Protein AF-A0A496VA22-F1 (afdb_monomer_lite)

Radius of gyration: 23.83 Å; chains: 1; bounding box: 56×40×68 Å

Secondary structure (DSSP, 8-state):
--SPP-EEEEE--TTSSHHHHHHHHGGGTTTEEEEEHHHHHHHHSTTHHHHHTTS-HHHHHHHHHHHHHHHHHHHHHH-SEEEEE--SEEEETTEEEE---HHHHHH-SEEEEEE--HHHHHHHHHH-SSS-----HHHHHHHHHHHHHHHHHHHHHHT--EEEEETTS-HHHHHHHHHHHHHHHHHHHHHHHHHHH-SEEEEE--TTTTBSS-HHHHHHTTTS-HHHHHHHHHHSSTT-HHHHHHHHHH----HHHHHHHHHHHHTT--B-HHHHHHHHHHHHHH-PEEEEEESS-HHHHHHH--S--SEEEEE-EEHHHHSEE--HHHHHHHHHHHHHTT-EEEEEE-SGGGHHHHHHSSEEEEEESSS--HHHHHHHHHTT--EEEEE--

pLDDT: mean 89.52, std 8.14, range [46.47, 98.31]

Sequence (393 aa):
MLIQPLRIGIYGVSGAGKSRLSKQLSHYAEVINSIDGSKAIAQVTPGGLTAFKKFDESQQKYYRQLSLDSLQEQFEREGKHLLVTGHYCFLKNASLEVVWTQNDAQFYDLIFLLQPTVEQLCIQVEKDKFRRRDTAPYILRQWMEVEEEGLSFACEKAGIPLVRLSGNQAVDKIERQVIEKIYFHAIAIYAKRIGEKHKNIVLCDCDGTLNRDDAFNLIANKTINNDAVTKIFKSYPEYCFNAFYEVSCLIQTNREELDSIINEGLKRLNMNTRMTAKLSELKERLNVYIVFISSGIPCAWKQAIQGVSEYSIIGGASFGRYGMIITNDVKEHLVKELVSYGCHVVAIGNGSNDLGMLIHSSNAIVVFAQKPKEQMLEKLKNAGKSFELLQLA

Structure (mmCIF, N/CA/C/O backbone):
data_AF-A0A496VA22-F1
#
_entry.id   AF-A0A496VA22-F1
#
loop_
_atom_site.group_PDB
_atom_site.id
_atom_site.type_symbol
_atom_site.label_atom_id
_atom_site.label_alt_id
_atom_site.label_comp_id
_atom_site.label_asym_id
_atom_site.label_entity_id
_atom_site.label_seq_id
_atom_site.pdbx_PDB_ins_code
_atom_site.Cartn_x
_atom_site.Cartn_y
_atom_site.Cartn_z
_atom_site.occupancy
_atom_site.B_iso_or_equiv
_atom_site.auth_seq_id
_atom_site.auth_comp_id
_atom_site.auth_asym_id
_atom_site.auth_atom_id
_atom_site.pdbx_PDB_model_num
ATOM 1 N N . MET A 1 1 ? -0.090 -11.705 7.112 1.00 46.47 1 MET A N 1
ATOM 2 C CA . MET A 1 1 ? -0.784 -10.400 7.184 1.00 46.47 1 MET A CA 1
ATOM 3 C C . MET A 1 1 ? -2.052 -10.495 6.362 1.00 46.47 1 MET A C 1
ATOM 5 O O . MET A 1 1 ? -2.092 -11.310 5.453 1.00 46.47 1 MET A O 1
ATOM 9 N N . LEU A 1 2 ? -3.089 -9.728 6.695 1.00 61.25 2 LEU A N 1
ATOM 10 C CA . LEU A 1 2 ? -4.342 -9.728 5.929 1.00 61.25 2 LEU A CA 1
ATOM 11 C C . LEU A 1 2 ? -4.271 -8.904 4.645 1.00 61.25 2 LEU A C 1
ATOM 13 O O . LEU A 1 2 ? -5.069 -9.132 3.732 1.00 61.25 2 LEU A O 1
ATOM 17 N N . ILE A 1 3 ? -3.327 -7.969 4.581 1.00 78.31 3 ILE A N 1
ATOM 18 C CA . ILE A 1 3 ? -3.091 -7.146 3.404 1.00 78.31 3 ILE A CA 1
ATOM 19 C C . ILE A 1 3 ? -2.214 -7.932 2.442 1.00 78.31 3 ILE A C 1
ATOM 21 O O . ILE A 1 3 ? -1.195 -8.505 2.834 1.00 78.31 3 ILE A O 1
ATOM 25 N N . GLN A 1 4 ? -2.709 -8.050 1.214 1.00 85.19 4 GLN A N 1
ATOM 26 C CA . GLN A 1 4 ? -2.067 -8.832 0.176 1.00 85.19 4 GLN A CA 1
ATOM 27 C C . GLN A 1 4 ? -0.871 -8.057 -0.379 1.00 85.19 4 GLN A C 1
ATOM 29 O O . GLN A 1 4 ? -0.971 -6.842 -0.576 1.00 85.19 4 GLN A O 1
ATOM 34 N N . PRO A 1 5 ? 0.248 -8.748 -0.636 1.00 92.31 5 PRO A N 1
ATOM 35 C CA . PRO A 1 5 ? 1.325 -8.193 -1.433 1.00 92.31 5 PRO A CA 1
ATOM 36 C C . PRO A 1 5 ? 0.827 -7.727 -2.804 1.00 92.31 5 PRO A C 1
ATOM 38 O O . PRO A 1 5 ? -0.205 -8.186 -3.285 1.00 92.31 5 PRO A O 1
ATOM 41 N N . LEU A 1 6 ? 1.578 -6.824 -3.428 1.00 95.69 6 LEU A N 1
ATOM 42 C CA . LEU A 1 6 ? 1.231 -6.212 -4.713 1.00 95.69 6 LEU A CA 1
ATOM 43 C C . LEU A 1 6 ? 2.322 -6.478 -5.743 1.00 95.69 6 LEU A C 1
ATOM 45 O O . LEU A 1 6 ? 3.505 -6.496 -5.391 1.00 95.69 6 LEU A O 1
ATOM 49 N N . ARG A 1 7 ? 1.921 -6.596 -7.005 1.00 97.12 7 ARG A N 1
ATOM 50 C CA . ARG A 1 7 ? 2.786 -6.617 -8.186 1.00 97.12 7 ARG A CA 1
ATOM 51 C C . ARG A 1 7 ? 2.879 -5.195 -8.730 1.00 97.12 7 ARG A C 1
ATOM 53 O O . ARG A 1 7 ? 1.911 -4.634 -9.235 1.00 97.12 7 ARG A O 1
ATOM 60 N N . ILE A 1 8 ? 4.045 -4.586 -8.573 1.00 97.62 8 ILE A N 1
ATOM 61 C CA . ILE A 1 8 ? 4.278 -3.156 -8.757 1.00 97.62 8 ILE A CA 1
ATOM 62 C C . ILE A 1 8 ? 5.234 -2.937 -9.929 1.00 97.62 8 ILE A C 1
ATOM 64 O O . ILE A 1 8 ? 6.350 -3.459 -9.941 1.00 97.62 8 ILE A O 1
ATOM 68 N N . GLY A 1 9 ? 4.825 -2.117 -10.892 1.00 97.25 9 GLY A N 1
ATOM 69 C CA . GLY A 1 9 ? 5.683 -1.670 -11.987 1.00 97.25 9 GLY A CA 1
ATOM 70 C C . GLY A 1 9 ? 6.354 -0.334 -11.670 1.00 97.25 9 GLY A C 1
ATOM 71 O O . GLY A 1 9 ? 5.683 0.603 -11.246 1.00 97.25 9 GLY A O 1
ATOM 72 N N . ILE A 1 10 ? 7.659 -0.205 -11.923 1.00 96.69 10 ILE A N 1
ATOM 73 C CA . ILE A 1 10 ? 8.335 1.100 -12.013 1.00 96.69 10 ILE A CA 1
ATOM 74 C C . ILE A 1 10 ? 8.755 1.335 -13.458 1.00 96.69 10 ILE A C 1
ATOM 76 O O . ILE A 1 10 ? 9.668 0.679 -13.964 1.00 96.69 10 ILE A O 1
ATOM 80 N N . TYR A 1 11 ? 8.118 2.310 -14.089 1.00 96.31 11 TYR A N 1
ATOM 81 C CA . TYR A 1 11 ? 8.264 2.664 -15.493 1.00 96.31 11 TYR A CA 1
ATOM 82 C C . TYR A 1 11 ? 8.903 4.040 -15.669 1.00 96.31 11 TYR A C 1
ATOM 84 O O . TYR A 1 11 ? 9.049 4.819 -14.723 1.00 96.31 11 TYR A O 1
ATOM 92 N N . GLY A 1 12 ? 9.339 4.314 -16.894 1.00 93.81 12 GLY A N 1
ATOM 93 C CA . GLY A 1 12 ? 10.004 5.546 -17.283 1.00 93.81 12 GLY A CA 1
ATOM 94 C C . GLY A 1 12 ? 11.146 5.270 -18.251 1.00 93.81 12 GLY A C 1
ATOM 95 O O . GLY A 1 12 ? 11.734 4.183 -18.271 1.00 93.81 12 GLY A O 1
ATOM 96 N N . VAL A 1 13 ? 11.525 6.291 -19.008 1.00 91.31 13 VAL A N 1
ATOM 97 C CA . VAL A 1 13 ? 12.564 6.195 -20.040 1.00 91.31 13 VAL A CA 1
ATOM 98 C C . VAL A 1 13 ? 13.931 5.780 -19.474 1.00 91.31 13 VAL A C 1
ATOM 100 O O . VAL A 1 13 ? 14.210 5.826 -18.266 1.00 91.31 13 VAL A O 1
ATOM 103 N N . SER A 1 14 ? 14.839 5.324 -20.340 1.00 87.75 14 SER A N 1
ATOM 104 C CA . SER A 1 14 ? 16.175 4.910 -19.888 1.00 87.75 14 SER A CA 1
ATOM 105 C C . SER A 1 14 ? 17.007 6.117 -19.469 1.00 87.75 14 SER A C 1
ATOM 107 O O . SER A 1 14 ? 17.381 6.938 -20.305 1.00 87.75 14 SER A O 1
ATOM 109 N N . GLY A 1 15 ? 17.358 6.166 -18.188 1.00 85.06 15 GLY A N 1
ATOM 110 C CA . GLY A 1 15 ? 18.001 7.310 -17.544 1.00 85.06 15 GLY A CA 1
ATOM 111 C C . GLY A 1 15 ? 17.198 7.798 -16.342 1.00 85.06 15 GLY A C 1
ATOM 112 O O . GLY A 1 15 ? 17.809 8.127 -15.340 1.00 85.06 15 GLY A O 1
ATOM 113 N N . ALA A 1 16 ? 15.865 7.647 -16.356 1.00 88.19 16 ALA A N 1
ATOM 114 C CA . ALA A 1 16 ? 14.910 8.220 -15.394 1.00 88.19 16 ALA A CA 1
ATOM 115 C C . ALA A 1 16 ? 15.107 7.891 -13.896 1.00 88.19 16 ALA A C 1
ATOM 117 O O . ALA A 1 16 ? 14.349 8.359 -13.056 1.00 88.19 16 ALA A O 1
ATOM 118 N N . GLY A 1 17 ? 16.103 7.083 -13.528 1.00 88.25 17 GLY A N 1
ATOM 119 C CA . GLY A 1 17 ? 16.435 6.805 -12.132 1.00 88.25 17 GLY A CA 1
ATOM 120 C C . GLY A 1 17 ? 15.777 5.554 -11.553 1.00 88.25 17 GLY A C 1
ATOM 121 O O . GLY A 1 17 ? 15.960 5.292 -10.367 1.00 88.25 17 GLY A O 1
ATOM 122 N N . LYS A 1 18 ? 15.101 4.729 -12.369 1.00 91.06 18 LYS A N 1
ATOM 123 C CA . LYS A 1 18 ? 14.469 3.463 -11.937 1.00 91.06 18 LYS A CA 1
ATOM 124 C C . LYS A 1 18 ? 15.396 2.589 -11.087 1.00 91.06 18 LYS A C 1
ATOM 126 O O . LYS A 1 18 ? 15.038 2.191 -9.986 1.00 91.06 18 LYS A O 1
ATOM 131 N N . SER A 1 19 ? 16.619 2.338 -11.562 1.00 87.94 19 SER A N 1
ATOM 132 C CA . SER A 1 19 ? 17.604 1.518 -10.840 1.00 87.94 19 SER A CA 1
ATOM 133 C C . SER A 1 19 ? 18.074 2.166 -9.533 1.00 87.94 19 SER A C 1
ATOM 135 O O . SER A 1 19 ? 18.390 1.458 -8.583 1.00 87.94 19 SER A O 1
ATOM 137 N N . ARG A 1 20 ? 18.107 3.506 -9.461 1.00 89.38 20 ARG A N 1
ATOM 138 C CA . ARG A 1 20 ? 18.450 4.233 -8.231 1.00 89.38 20 ARG A CA 1
ATOM 139 C C . ARG A 1 20 ? 17.344 4.080 -7.188 1.00 89.38 20 ARG A C 1
ATOM 141 O O . ARG A 1 20 ? 17.652 3.748 -6.050 1.00 89.38 20 ARG A O 1
ATOM 148 N N . LEU A 1 21 ? 16.085 4.264 -7.590 1.00 91.69 21 LEU A N 1
ATOM 149 C CA . LEU A 1 21 ? 14.925 4.072 -6.717 1.00 91.69 21 LEU A CA 1
ATOM 150 C C . LEU A 1 21 ? 14.803 2.613 -6.249 1.00 91.69 21 LEU A C 1
ATOM 152 O O . LEU A 1 21 ? 14.660 2.365 -5.059 1.00 91.69 21 LEU A O 1
ATOM 156 N N . SER A 1 22 ? 14.954 1.650 -7.162 1.00 91.50 22 SER A N 1
ATOM 157 C CA . SER A 1 22 ? 14.984 0.215 -6.841 1.00 91.50 22 SER A CA 1
ATOM 158 C C . SER A 1 22 ? 16.079 -0.121 -5.820 1.00 91.50 22 SER A C 1
ATOM 160 O O . SER A 1 22 ? 15.814 -0.809 -4.837 1.00 91.50 22 SER A O 1
ATOM 162 N N . LYS A 1 23 ? 17.293 0.428 -5.983 1.00 90.62 23 LYS A N 1
ATOM 163 C CA . LYS A 1 23 ? 18.377 0.246 -5.006 1.00 90.62 23 LYS A CA 1
ATOM 164 C C . LYS A 1 23 ? 18.008 0.804 -3.633 1.00 90.62 23 LYS A C 1
ATOM 166 O O . LYS A 1 23 ? 18.309 0.172 -2.631 1.00 90.62 23 LYS A O 1
ATOM 171 N N . GLN A 1 24 ? 17.368 1.962 -3.577 1.00 90.06 24 GLN A N 1
ATOM 172 C CA . GLN A 1 24 ? 16.959 2.565 -2.313 1.00 90.06 24 GLN A CA 1
ATOM 173 C C . GLN A 1 24 ? 15.866 1.742 -1.610 1.00 90.06 24 GLN A C 1
ATOM 175 O O . GLN A 1 24 ? 15.982 1.445 -0.426 1.00 90.06 24 GLN A O 1
ATOM 180 N N . LEU A 1 25 ? 14.882 1.247 -2.365 1.00 91.25 25 LEU A N 1
ATOM 181 C CA . LEU A 1 25 ? 13.828 0.371 -1.846 1.00 91.25 25 LEU A CA 1
ATOM 182 C C . LEU A 1 25 ? 14.333 -1.025 -1.448 1.00 91.25 25 LEU A C 1
ATOM 184 O O . LEU A 1 25 ? 13.672 -1.709 -0.671 1.00 91.25 25 LEU A O 1
ATOM 188 N N . SER A 1 26 ? 15.517 -1.443 -1.914 1.00 88.44 26 SER A N 1
ATOM 189 C CA . SER A 1 26 ? 16.119 -2.723 -1.508 1.00 88.44 26 SER A CA 1
ATOM 190 C C . SER A 1 26 ? 16.454 -2.802 -0.013 1.00 88.44 26 SER A C 1
ATOM 192 O O . SER A 1 26 ? 16.615 -3.901 0.512 1.00 88.44 26 SER A O 1
ATOM 194 N N . HIS A 1 27 ? 16.486 -1.668 0.701 1.00 87.75 27 HIS A N 1
ATOM 195 C CA . HIS A 1 27 ? 16.574 -1.648 2.164 1.00 87.75 27 HIS A CA 1
ATOM 196 C C . HIS A 1 27 ? 15.377 -2.323 2.852 1.00 87.75 27 HIS A C 1
ATOM 198 O O . HIS A 1 27 ? 15.513 -2.793 3.977 1.00 87.75 27 HIS A O 1
ATOM 204 N N . TYR A 1 28 ? 14.242 -2.457 2.163 1.00 90.19 28 TYR A N 1
ATOM 205 C CA . TYR A 1 28 ? 13.037 -3.120 2.665 1.00 90.19 28 TYR A CA 1
ATOM 206 C C . TYR A 1 28 ? 12.899 -4.560 2.161 1.00 90.19 28 TYR A C 1
ATOM 208 O O . TYR A 1 28 ? 11.793 -5.021 1.892 1.00 90.19 28 TYR A O 1
ATOM 216 N N . ALA A 1 29 ? 14.012 -5.288 2.029 1.00 90.94 29 ALA A N 1
ATOM 217 C CA . ALA A 1 29 ? 14.051 -6.641 1.463 1.00 90.94 29 ALA A CA 1
ATOM 218 C C . ALA A 1 29 ? 13.171 -7.678 2.194 1.00 90.94 29 ALA A C 1
ATOM 220 O O . ALA A 1 29 ? 12.850 -8.731 1.635 1.00 90.94 29 ALA A O 1
ATOM 221 N N . GLU A 1 30 ? 12.774 -7.422 3.444 1.00 88.44 30 GLU A N 1
ATOM 222 C CA . GLU A 1 30 ? 11.822 -8.277 4.165 1.00 88.44 30 GLU A CA 1
ATOM 223 C C . GLU A 1 30 ? 10.402 -8.199 3.585 1.00 88.44 30 GLU A C 1
ATOM 225 O O . GLU A 1 30 ? 9.664 -9.177 3.679 1.00 88.44 30 GLU A O 1
ATOM 230 N N . VAL A 1 31 ? 10.038 -7.084 2.944 1.00 90.56 31 VAL A N 1
ATOM 231 C CA . VAL A 1 31 ? 8.667 -6.802 2.481 1.00 90.56 31 VAL A CA 1
ATOM 232 C C . VAL A 1 31 ? 8.572 -6.485 0.990 1.00 90.56 31 VAL A C 1
ATOM 234 O O . VAL A 1 31 ? 7.511 -6.677 0.403 1.00 90.56 31 VAL A O 1
ATOM 237 N N . ILE A 1 32 ? 9.665 -6.044 0.364 1.00 93.31 32 ILE A N 1
ATOM 238 C CA . ILE A 1 32 ? 9.788 -5.810 -1.076 1.00 93.31 32 ILE A CA 1
ATOM 239 C C . ILE A 1 32 ? 10.823 -6.774 -1.650 1.00 93.31 32 ILE A C 1
ATOM 241 O O . ILE A 1 32 ? 11.958 -6.845 -1.182 1.00 93.31 32 ILE A O 1
ATOM 245 N N . ASN A 1 33 ? 10.463 -7.434 -2.741 1.00 94.50 33 ASN A N 1
ATOM 246 C CA . ASN A 1 33 ? 11.399 -8.052 -3.660 1.00 94.50 33 ASN A CA 1
ATOM 247 C C . ASN A 1 33 ? 11.524 -7.174 -4.912 1.00 94.50 33 ASN A C 1
ATOM 249 O O . ASN A 1 33 ? 10.545 -6.937 -5.615 1.00 94.50 33 ASN A O 1
ATOM 253 N N . SER A 1 34 ? 12.725 -6.654 -5.168 1.00 94.62 34 SER A N 1
ATOM 254 C CA . SER A 1 34 ? 12.981 -5.733 -6.272 1.00 94.62 34 SER A CA 1
ATOM 255 C C . SER A 1 34 ? 13.748 -6.427 -7.392 1.00 94.62 34 SER A C 1
ATOM 257 O O . SER A 1 34 ? 14.889 -6.847 -7.206 1.00 94.62 34 SER A O 1
ATOM 259 N N . ILE A 1 35 ? 13.164 -6.446 -8.589 1.00 93.88 35 ILE A N 1
ATOM 260 C CA . ILE A 1 35 ? 13.706 -7.137 -9.758 1.00 93.88 35 ILE A CA 1
ATOM 261 C C . ILE A 1 35 ? 13.846 -6.170 -10.938 1.00 93.88 35 ILE A C 1
ATOM 263 O O . ILE A 1 35 ? 12.978 -5.350 -11.230 1.00 93.88 35 ILE A O 1
ATOM 267 N N . ASP A 1 36 ? 14.981 -6.262 -11.628 1.00 93.12 36 ASP A N 1
ATOM 268 C CA . ASP A 1 36 ? 15.173 -5.594 -12.913 1.00 93.12 36 ASP A CA 1
ATOM 269 C C . ASP A 1 36 ? 14.508 -6.435 -14.007 1.00 93.12 36 ASP A C 1
ATOM 271 O O . ASP A 1 36 ? 14.897 -7.591 -14.200 1.00 93.12 36 ASP A O 1
ATOM 275 N N . GLY A 1 37 ? 13.534 -5.878 -14.733 1.00 90.50 37 GLY A N 1
ATOM 276 C CA . GLY A 1 37 ? 12.792 -6.623 -15.754 1.00 90.50 37 GLY A CA 1
ATOM 277 C C . GLY A 1 37 ? 13.695 -7.214 -16.841 1.00 90.50 37 GLY A C 1
ATOM 278 O O . GLY A 1 37 ? 13.471 -8.328 -17.309 1.00 90.50 37 GLY A O 1
ATOM 279 N N . SER A 1 38 ? 14.800 -6.540 -17.178 1.00 90.00 38 SER A N 1
ATOM 280 C CA . SER A 1 38 ? 15.773 -7.080 -18.134 1.00 90.00 38 SER A CA 1
ATOM 281 C C . SER A 1 38 ? 16.543 -8.284 -17.582 1.00 90.00 38 SER A C 1
ATOM 283 O O . SER A 1 38 ? 16.900 -9.182 -18.347 1.00 90.00 38 SER A O 1
ATOM 285 N N . LYS A 1 39 ? 16.766 -8.344 -16.260 1.00 92.62 39 LYS A N 1
ATOM 286 C CA . LYS A 1 39 ? 17.359 -9.515 -15.597 1.00 92.62 39 LYS A CA 1
ATOM 287 C C . LYS A 1 39 ? 16.371 -10.675 -15.518 1.00 92.62 39 LYS A C 1
ATOM 289 O O . LYS A 1 39 ? 16.795 -11.801 -15.751 1.00 92.62 39 LYS A O 1
ATOM 294 N N . ALA A 1 40 ? 15.092 -10.406 -15.250 1.00 93.50 40 ALA A N 1
ATOM 295 C CA . ALA A 1 40 ? 14.049 -11.435 -15.248 1.00 93.50 40 ALA A CA 1
ATOM 296 C C . ALA A 1 40 ? 13.954 -12.128 -16.619 1.00 93.50 40 ALA A C 1
ATOM 298 O O . ALA A 1 40 ? 14.039 -13.350 -16.711 1.00 93.50 40 ALA A O 1
ATOM 299 N N . ILE A 1 41 ? 13.920 -11.347 -17.706 1.00 94.25 41 ILE A N 1
ATOM 300 C CA . ILE A 1 41 ? 13.949 -11.883 -19.077 1.00 94.25 41 ILE A CA 1
ATOM 301 C C . ILE A 1 41 ? 15.229 -12.688 -19.331 1.00 94.25 41 ILE A C 1
ATOM 303 O O . ILE A 1 41 ? 15.182 -13.772 -19.912 1.00 94.25 41 ILE A O 1
ATOM 307 N N . ALA A 1 42 ? 16.386 -12.182 -18.895 1.00 94.81 42 ALA A N 1
ATOM 308 C CA . ALA A 1 42 ? 17.662 -12.864 -19.094 1.00 94.81 42 ALA A CA 1
ATOM 309 C C . ALA A 1 42 ? 17.716 -14.244 -18.423 1.00 94.81 42 ALA A C 1
ATOM 311 O O . ALA A 1 42 ? 18.350 -15.141 -18.967 1.00 94.81 42 ALA A O 1
ATOM 312 N N . GLN A 1 43 ? 17.075 -14.409 -17.263 1.00 95.06 43 GLN A N 1
ATOM 313 C CA . GLN A 1 43 ? 17.070 -15.668 -16.513 1.00 95.06 43 GLN A CA 1
ATOM 314 C C . GLN A 1 43 ? 16.282 -16.772 -17.220 1.00 95.06 43 GLN A C 1
ATOM 316 O O . GLN A 1 43 ? 16.699 -17.926 -17.188 1.00 95.06 43 GLN A O 1
ATOM 321 N N . VAL A 1 44 ? 15.180 -16.420 -17.885 1.00 95.50 44 VAL A N 1
ATOM 322 C CA . VAL A 1 44 ? 14.326 -17.384 -18.601 1.00 95.50 44 VAL A CA 1
ATOM 323 C C . VAL A 1 44 ? 14.721 -17.576 -20.067 1.00 95.50 44 VAL A C 1
ATOM 325 O O . VAL A 1 44 ? 14.191 -18.454 -20.742 1.00 95.50 44 VAL A O 1
ATOM 328 N N . THR A 1 45 ? 15.642 -16.756 -20.581 1.00 96.00 45 THR A N 1
ATOM 329 C CA . THR A 1 45 ? 16.075 -16.813 -21.980 1.00 96.00 45 THR A CA 1
ATOM 330 C C . THR A 1 45 ? 17.365 -17.626 -22.130 1.00 96.00 45 THR A C 1
ATOM 332 O O . THR A 1 45 ? 18.401 -17.223 -21.591 1.00 96.00 45 THR A O 1
ATOM 335 N N . PRO A 1 46 ? 17.383 -18.708 -22.931 1.00 93.69 46 PRO A N 1
ATOM 336 C CA . PRO A 1 46 ? 18.617 -19.393 -23.304 1.00 93.69 46 PRO A CA 1
ATOM 337 C C . PRO A 1 46 ? 19.615 -18.428 -23.960 1.00 93.69 46 PRO A C 1
ATOM 339 O O . PRO A 1 46 ? 19.289 -17.734 -24.921 1.00 93.69 46 PRO A O 1
ATOM 342 N N . GLY A 1 47 ? 20.840 -18.359 -23.431 1.00 92.62 47 GLY A N 1
ATOM 343 C CA . GLY A 1 47 ? 21.854 -17.394 -23.883 1.00 92.62 47 GLY A CA 1
ATOM 344 C C . GLY A 1 47 ? 21.671 -15.965 -23.341 1.00 92.62 47 GLY A C 1
ATOM 345 O O . GLY A 1 47 ? 22.404 -15.053 -23.737 1.00 92.62 47 GLY A O 1
ATOM 346 N N . GLY A 1 48 ? 20.726 -15.762 -22.418 1.00 94.56 48 GLY A N 1
ATOM 347 C CA . GLY A 1 48 ? 20.517 -14.524 -21.677 1.00 94.56 48 GLY A CA 1
ATOM 348 C C . GLY A 1 48 ? 20.017 -13.348 -22.519 1.00 94.56 48 GLY A C 1
ATOM 349 O O . GLY A 1 48 ? 19.555 -13.490 -23.652 1.00 94.56 48 GLY A O 1
ATOM 350 N N . LEU A 1 49 ? 20.148 -12.137 -21.967 1.00 91.44 49 LEU A N 1
ATOM 351 C CA . LEU A 1 49 ? 19.640 -10.911 -22.598 1.00 91.44 49 LEU A CA 1
ATOM 352 C C . LEU A 1 49 ? 20.289 -10.613 -23.961 1.00 91.44 49 LEU A C 1
ATOM 354 O O . LEU A 1 49 ? 19.682 -9.978 -24.822 1.00 91.44 49 LEU A O 1
ATOM 358 N N . THR A 1 50 ? 21.533 -11.053 -24.167 1.00 92.19 50 THR A N 1
ATOM 359 C CA . THR A 1 50 ? 22.243 -10.876 -25.441 1.00 92.19 50 THR A CA 1
ATOM 360 C C . THR A 1 50 ? 21.606 -11.700 -26.556 1.00 92.19 50 THR A C 1
ATOM 362 O O . THR A 1 50 ? 21.502 -11.205 -27.677 1.00 92.19 50 THR A O 1
ATOM 365 N N . ALA A 1 51 ? 21.170 -12.927 -26.257 1.00 93.12 51 ALA A N 1
ATOM 366 C CA . ALA A 1 51 ? 20.425 -13.754 -27.201 1.00 93.12 51 ALA A CA 1
ATOM 367 C C . ALA A 1 51 ? 19.023 -13.181 -27.434 1.00 93.12 51 ALA A C 1
ATOM 369 O O . ALA A 1 51 ? 18.646 -12.965 -28.583 1.00 93.12 51 ALA A O 1
ATOM 370 N N . PHE A 1 52 ? 18.324 -12.806 -26.355 1.00 92.62 52 PHE A N 1
ATOM 371 C CA . PHE A 1 52 ? 16.993 -12.191 -26.415 1.00 92.62 52 PHE A CA 1
ATOM 372 C C . PHE A 1 52 ? 16.912 -11.027 -27.414 1.00 92.62 52 PHE A C 1
ATOM 374 O O . PHE A 1 52 ? 16.008 -10.964 -28.237 1.00 92.62 52 PHE A O 1
ATOM 381 N N . LYS A 1 53 ? 17.892 -10.116 -27.390 1.00 89.00 53 LYS A N 1
ATOM 382 C CA . LYS A 1 53 ? 17.929 -8.943 -28.282 1.00 89.00 53 LYS A CA 1
ATOM 383 C C . LYS A 1 53 ? 18.061 -9.276 -29.773 1.00 89.00 53 LYS A C 1
ATOM 385 O O . LYS A 1 53 ? 17.824 -8.397 -30.596 1.00 89.00 53 LYS A O 1
ATOM 390 N N . LYS A 1 54 ? 18.501 -10.490 -30.114 1.00 91.88 54 LYS A N 1
ATOM 391 C CA . LYS A 1 54 ? 18.677 -10.960 -31.498 1.00 91.88 54 LYS A CA 1
ATOM 392 C C . LYS A 1 54 ? 17.474 -11.746 -32.012 1.00 91.88 54 LYS A C 1
ATOM 394 O O . LYS A 1 54 ? 17.422 -12.033 -33.202 1.00 91.88 54 LYS A O 1
ATOM 399 N N . PHE A 1 55 ? 16.557 -12.116 -31.126 1.00 91.19 55 PHE A N 1
ATOM 400 C CA . PHE A 1 55 ? 15.341 -12.825 -31.485 1.00 91.19 55 PHE A CA 1
ATOM 401 C C . PHE A 1 55 ? 14.375 -11.932 -32.255 1.00 91.19 55 PHE A C 1
ATOM 403 O O . PHE A 1 55 ? 14.367 -10.709 -32.077 1.00 91.19 55 PHE A O 1
ATOM 410 N N . ASP A 1 56 ? 13.549 -12.567 -33.083 1.00 91.06 56 ASP A N 1
ATOM 411 C CA . ASP A 1 56 ? 12.423 -11.903 -33.729 1.00 91.06 56 ASP A CA 1
ATOM 412 C C . ASP A 1 56 ? 11.337 -11.509 -32.710 1.00 91.06 56 ASP A C 1
ATOM 414 O O . ASP A 1 56 ? 11.374 -11.885 -31.534 1.00 91.06 56 ASP A O 1
ATOM 418 N N . GLU A 1 57 ? 10.357 -10.724 -33.152 1.00 86.19 57 GLU A N 1
ATOM 419 C CA . GLU A 1 57 ? 9.290 -10.215 -32.283 1.00 86.19 57 GLU A CA 1
ATOM 420 C C . GLU A 1 57 ? 8.467 -11.330 -31.624 1.00 86.19 57 GLU A C 1
ATOM 422 O O . GLU A 1 57 ? 8.066 -11.198 -30.465 1.00 86.19 57 GLU A O 1
ATOM 427 N N . SER A 1 58 ? 8.237 -12.445 -32.326 1.00 89.00 58 SER A N 1
ATOM 428 C CA . SER A 1 58 ? 7.435 -13.559 -31.814 1.00 89.00 58 SER A CA 1
ATOM 429 C C . SER A 1 58 ? 8.143 -14.266 -30.658 1.00 89.00 58 SER A C 1
ATOM 431 O O . SER A 1 58 ? 7.553 -14.505 -29.601 1.00 89.00 58 SER A O 1
ATOM 433 N N . GLN A 1 59 ? 9.443 -14.501 -30.816 1.00 92.69 59 GLN A N 1
ATOM 434 C CA . GLN A 1 59 ? 10.309 -15.080 -29.801 1.00 92.69 59 GLN A CA 1
ATOM 435 C C . GLN A 1 59 ? 10.497 -14.125 -28.618 1.00 92.69 59 GLN A C 1
ATOM 437 O O . GLN A 1 59 ? 10.422 -14.547 -27.464 1.00 92.69 59 GLN A O 1
ATOM 442 N N . GLN A 1 60 ? 10.692 -12.826 -28.872 1.00 90.56 60 GLN A N 1
ATOM 443 C CA . GLN A 1 60 ? 10.778 -11.839 -27.796 1.00 90.56 60 GLN A CA 1
ATOM 444 C C . GLN A 1 60 ? 9.485 -11.778 -26.982 1.00 90.56 60 GLN A C 1
ATOM 446 O O . GLN A 1 60 ? 9.538 -11.737 -25.753 1.00 90.56 60 GLN A O 1
ATOM 451 N N . LYS A 1 61 ? 8.324 -11.819 -27.643 1.00 89.06 61 LYS A N 1
ATOM 452 C CA . LYS A 1 61 ? 7.022 -11.868 -26.971 1.00 89.06 61 LYS A CA 1
ATOM 453 C C . LYS A 1 61 ? 6.878 -13.128 -26.114 1.00 89.06 61 LYS A C 1
ATOM 455 O O . LYS A 1 61 ? 6.441 -13.023 -24.971 1.00 89.06 61 LYS A O 1
ATOM 460 N N . TYR A 1 62 ? 7.294 -14.285 -26.630 1.00 92.94 62 TYR A N 1
ATOM 461 C CA . TYR A 1 62 ? 7.289 -15.545 -25.883 1.00 92.94 62 TYR A CA 1
ATOM 462 C C . TYR A 1 62 ? 8.128 -15.462 -24.597 1.00 92.94 62 TYR A C 1
ATOM 464 O O . TYR A 1 62 ? 7.627 -15.757 -23.516 1.00 92.94 62 TYR A O 1
ATOM 472 N N . TYR A 1 63 ? 9.378 -14.993 -24.677 1.00 94.88 63 TYR A N 1
ATOM 473 C CA . TYR A 1 63 ? 10.243 -14.913 -23.493 1.00 94.88 63 TYR A CA 1
ATOM 474 C C . TYR A 1 63 ? 9.859 -13.792 -22.521 1.00 94.88 63 TYR A C 1
ATOM 476 O O . TYR A 1 63 ? 10.078 -13.938 -21.319 1.00 94.88 63 TYR A O 1
ATOM 484 N N . ARG A 1 64 ? 9.249 -12.696 -22.998 1.00 92.56 64 ARG A N 1
ATOM 485 C CA . ARG A 1 64 ? 8.618 -11.705 -22.109 1.00 92.56 64 ARG A CA 1
ATOM 486 C C . ARG A 1 64 ? 7.502 -12.356 -21.300 1.00 92.56 64 ARG A C 1
ATOM 488 O O . ARG A 1 64 ? 7.491 -12.200 -20.083 1.00 92.56 64 ARG A O 1
ATOM 495 N N . GLN A 1 65 ? 6.643 -13.147 -21.945 1.00 93.00 65 GLN A N 1
ATOM 496 C CA . GLN A 1 65 ? 5.590 -13.869 -21.236 1.00 93.00 65 GLN A CA 1
ATOM 497 C C . GLN A 1 65 ? 6.156 -14.846 -20.208 1.00 93.00 65 GLN A C 1
ATOM 499 O O . GLN A 1 65 ? 5.795 -14.773 -19.040 1.00 93.00 65 GLN A O 1
ATOM 504 N N . LEU A 1 66 ? 7.113 -15.681 -20.615 1.00 94.88 66 LEU A N 1
ATOM 505 C CA . LEU A 1 66 ? 7.745 -16.642 -19.713 1.00 94.88 66 LEU A CA 1
ATOM 506 C C . LEU A 1 66 ? 8.402 -15.956 -18.502 1.00 94.88 66 LEU A C 1
ATOM 508 O O . LEU A 1 66 ? 8.417 -16.503 -17.401 1.00 94.88 66 LEU A O 1
ATOM 512 N N . SER A 1 67 ? 8.929 -14.741 -18.688 1.00 95.81 67 SER A N 1
ATOM 513 C CA . SER A 1 67 ? 9.487 -13.959 -17.584 1.00 95.81 67 SER A CA 1
ATOM 514 C C . SER A 1 67 ? 8.413 -13.478 -16.607 1.00 95.81 67 SER A C 1
ATOM 516 O O . SER A 1 67 ? 8.646 -13.531 -15.404 1.00 95.81 67 SER A O 1
ATOM 518 N N . LEU A 1 68 ? 7.234 -13.070 -17.091 1.00 95.50 68 LEU A N 1
ATOM 519 C CA . LEU A 1 68 ? 6.107 -12.689 -16.234 1.00 95.50 68 LEU A CA 1
ATOM 520 C C . LEU A 1 68 ? 5.547 -13.896 -15.475 1.00 95.50 68 LEU A C 1
ATOM 522 O O . LEU A 1 68 ? 5.278 -13.777 -14.283 1.00 95.50 68 LEU A O 1
ATOM 526 N N . ASP A 1 69 ? 5.453 -15.059 -16.123 1.00 95.25 69 ASP A N 1
ATOM 527 C CA . ASP A 1 69 ? 5.021 -16.302 -15.473 1.00 95.25 69 ASP A CA 1
ATOM 528 C C . ASP A 1 69 ? 5.981 -16.688 -14.336 1.00 95.25 69 ASP A C 1
ATOM 530 O O . ASP A 1 69 ? 5.561 -16.928 -13.205 1.00 95.25 69 ASP A O 1
ATOM 534 N N . SER A 1 70 ? 7.293 -16.627 -14.589 1.00 96.25 70 SER A N 1
ATOM 535 C CA . SER A 1 70 ? 8.307 -16.877 -13.557 1.00 96.25 70 SER A CA 1
ATOM 536 C C . SER A 1 70 ? 8.247 -15.864 -12.404 1.00 96.25 70 SER A C 1
ATOM 538 O O . SER A 1 70 ? 8.429 -16.230 -11.239 1.00 96.25 70 SER A O 1
ATOM 540 N N . LEU A 1 71 ? 7.967 -14.593 -12.706 1.00 96.62 71 LEU A N 1
ATOM 541 C CA . LEU A 1 71 ? 7.778 -13.547 -11.701 1.00 96.62 71 LEU A CA 1
ATOM 542 C C . LEU A 1 71 ? 6.515 -13.778 -10.860 1.00 96.62 71 LEU A C 1
ATOM 544 O O . LEU A 1 71 ? 6.546 -13.548 -9.650 1.00 96.62 71 LEU A O 1
ATOM 548 N N . GLN A 1 72 ? 5.429 -14.258 -11.470 1.00 96.19 72 GLN A N 1
ATOM 549 C CA . GLN A 1 72 ? 4.191 -14.609 -10.774 1.00 96.19 72 GLN A CA 1
ATOM 550 C C . GLN A 1 72 ? 4.424 -15.759 -9.784 1.00 96.19 72 GLN A C 1
ATOM 552 O O . GLN A 1 72 ? 4.068 -15.635 -8.612 1.00 96.19 72 GLN A O 1
ATOM 557 N N . GLU A 1 73 ? 5.105 -16.828 -10.202 1.00 94.81 73 GLU A N 1
ATOM 558 C CA . GLU A 1 73 ? 5.472 -17.936 -9.307 1.00 94.81 73 GLU A CA 1
ATOM 559 C C . GLU A 1 73 ? 6.348 -17.463 -8.136 1.00 94.81 73 GLU A C 1
ATOM 561 O O . GLU A 1 73 ? 6.176 -17.881 -6.986 1.00 94.81 73 GLU A O 1
ATOM 566 N N . GLN A 1 74 ? 7.301 -16.565 -8.407 1.00 93.56 74 GLN A N 1
ATOM 567 C CA . GLN A 1 74 ? 8.153 -15.990 -7.370 1.00 93.56 74 GLN A CA 1
ATOM 568 C C . GLN A 1 74 ? 7.351 -15.144 -6.372 1.00 93.56 74 GLN A C 1
ATOM 570 O O . GLN A 1 74 ? 7.571 -15.259 -5.163 1.00 93.56 74 GLN A O 1
ATOM 575 N N . PHE A 1 75 ? 6.427 -14.319 -6.862 1.00 95.25 75 PHE A N 1
ATOM 576 C CA . PHE A 1 75 ? 5.545 -13.491 -6.042 1.00 95.25 75 PHE A CA 1
ATOM 577 C C . PHE A 1 75 ? 4.692 -14.336 -5.088 1.00 95.25 75 PHE A C 1
ATOM 579 O O . PHE A 1 75 ? 4.654 -14.062 -3.885 1.00 95.25 75 PHE A O 1
ATOM 586 N N . GLU A 1 76 ? 4.074 -15.401 -5.600 1.00 94.38 76 GLU A N 1
ATOM 587 C CA . GLU A 1 76 ? 3.251 -16.321 -4.809 1.00 94.38 76 GLU A CA 1
ATOM 588 C C . GLU A 1 76 ? 4.063 -17.054 -3.738 1.00 94.38 76 GLU A C 1
ATOM 590 O O . GLU A 1 76 ? 3.609 -17.200 -2.602 1.00 94.38 76 GLU A O 1
ATOM 595 N N . ARG A 1 77 ? 5.289 -17.473 -4.075 1.00 93.75 77 ARG A N 1
ATOM 596 C CA . ARG A 1 77 ? 6.180 -18.178 -3.148 1.00 93.75 77 ARG A CA 1
ATOM 597 C C . ARG A 1 77 ? 6.688 -17.287 -2.017 1.00 93.75 77 ARG A C 1
ATOM 599 O O . ARG A 1 77 ? 6.817 -17.751 -0.887 1.00 93.75 77 ARG A O 1
ATOM 606 N N . GLU A 1 78 ? 7.051 -16.042 -2.316 1.00 91.62 78 GLU A N 1
ATOM 607 C CA . GLU A 1 78 ? 7.705 -15.162 -1.342 1.00 91.62 78 GLU A CA 1
ATOM 608 C C . GLU A 1 78 ? 6.722 -14.407 -0.447 1.00 91.62 78 GLU A C 1
ATOM 610 O O . GLU A 1 78 ? 7.074 -14.074 0.686 1.00 91.62 78 GLU A O 1
ATOM 615 N N . GLY A 1 79 ? 5.510 -14.119 -0.931 1.00 90.12 79 GLY A N 1
ATOM 616 C CA . GLY A 1 79 ? 4.517 -13.365 -0.163 1.00 90.12 79 GLY A CA 1
ATOM 617 C C . GLY A 1 79 ? 4.963 -11.937 0.178 1.00 90.12 79 GLY A C 1
ATOM 618 O O . GLY A 1 79 ? 4.564 -11.399 1.212 1.00 90.12 79 GLY A O 1
ATOM 619 N N . LYS A 1 80 ? 5.797 -11.332 -0.677 1.00 93.00 80 LYS A N 1
ATOM 620 C CA . LYS A 1 80 ? 6.321 -9.959 -0.574 1.00 93.00 80 LYS A CA 1
ATOM 621 C C . LYS A 1 80 ? 5.823 -9.116 -1.738 1.00 93.00 80 LYS A C 1
ATOM 623 O O . LYS A 1 80 ? 5.472 -9.656 -2.784 1.00 93.00 80 LYS A O 1
ATOM 628 N N . HIS A 1 81 ? 5.803 -7.794 -1.577 1.00 94.19 81 HIS A N 1
ATOM 629 C CA . HIS A 1 81 ? 5.544 -6.906 -2.705 1.00 94.19 81 HIS A CA 1
ATOM 630 C C . HIS A 1 81 ? 6.604 -7.154 -3.776 1.00 94.19 81 HIS A C 1
ATOM 632 O O . HIS A 1 81 ? 7.798 -7.103 -3.484 1.00 94.19 81 HIS A O 1
ATOM 638 N N . LEU A 1 82 ? 6.179 -7.421 -5.004 1.00 96.19 82 LEU A N 1
ATOM 639 C CA . LEU A 1 82 ? 7.083 -7.626 -6.121 1.00 96.19 82 LEU A CA 1
ATOM 640 C C . LEU A 1 82 ? 7.183 -6.329 -6.912 1.00 96.19 82 LEU A C 1
ATOM 642 O O . LEU A 1 82 ? 6.204 -5.872 -7.486 1.00 96.19 82 LEU A O 1
ATOM 646 N N . LEU A 1 83 ? 8.372 -5.746 -6.954 1.00 96.44 83 LEU A N 1
ATOM 647 C CA . LEU A 1 83 ? 8.656 -4.502 -7.649 1.00 96.44 83 LEU A CA 1
ATOM 648 C C . LEU A 1 83 ? 9.515 -4.797 -8.873 1.00 96.44 83 LEU A C 1
ATOM 650 O O . LEU A 1 83 ? 10.650 -5.251 -8.741 1.00 96.44 83 LEU A O 1
ATOM 654 N N . VAL A 1 84 ? 8.989 -4.514 -10.062 1.00 96.50 84 VAL A N 1
ATOM 655 C CA . VAL A 1 84 ? 9.652 -4.806 -11.336 1.00 96.50 84 VAL A CA 1
ATOM 656 C C . VAL A 1 84 ? 9.921 -3.508 -12.080 1.00 96.50 84 VAL A C 1
ATOM 658 O O . VAL A 1 84 ? 9.006 -2.723 -12.333 1.00 96.50 84 VAL A O 1
ATOM 661 N N . THR A 1 85 ? 11.180 -3.260 -12.444 1.00 95.62 85 THR A N 1
ATOM 662 C CA . THR A 1 85 ? 11.507 -2.119 -13.307 1.00 95.62 85 THR A CA 1
ATOM 663 C C . THR A 1 85 ? 11.269 -2.473 -14.771 1.00 95.62 85 THR A C 1
ATOM 665 O O . THR A 1 85 ? 11.718 -3.513 -15.254 1.00 95.62 85 THR A O 1
ATOM 668 N N . GLY A 1 86 ? 10.571 -1.589 -15.477 1.00 92.88 86 GLY A N 1
ATOM 669 C CA . GLY A 1 86 ? 10.134 -1.803 -16.850 1.00 92.88 86 GLY A CA 1
ATOM 670 C C . GLY A 1 86 ? 10.281 -0.561 -17.720 1.00 92.88 86 GLY A C 1
ATOM 671 O O . GLY A 1 86 ? 10.764 0.490 -17.288 1.00 92.88 86 GLY A O 1
ATOM 672 N N . HIS A 1 87 ? 9.887 -0.728 -18.975 1.00 92.69 87 HIS A N 1
ATOM 673 C CA . HIS A 1 87 ? 9.820 0.307 -19.996 1.00 92.69 87 HIS A CA 1
ATOM 674 C C . HIS A 1 87 ? 8.539 0.100 -20.789 1.00 92.69 87 HIS A C 1
ATOM 676 O O . HIS A 1 87 ? 8.223 -1.039 -21.125 1.00 92.69 87 HIS A O 1
ATOM 682 N N . TYR A 1 88 ? 7.829 1.177 -21.118 1.00 94.75 88 TYR A N 1
ATOM 683 C CA . TYR A 1 88 ? 6.677 1.071 -22.015 1.00 94.75 88 TYR A CA 1
ATOM 684 C C . TYR A 1 88 ? 7.127 0.906 -23.472 1.00 94.75 88 TYR A C 1
ATOM 686 O O . TYR A 1 88 ? 6.597 0.080 -24.218 1.00 94.75 88 TYR A O 1
ATOM 694 N N . CYS A 1 89 ? 8.148 1.669 -23.870 1.00 91.56 89 CYS A N 1
ATOM 695 C CA . CYS A 1 89 ? 8.738 1.611 -25.200 1.00 91.56 89 CYS A CA 1
ATOM 696 C C . CYS A 1 89 ? 10.262 1.788 -25.158 1.00 91.56 89 CYS A C 1
ATOM 698 O O . CYS A 1 89 ? 10.823 2.353 -24.213 1.00 91.56 89 CYS A O 1
ATOM 700 N N . PHE A 1 90 ? 10.940 1.304 -26.197 1.00 87.88 90 PHE A N 1
ATOM 701 C CA . PHE A 1 90 ? 12.373 1.498 -26.398 1.00 87.88 90 PHE A CA 1
ATOM 702 C C . PHE A 1 90 ? 12.649 2.371 -27.616 1.00 87.88 90 PHE A C 1
ATOM 704 O O . PHE A 1 90 ? 12.028 2.219 -28.663 1.00 87.88 90 PHE A O 1
ATOM 711 N N . LEU A 1 91 ? 13.660 3.231 -27.498 1.00 84.88 91 LEU A N 1
ATOM 712 C CA . LEU A 1 91 ? 14.232 3.947 -28.631 1.00 84.88 91 LEU A CA 1
ATOM 713 C C . LEU A 1 91 ? 15.222 3.042 -29.384 1.00 84.88 91 LEU A C 1
ATOM 715 O O . LEU A 1 91 ? 16.260 2.659 -28.837 1.00 84.88 91 LEU A O 1
ATOM 719 N N . LYS A 1 92 ? 14.919 2.731 -30.647 1.00 81.75 92 LYS A N 1
ATOM 720 C CA . LYS A 1 92 ? 15.716 1.879 -31.539 1.00 81.75 92 LYS A CA 1
ATOM 721 C C . LYS A 1 92 ? 15.827 2.536 -32.911 1.00 81.75 92 LYS A C 1
ATOM 723 O O . LYS A 1 92 ? 14.820 2.768 -33.569 1.00 81.75 92 LYS A O 1
ATOM 728 N N . ASN A 1 93 ? 17.047 2.851 -33.349 1.00 75.56 93 ASN A N 1
ATOM 729 C CA . ASN A 1 93 ? 17.316 3.494 -34.647 1.00 75.56 93 ASN A CA 1
ATOM 730 C C . ASN A 1 93 ? 16.437 4.736 -34.915 1.00 75.56 93 ASN A C 1
ATOM 732 O O . ASN A 1 93 ? 15.863 4.867 -35.989 1.00 75.56 93 ASN A O 1
ATOM 736 N N . ALA A 1 94 ? 16.294 5.616 -33.916 1.00 73.69 94 ALA A N 1
ATOM 737 C CA . ALA A 1 94 ? 15.418 6.799 -33.952 1.00 73.69 94 ALA A CA 1
ATOM 738 C C . ALA A 1 94 ? 13.905 6.516 -34.111 1.00 73.69 94 ALA A C 1
ATOM 740 O O . ALA A 1 94 ? 13.126 7.445 -34.298 1.00 73.69 94 ALA A O 1
ATOM 741 N N . SER A 1 95 ? 13.478 5.259 -33.974 1.00 82.56 95 SER A N 1
ATOM 742 C CA . SER A 1 95 ? 12.072 4.852 -33.881 1.00 82.56 95 SER A CA 1
ATOM 743 C C . SER A 1 95 ? 11.733 4.378 -32.466 1.00 82.56 95 SER A C 1
ATOM 745 O O . SER A 1 95 ? 12.605 3.886 -31.745 1.00 82.56 95 SER A O 1
ATOM 747 N N . LEU A 1 96 ? 10.478 4.549 -32.055 1.00 88.31 96 LEU A N 1
ATOM 748 C CA . LEU A 1 96 ? 9.981 4.106 -30.753 1.00 88.31 96 LEU A CA 1
ATOM 749 C C . LEU A 1 96 ? 9.208 2.799 -30.924 1.00 88.31 96 LEU A C 1
ATOM 751 O O . LEU A 1 96 ? 8.199 2.750 -31.622 1.00 88.31 96 LEU A O 1
ATOM 755 N N . GLU A 1 97 ? 9.701 1.742 -30.286 1.00 89.38 97 GLU A N 1
ATOM 756 C CA . GLU A 1 97 ? 9.120 0.400 -30.317 1.00 89.38 97 GLU A CA 1
ATOM 757 C C . GLU A 1 97 ? 8.385 0.149 -28.993 1.00 89.38 97 GLU A C 1
ATOM 759 O O . GLU A 1 97 ? 9.017 0.104 -27.934 1.00 89.38 97 GLU A O 1
ATOM 764 N N . VAL A 1 98 ? 7.056 0.014 -29.030 1.00 91.50 98 VAL A N 1
ATOM 765 C CA . VAL A 1 98 ? 6.252 -0.316 -27.840 1.00 91.50 98 VAL A CA 1
ATOM 766 C C . VAL A 1 98 ? 6.491 -1.772 -27.460 1.00 91.50 98 VAL A C 1
ATOM 768 O O . VAL A 1 98 ? 6.373 -2.670 -28.291 1.00 91.50 98 VAL A O 1
ATOM 771 N N . VAL A 1 99 ? 6.814 -2.006 -26.191 1.00 90.62 99 VAL A N 1
ATOM 772 C CA . VAL A 1 99 ? 7.085 -3.349 -25.658 1.00 90.62 99 VAL A CA 1
ATOM 773 C C . VAL A 1 99 ? 6.081 -3.811 -24.616 1.00 90.62 99 VAL A C 1
ATOM 775 O O . VAL A 1 99 ? 6.086 -4.995 -24.285 1.00 90.62 99 VAL A O 1
ATOM 778 N N . TRP A 1 100 ? 5.223 -2.906 -24.145 1.00 92.25 100 TRP A N 1
ATOM 779 C CA . TRP A 1 100 ? 4.087 -3.229 -23.293 1.00 92.25 100 TRP A CA 1
ATOM 780 C C . TRP A 1 100 ? 3.125 -4.194 -23.990 1.00 92.25 100 TRP A C 1
ATOM 782 O O . TRP A 1 100 ? 2.765 -4.011 -25.157 1.00 92.25 100 TRP A O 1
ATOM 792 N N . THR A 1 101 ? 2.676 -5.212 -23.263 1.00 90.88 101 THR A N 1
ATOM 793 C CA . THR A 1 101 ? 1.783 -6.252 -23.770 1.00 90.88 101 THR A CA 1
ATOM 794 C C . THR A 1 101 ? 0.502 -6.359 -22.944 1.00 90.88 101 THR A C 1
ATOM 796 O O . THR A 1 101 ? 0.360 -5.787 -21.866 1.00 90.88 101 THR A O 1
ATOM 799 N N . GLN A 1 102 ? -0.462 -7.136 -23.441 1.00 90.44 102 GLN A N 1
ATOM 800 C CA . GLN A 1 102 ? -1.661 -7.473 -22.669 1.00 90.44 102 GLN A CA 1
ATOM 801 C C . GLN A 1 102 ? -1.330 -8.240 -21.380 1.00 90.44 102 GLN A C 1
ATOM 803 O O . GLN A 1 102 ? -2.070 -8.140 -20.407 1.00 90.44 102 GLN A O 1
ATOM 808 N N . ASN A 1 103 ? -0.220 -8.975 -21.358 1.00 91.38 103 ASN A N 1
ATOM 809 C CA . ASN A 1 103 ? 0.164 -9.764 -20.198 1.00 91.38 103 ASN A CA 1
ATOM 810 C C . ASN A 1 103 ? 0.692 -8.861 -19.077 1.00 91.38 103 ASN A C 1
ATOM 812 O O . ASN A 1 103 ? 0.354 -9.078 -17.918 1.00 91.38 103 ASN A O 1
ATOM 816 N N . ASP A 1 104 ? 1.393 -7.773 -19.420 1.00 94.12 104 ASP A N 1
ATOM 817 C CA . ASP A 1 104 ? 1.737 -6.717 -18.459 1.00 94.12 104 ASP A CA 1
ATOM 818 C C . ASP A 1 104 ? 0.471 -6.119 -17.824 1.00 94.12 104 ASP A C 1
ATOM 820 O O . ASP A 1 104 ? 0.389 -5.963 -16.606 1.00 94.12 104 ASP A O 1
ATOM 824 N N . ALA A 1 105 ? -0.562 -5.870 -18.637 1.00 94.31 105 ALA A N 1
ATOM 825 C CA . ALA A 1 105 ? -1.846 -5.335 -18.179 1.00 94.31 105 ALA A CA 1
ATOM 826 C C . ALA A 1 105 ? -2.643 -6.281 -17.260 1.00 94.31 105 ALA A C 1
ATOM 828 O O . ALA A 1 105 ? -3.547 -5.833 -16.564 1.00 94.31 105 ALA A O 1
ATOM 829 N N . GLN A 1 106 ? -2.341 -7.579 -17.255 1.00 94.94 106 GLN A N 1
ATOM 830 C CA . GLN A 1 106 ? -2.963 -8.554 -16.348 1.00 94.94 106 GLN A CA 1
ATOM 831 C C . GLN A 1 106 ? -2.104 -8.831 -15.109 1.00 94.94 106 GLN A C 1
ATOM 833 O O . GLN A 1 106 ? -2.593 -9.364 -14.110 1.00 94.94 106 GLN A O 1
ATOM 838 N N . PHE A 1 107 ? -0.819 -8.493 -15.183 1.00 96.38 107 PHE A N 1
ATOM 839 C CA . PHE A 1 107 ? 0.156 -8.798 -14.153 1.00 96.38 107 PHE A CA 1
ATOM 840 C C . PHE A 1 107 ? 0.231 -7.723 -13.066 1.00 96.38 107 PHE A C 1
ATOM 842 O O . PHE A 1 107 ? 0.323 -8.062 -11.892 1.00 96.38 107 PHE A O 1
ATOM 849 N N . TYR A 1 108 ? 0.220 -6.438 -13.421 1.00 97.75 108 TYR A N 1
ATOM 850 C CA . TYR A 1 108 ? 0.452 -5.371 -12.444 1.00 97.75 108 TYR A CA 1
ATOM 851 C C . TYR A 1 108 ? -0.816 -4.953 -11.694 1.00 97.75 108 TYR A C 1
ATOM 853 O O . TYR A 1 108 ? -1.868 -4.754 -12.292 1.00 97.75 108 TYR A O 1
ATOM 861 N N . ASP A 1 109 ? -0.674 -4.734 -10.386 1.00 97.19 109 ASP A N 1
ATOM 862 C CA . ASP A 1 109 ? -1.716 -4.163 -9.525 1.00 97.19 109 ASP A CA 1
ATOM 863 C C . ASP A 1 109 ? -1.576 -2.632 -9.424 1.00 97.19 109 ASP A C 1
ATOM 865 O O . ASP A 1 109 ? -2.563 -1.915 -9.308 1.00 97.19 109 ASP A O 1
ATOM 869 N N . LEU A 1 110 ? -0.342 -2.116 -9.489 1.00 97.81 110 LEU A N 1
ATOM 870 C CA . LEU A 1 110 ? -0.017 -0.694 -9.334 1.00 97.81 110 LEU A CA 1
ATOM 871 C C . LEU A 1 110 ? 1.196 -0.325 -10.190 1.00 97.81 110 LEU A C 1
ATOM 873 O O . LEU A 1 110 ? 2.192 -1.051 -10.206 1.00 97.81 110 LEU A O 1
ATOM 877 N N . ILE A 1 111 ? 1.157 0.830 -10.856 1.00 98.19 111 ILE A N 1
ATOM 878 C CA . ILE A 1 111 ? 2.280 1.315 -11.666 1.00 98.19 111 ILE A CA 1
ATOM 879 C C . ILE A 1 111 ? 2.719 2.703 -11.215 1.00 98.19 111 ILE A C 1
ATOM 881 O O . ILE A 1 111 ? 1.913 3.612 -11.031 1.00 98.19 111 ILE A O 1
ATOM 885 N N . PHE A 1 112 ? 4.031 2.873 -11.084 1.00 97.69 112 PHE A N 1
ATOM 886 C CA . PHE A 1 112 ? 4.691 4.153 -10.886 1.00 97.69 112 PHE A CA 1
ATOM 887 C C . PHE A 1 112 ? 5.418 4.571 -12.162 1.00 97.69 112 PHE A C 1
ATOM 889 O O . PHE A 1 112 ? 6.229 3.810 -12.688 1.00 97.69 112 PHE A O 1
ATOM 896 N N . LEU A 1 113 ? 5.189 5.798 -12.624 1.00 96.88 113 LEU A N 1
ATOM 897 C CA . LEU A 1 113 ? 5.913 6.402 -13.741 1.00 96.88 113 LEU A CA 1
ATOM 898 C C . LEU A 1 113 ? 6.879 7.470 -13.219 1.00 96.88 113 LEU A C 1
ATOM 900 O O . LEU A 1 113 ? 6.450 8.486 -12.674 1.00 96.88 113 LEU A O 1
ATOM 904 N N . LEU A 1 114 ? 8.183 7.246 -13.396 1.00 94.56 114 LEU A N 1
ATOM 905 C CA . LEU A 1 114 ? 9.219 8.230 -13.081 1.00 94.56 114 LEU A CA 1
ATOM 906 C C . LEU A 1 114 ? 9.388 9.225 -14.230 1.00 94.56 114 LEU A C 1
ATOM 908 O O . LEU A 1 114 ? 9.788 8.847 -15.333 1.00 94.56 114 LEU A O 1
ATOM 912 N N . GLN A 1 115 ? 9.153 10.502 -13.935 1.00 90.81 115 GLN A N 1
ATOM 913 C CA . GLN A 1 115 ? 9.172 11.599 -14.902 1.00 90.81 115 GLN A CA 1
ATOM 914 C C . GLN A 1 115 ? 10.261 12.619 -14.542 1.00 90.81 115 GLN A C 1
ATOM 916 O O . GLN A 1 115 ? 9.985 13.592 -13.831 1.00 90.81 115 GLN A O 1
ATOM 921 N N . PRO A 1 116 ? 11.522 12.409 -14.968 1.00 89.19 116 PRO A N 1
ATOM 922 C CA . PRO A 1 116 ? 12.536 13.459 -14.905 1.00 89.19 116 PRO A CA 1
ATOM 923 C C . PRO A 1 116 ? 12.177 14.594 -15.870 1.00 89.19 116 PRO A C 1
ATOM 925 O O . PRO A 1 116 ? 11.375 14.399 -16.780 1.00 89.19 116 PRO A O 1
ATOM 928 N N . THR A 1 117 ? 12.803 15.762 -15.737 1.00 89.31 117 THR A N 1
ATOM 929 C CA . THR A 1 117 ? 12.772 16.732 -16.842 1.00 89.31 117 THR A CA 1
ATOM 930 C C . THR A 1 117 ? 13.698 16.271 -17.966 1.00 89.31 117 THR A C 1
ATOM 932 O O . THR A 1 117 ? 14.637 15.496 -17.748 1.00 89.31 117 THR A O 1
ATOM 935 N N . VAL A 1 118 ? 13.474 16.769 -19.183 1.00 88.12 118 VAL A N 1
ATOM 936 C CA . VAL A 1 118 ? 14.372 16.483 -20.311 1.00 88.12 118 VAL A CA 1
ATOM 937 C C . VAL A 1 118 ? 15.798 16.955 -20.023 1.00 88.12 118 VAL A C 1
ATOM 939 O O . VAL A 1 118 ? 16.742 16.258 -20.368 1.00 88.12 118 VAL A O 1
ATOM 942 N N . GLU A 1 119 ? 15.984 18.075 -19.322 1.00 87.44 119 GLU A N 1
ATOM 943 C CA . GLU A 1 119 ? 17.307 18.584 -18.945 1.00 87.44 119 GLU A CA 1
ATOM 944 C C . GLU A 1 119 ? 18.030 17.604 -18.016 1.00 87.44 119 GLU A C 1
ATOM 946 O O . GLU A 1 119 ? 19.201 17.285 -18.229 1.00 87.44 119 GLU A O 1
ATOM 951 N N . GLN A 1 120 ? 17.327 17.071 -17.010 1.00 86.00 120 GLN A N 1
ATOM 952 C CA . GLN A 1 120 ? 17.879 16.046 -16.125 1.00 86.00 120 GLN A CA 1
ATOM 953 C C . GLN A 1 120 ? 18.247 14.779 -16.898 1.00 86.00 120 GLN A C 1
ATOM 955 O O . GLN A 1 120 ? 19.300 14.188 -16.646 1.00 86.00 120 GLN A O 1
ATOM 960 N N . LEU A 1 121 ? 17.395 14.372 -17.840 1.00 87.00 121 LEU A N 1
ATOM 961 C CA . LEU A 1 121 ? 17.627 13.194 -18.660 1.00 87.00 121 LEU A CA 1
ATOM 962 C C . LEU A 1 121 ? 18.827 13.386 -19.594 1.00 87.00 121 LEU A C 1
ATOM 964 O O . LEU A 1 121 ? 19.659 12.487 -19.671 1.00 87.00 121 LEU A O 1
ATOM 968 N N . CYS A 1 122 ? 18.973 14.552 -20.231 1.00 85.12 122 CYS A N 1
ATOM 969 C CA . CYS A 1 122 ? 20.148 14.904 -21.033 1.00 85.12 122 CYS A CA 1
ATOM 970 C C . CYS A 1 122 ? 21.430 14.777 -20.201 1.00 85.12 122 CYS A C 1
ATOM 972 O O . CYS A 1 122 ? 22.338 14.043 -20.584 1.00 85.12 122 CYS A O 1
ATOM 974 N N . ILE A 1 123 ? 21.461 15.383 -19.007 1.00 83.50 123 ILE A N 1
ATOM 975 C CA . ILE A 1 123 ? 22.609 15.299 -18.089 1.00 83.50 123 ILE A CA 1
ATOM 976 C C . ILE A 1 123 ? 22.922 13.840 -17.722 1.00 83.50 123 ILE A C 1
ATOM 978 O O . ILE A 1 123 ? 24.087 13.453 -17.616 1.00 83.50 123 ILE A O 1
ATOM 982 N N . GLN A 1 124 ? 21.899 13.021 -17.480 1.00 80.62 124 GLN A N 1
ATOM 983 C CA . GLN A 1 124 ? 22.074 11.611 -17.126 1.00 80.62 124 GLN A CA 1
ATOM 984 C C . GLN A 1 124 ? 22.581 10.778 -18.307 1.00 80.62 124 GLN A C 1
ATOM 986 O O . GLN A 1 124 ? 23.456 9.937 -18.111 1.00 80.62 124 GLN A O 1
ATOM 991 N N . VAL A 1 125 ? 22.069 11.019 -19.516 1.00 77.62 125 VAL A N 1
ATOM 992 C CA . VAL A 1 125 ? 22.498 10.342 -20.746 1.00 77.62 125 VAL A CA 1
ATOM 993 C C . VAL A 1 125 ? 23.943 10.704 -21.094 1.00 77.62 125 VAL A C 1
ATOM 995 O O . VAL A 1 125 ? 24.727 9.807 -21.393 1.00 77.62 125 VAL A O 1
ATOM 998 N N . GLU A 1 126 ? 24.329 11.977 -20.976 1.00 75.44 126 GLU A N 1
ATOM 999 C CA . GLU A 1 126 ? 25.710 12.437 -21.190 1.00 75.44 126 GLU A CA 1
ATOM 1000 C C . GLU A 1 126 ? 26.697 11.807 -20.196 1.00 75.44 126 GLU A C 1
ATOM 1002 O O . GLU A 1 126 ? 27.823 11.447 -20.551 1.00 75.44 126 GLU A O 1
ATOM 1007 N N . LYS A 1 127 ? 26.278 11.652 -18.933 1.00 73.50 127 LYS A N 1
ATOM 1008 C CA . LYS A 1 127 ? 27.102 11.064 -17.865 1.00 73.50 127 LYS A CA 1
ATOM 1009 C C . LYS A 1 127 ? 27.169 9.536 -17.913 1.00 73.50 127 LYS A C 1
ATOM 1011 O O . LYS A 1 127 ? 28.063 8.960 -17.285 1.00 73.50 127 LYS A O 1
ATOM 1016 N N . ASP A 1 128 ? 26.263 8.871 -18.628 1.00 67.94 128 ASP A N 1
ATOM 1017 C CA . ASP A 1 128 ? 26.252 7.414 -18.765 1.00 67.94 128 ASP A CA 1
ATOM 1018 C C . ASP A 1 128 ? 27.370 6.954 -19.717 1.00 67.94 128 ASP A C 1
ATOM 1020 O O . ASP A 1 128 ? 27.211 6.827 -20.932 1.00 67.94 128 ASP A O 1
ATOM 1024 N N . LYS A 1 129 ? 28.541 6.677 -19.132 1.00 55.94 129 LYS A N 1
ATOM 1025 C CA . LYS A 1 129 ? 29.726 6.193 -19.856 1.00 55.94 129 LYS A CA 1
ATOM 1026 C C . LYS A 1 129 ? 29.546 4.798 -20.470 1.00 55.94 129 LYS A C 1
ATOM 1028 O O . LYS A 1 129 ? 30.349 4.427 -21.320 1.00 55.94 129 LYS A O 1
ATOM 1033 N N . PHE A 1 130 ? 28.534 4.030 -20.053 1.00 53.75 130 PHE A N 1
ATOM 1034 C CA . PHE A 1 130 ? 28.326 2.639 -20.475 1.00 53.75 130 PHE A CA 1
ATOM 1035 C C . PHE A 1 130 ? 27.258 2.492 -21.562 1.00 53.75 130 PHE A C 1
ATOM 1037 O O . PHE A 1 130 ? 27.286 1.521 -22.316 1.00 53.75 130 PHE A O 1
ATOM 1044 N N . ARG A 1 131 ? 26.310 3.433 -21.651 1.00 57.06 131 ARG A N 1
ATOM 1045 C CA . ARG A 1 131 ? 25.205 3.410 -22.623 1.00 57.06 131 ARG A CA 1
ATOM 1046 C C . ARG A 1 131 ? 25.077 4.744 -23.359 1.00 57.06 131 ARG A C 1
ATOM 1048 O O . ARG A 1 131 ? 23.972 5.294 -23.426 1.00 57.06 131 ARG A O 1
ATOM 1055 N N . ARG A 1 132 ? 26.197 5.253 -23.893 1.00 54.25 132 ARG A N 1
ATOM 1056 C CA . ARG A 1 132 ? 26.223 6.484 -24.698 1.00 54.25 132 ARG A CA 1
ATOM 1057 C C . ARG A 1 132 ? 25.152 6.422 -25.780 1.00 54.25 132 ARG A C 1
ATOM 1059 O O . ARG A 1 132 ? 25.096 5.481 -26.569 1.00 54.25 132 ARG A O 1
ATOM 1066 N N . ARG A 1 133 ? 24.296 7.432 -25.773 1.00 63.12 133 ARG A N 1
ATOM 1067 C CA . ARG A 1 133 ? 23.221 7.635 -26.729 1.00 63.12 133 ARG A CA 1
ATOM 1068 C C . ARG A 1 133 ? 23.382 9.061 -27.227 1.00 63.12 133 ARG A C 1
ATOM 1070 O O . ARG A 1 133 ? 23.038 9.990 -26.504 1.00 63.12 133 ARG A O 1
ATOM 1077 N N . ASP A 1 134 ? 23.928 9.228 -28.428 1.00 60.75 134 ASP A N 1
ATOM 1078 C CA . ASP A 1 134 ? 23.916 10.517 -29.123 1.00 60.75 134 ASP A CA 1
ATOM 1079 C C . ASP A 1 134 ? 22.472 10.772 -29.560 1.00 60.75 134 ASP A C 1
ATOM 1081 O O . ASP A 1 134 ? 22.037 10.404 -30.648 1.00 60.75 134 ASP A O 1
ATOM 1085 N N . THR A 1 135 ? 21.659 11.264 -28.630 1.00 71.00 135 THR A N 1
ATOM 1086 C CA . THR A 1 135 ? 20.224 11.457 -28.825 1.00 71.00 135 THR A CA 1
ATOM 1087 C C . THR A 1 135 ? 19.902 12.914 -28.588 1.00 71.00 135 THR A C 1
ATOM 1089 O O . THR A 1 135 ? 20.105 13.441 -27.497 1.00 71.00 135 THR A O 1
ATOM 1092 N N . ALA A 1 136 ? 19.404 13.572 -29.632 1.00 80.19 136 ALA A N 1
ATOM 1093 C CA . ALA A 1 136 ? 19.032 14.971 -29.552 1.00 80.19 136 ALA A CA 1
ATOM 1094 C C . ALA A 1 136 ? 17.917 15.178 -28.503 1.00 80.19 136 ALA A C 1
ATOM 1096 O O . ALA A 1 136 ? 17.016 14.338 -28.403 1.00 80.19 136 ALA A O 1
ATOM 1097 N N . PRO A 1 137 ? 17.905 16.308 -27.769 1.00 84.50 137 PRO A N 1
ATOM 1098 C CA . PRO A 1 137 ? 16.909 16.566 -26.725 1.00 84.50 137 PRO A CA 1
ATOM 1099 C C . PRO A 1 137 ? 15.449 16.452 -27.189 1.00 84.50 137 PRO A C 1
ATOM 1101 O O . PRO A 1 137 ? 14.581 16.084 -26.402 1.00 84.50 137 PRO A O 1
ATOM 1104 N N . TYR A 1 138 ? 15.158 16.739 -28.463 1.00 86.56 138 TYR A N 1
ATOM 1105 C CA . TYR A 1 138 ? 13.805 16.590 -29.012 1.00 86.56 138 TYR A CA 1
ATOM 1106 C C . TYR A 1 138 ? 13.362 15.119 -29.112 1.00 86.56 138 TYR A C 1
ATOM 1108 O O . TYR A 1 138 ? 12.207 14.826 -28.831 1.00 86.56 138 TYR A O 1
ATOM 1116 N N . ILE A 1 139 ? 14.275 14.190 -29.423 1.00 87.06 139 ILE A N 1
ATOM 1117 C CA . ILE A 1 139 ? 13.981 12.746 -29.463 1.00 87.06 139 ILE A CA 1
ATOM 1118 C C . ILE A 1 139 ? 13.733 12.226 -28.044 1.00 87.06 139 ILE A C 1
ATOM 1120 O O . ILE A 1 139 ? 12.858 11.394 -27.829 1.00 87.06 139 ILE A O 1
ATOM 1124 N N . LEU A 1 140 ? 14.483 12.732 -27.058 1.00 88.38 140 LEU A N 1
ATOM 1125 C CA . LEU A 1 140 ? 14.261 12.390 -25.652 1.00 88.38 140 LEU A CA 1
ATOM 1126 C C . LEU A 1 140 ? 12.892 12.872 -25.158 1.00 88.38 140 LEU A C 1
ATOM 1128 O O . LEU A 1 140 ? 12.206 12.106 -24.488 1.00 88.38 140 LEU A O 1
ATOM 1132 N N . ARG A 1 141 ? 12.476 14.094 -25.528 1.00 90.94 141 ARG A N 1
ATOM 1133 C CA . ARG A 1 141 ? 11.115 14.594 -25.256 1.00 90.94 141 ARG A CA 1
ATOM 1134 C C . ARG A 1 141 ? 10.052 13.699 -25.878 1.00 90.94 141 ARG A C 1
ATOM 1136 O O . ARG A 1 141 ? 9.196 13.208 -25.156 1.00 90.94 141 ARG A O 1
ATOM 1143 N N . GLN A 1 142 ? 10.183 13.401 -27.169 1.00 91.44 142 GLN A N 1
ATOM 1144 C CA . GLN A 1 142 ? 9.247 12.525 -27.869 1.00 91.44 142 GLN A CA 1
ATOM 1145 C C . GLN A 1 142 ? 9.161 11.135 -27.218 1.00 91.44 142 GLN A C 1
ATOM 1147 O O . GLN A 1 142 ? 8.078 10.573 -27.088 1.00 91.44 142 GLN A O 1
ATOM 1152 N N . TRP A 1 143 ? 10.288 10.570 -26.773 1.00 92.19 143 TRP A N 1
ATOM 1153 C CA . TRP A 1 143 ? 10.279 9.296 -26.054 1.00 92.19 143 TRP A CA 1
ATOM 1154 C C . TRP A 1 143 ? 9.526 9.395 -24.722 1.00 92.19 143 TRP A C 1
ATOM 1156 O O . TRP A 1 143 ? 8.720 8.522 -24.412 1.00 92.19 143 TRP A O 1
ATOM 1166 N N . MET A 1 144 ? 9.759 10.454 -23.945 1.00 92.31 144 MET A N 1
ATOM 1167 C CA . MET A 1 144 ? 9.056 10.671 -22.678 1.00 92.31 144 MET A CA 1
ATOM 1168 C C . MET A 1 144 ? 7.545 10.821 -22.877 1.00 92.31 144 MET A C 1
ATOM 1170 O O . MET A 1 144 ? 6.790 10.209 -22.128 1.00 92.31 144 MET A O 1
ATOM 1174 N N . GLU A 1 145 ? 7.124 11.576 -23.892 1.00 94.19 145 GLU A N 1
ATOM 1175 C CA . GLU A 1 145 ? 5.713 11.776 -24.248 1.00 94.19 145 GLU A CA 1
ATOM 1176 C C . GLU A 1 145 ? 5.049 10.449 -24.634 1.00 94.19 145 GLU A C 1
ATOM 1178 O O . GLU A 1 145 ? 4.044 10.068 -24.043 1.00 94.19 145 GLU A O 1
ATOM 1183 N N . VAL A 1 146 ? 5.660 9.677 -25.540 1.00 94.69 146 VAL A N 1
ATOM 1184 C CA . VAL A 1 146 ? 5.121 8.371 -25.961 1.00 94.69 146 VAL A CA 1
ATOM 1185 C C . VAL A 1 146 ? 5.077 7.364 -24.807 1.00 94.69 146 VAL A C 1
ATOM 1187 O O . VAL A 1 146 ? 4.137 6.573 -24.717 1.00 94.69 146 VAL A O 1
ATOM 1190 N N . GLU A 1 147 ? 6.075 7.368 -23.918 1.00 95.19 147 GLU A N 1
ATOM 1191 C CA . GLU A 1 147 ? 6.075 6.512 -22.728 1.00 95.19 147 GLU A CA 1
ATOM 1192 C C . GLU A 1 147 ? 4.980 6.923 -21.736 1.00 95.19 147 GLU A C 1
ATOM 1194 O O . GLU A 1 147 ? 4.286 6.049 -21.221 1.00 95.19 147 GLU A O 1
ATOM 1199 N N . GLU A 1 148 ? 4.773 8.218 -21.497 1.00 95.56 148 GLU A N 1
ATOM 1200 C CA . GLU A 1 148 ? 3.710 8.696 -20.613 1.00 95.56 148 GLU A CA 1
ATOM 1201 C C . GLU A 1 148 ? 2.316 8.439 -21.183 1.00 95.56 148 GLU A C 1
ATOM 1203 O O . GLU A 1 148 ? 1.486 7.839 -20.499 1.00 95.56 148 GLU A O 1
ATOM 1208 N N . GLU A 1 149 ? 2.040 8.893 -22.404 1.00 96.75 149 GLU A N 1
ATOM 1209 C CA . GLU A 1 149 ? 0.714 8.799 -23.019 1.00 96.75 149 GLU A CA 1
ATOM 1210 C C . GLU A 1 149 ? 0.313 7.340 -23.217 1.00 96.75 149 GLU A C 1
ATOM 1212 O O . GLU A 1 149 ? -0.778 6.924 -22.819 1.00 96.75 149 GLU A O 1
ATOM 1217 N N . GLY A 1 150 ? 1.229 6.537 -23.764 1.00 96.94 150 GLY A N 1
ATOM 1218 C CA . GLY A 1 150 ? 0.982 5.128 -24.025 1.00 96.94 150 GLY A CA 1
ATOM 1219 C C . GLY A 1 150 ? 0.759 4.325 -22.746 1.00 96.94 150 GLY A C 1
ATOM 1220 O O . GLY A 1 150 ? -0.203 3.558 -22.664 1.00 96.94 150 GLY A O 1
ATOM 1221 N N . LEU A 1 151 ? 1.590 4.533 -21.718 1.00 97.12 151 LEU A N 1
ATOM 1222 C CA . LEU A 1 151 ? 1.415 3.849 -20.437 1.00 97.12 151 LEU A CA 1
ATOM 1223 C C . LEU A 1 151 ? 0.149 4.318 -19.714 1.00 97.12 151 LEU A C 1
ATOM 1225 O O . LEU A 1 151 ? -0.547 3.491 -19.131 1.00 97.12 151 LEU A O 1
ATOM 1229 N N . SER A 1 152 ? -0.176 5.614 -19.775 1.00 97.69 152 SER A N 1
ATOM 1230 C CA . SER A 1 152 ? -1.407 6.162 -19.191 1.00 97.69 152 SER A CA 1
ATOM 1231 C C . SER A 1 152 ? -2.641 5.513 -19.803 1.00 97.69 152 SER A C 1
ATOM 1233 O O . SER A 1 152 ? -3.476 4.987 -19.070 1.00 97.69 152 SER A O 1
ATOM 1235 N N . PHE A 1 153 ? -2.706 5.467 -21.136 1.00 97.62 153 PHE A N 1
ATOM 1236 C CA . PHE A 1 153 ? -3.796 4.822 -21.860 1.00 97.62 153 PHE A CA 1
ATOM 1237 C C . PHE A 1 153 ? -3.887 3.322 -21.548 1.00 97.62 153 PHE A C 1
ATOM 1239 O O . PHE A 1 153 ? -4.975 2.789 -21.320 1.00 97.62 153 PHE A O 1
ATOM 1246 N N . ALA A 1 154 ? -2.747 2.626 -21.504 1.00 97.44 154 ALA A N 1
ATOM 1247 C CA . ALA A 1 154 ? -2.708 1.202 -21.191 1.00 97.44 154 ALA A CA 1
ATOM 1248 C C . ALA A 1 154 ? -3.194 0.901 -19.762 1.00 97.44 154 ALA A C 1
ATOM 1250 O O . ALA A 1 154 ? -3.975 -0.032 -19.572 1.00 97.44 154 ALA A O 1
ATOM 1251 N N . CYS A 1 155 ? -2.770 1.700 -18.779 1.00 97.88 155 CYS A N 1
ATOM 1252 C CA . CYS A 1 155 ? -3.188 1.567 -17.384 1.00 97.88 155 CYS A CA 1
ATOM 1253 C C . CYS A 1 155 ? -4.684 1.854 -17.216 1.00 97.88 155 CYS A C 1
ATOM 1255 O O . CYS A 1 155 ? -5.382 1.066 -16.584 1.00 97.88 155 CYS A O 1
ATOM 1257 N N . GLU A 1 156 ? -5.189 2.931 -17.827 1.00 97.56 156 GLU A N 1
ATOM 1258 C CA . GLU A 1 156 ? -6.612 3.288 -17.794 1.00 97.56 156 GLU A CA 1
ATOM 1259 C C . GLU A 1 156 ? -7.478 2.163 -18.367 1.00 97.56 156 GLU A C 1
ATOM 1261 O O . GLU A 1 156 ? -8.409 1.695 -17.712 1.00 97.56 156 GLU A O 1
ATOM 1266 N N . LYS A 1 157 ? -7.114 1.653 -19.550 1.00 97.25 157 LYS A N 1
ATOM 1267 C CA . LYS A 1 157 ? -7.820 0.543 -20.199 1.00 97.25 157 LYS A CA 1
ATOM 1268 C C . LYS A 1 157 ? -7.828 -0.734 -19.351 1.00 97.25 157 LYS A C 1
ATOM 1270 O O . LYS A 1 157 ? -8.779 -1.509 -19.429 1.00 97.25 157 LYS A O 1
ATOM 1275 N N . ALA A 1 158 ? -6.770 -0.969 -18.579 1.00 96.56 158 ALA A N 1
ATOM 1276 C CA . ALA A 1 158 ? -6.626 -2.138 -17.717 1.00 96.56 158 ALA A CA 1
ATOM 1277 C C . ALA A 1 158 ? -7.211 -1.941 -16.304 1.00 96.56 158 ALA A C 1
ATOM 1279 O O . ALA A 1 158 ? -7.289 -2.902 -15.544 1.00 96.56 158 ALA A O 1
ATOM 1280 N N . GLY A 1 159 ? -7.619 -0.720 -15.938 1.00 95.88 159 GLY A N 1
ATOM 1281 C CA . GLY A 1 159 ? -8.039 -0.389 -14.574 1.00 95.88 159 GLY A CA 1
ATOM 1282 C C . GLY A 1 159 ? -6.896 -0.409 -13.552 1.00 95.88 159 GLY A C 1
ATOM 1283 O O . GLY A 1 159 ? -7.151 -0.582 -12.361 1.00 95.88 159 GLY A O 1
ATOM 1284 N N . ILE A 1 160 ? -5.647 -0.245 -14.000 1.00 97.19 160 ILE A N 1
ATOM 1285 C CA . ILE A 1 160 ? -4.458 -0.220 -13.139 1.00 97.19 160 ILE A CA 1
ATOM 1286 C C . ILE A 1 160 ? -4.210 1.223 -12.686 1.00 97.19 160 ILE A C 1
ATOM 1288 O O . ILE A 1 160 ? -4.047 2.108 -13.531 1.00 97.19 160 ILE A O 1
ATOM 1292 N N . PRO A 1 161 ? -4.124 1.505 -11.376 1.00 96.75 161 PRO A N 1
ATOM 1293 C CA . PRO A 1 161 ? -3.740 2.827 -10.907 1.00 96.75 161 PRO A CA 1
ATOM 1294 C C . PRO A 1 161 ? -2.325 3.206 -11.359 1.00 96.75 161 PRO A C 1
ATOM 1296 O O . PRO A 1 161 ? -1.361 2.471 -11.135 1.00 96.75 161 PRO A O 1
ATOM 1299 N N . LEU A 1 162 ? -2.207 4.392 -11.959 1.00 97.50 162 LEU A N 1
ATOM 1300 C CA . LEU A 1 162 ? -0.942 4.982 -12.388 1.00 97.50 162 LEU A CA 1
ATOM 1301 C C . LEU A 1 162 ? -0.575 6.171 -11.495 1.00 97.50 162 LEU A C 1
ATOM 1303 O O . LEU A 1 162 ? -1.273 7.187 -11.468 1.00 97.50 162 LEU A O 1
ATOM 1307 N N . VAL A 1 163 ? 0.557 6.072 -10.802 1.00 96.88 163 VAL A N 1
ATOM 1308 C CA . VAL A 1 163 ? 1.110 7.140 -9.964 1.00 96.88 163 VAL A CA 1
ATOM 1309 C C . VAL A 1 163 ? 2.293 7.793 -10.670 1.00 96.88 163 VAL A C 1
ATOM 1311 O O . VAL A 1 163 ? 3.306 7.157 -10.953 1.00 96.88 163 VAL A O 1
ATOM 1314 N N . ARG A 1 164 ? 2.182 9.097 -10.915 1.00 94.81 164 ARG A N 1
ATOM 1315 C CA . ARG A 1 164 ? 3.246 9.914 -11.507 1.00 94.81 164 ARG A CA 1
ATOM 1316 C C . ARG A 1 164 ? 4.189 10.431 -10.427 1.00 94.81 164 ARG A C 1
ATOM 1318 O O . ARG A 1 164 ? 3.745 11.025 -9.446 1.00 94.81 164 ARG A O 1
ATOM 1325 N N . LEU A 1 165 ? 5.485 10.209 -10.613 1.00 92.75 165 LEU A N 1
ATOM 1326 C CA . LEU A 1 165 ? 6.538 10.601 -9.681 1.00 92.75 165 LEU A CA 1
ATOM 1327 C C . LEU A 1 165 ? 7.480 11.590 -10.367 1.00 92.75 165 LEU A C 1
ATOM 1329 O O . LEU A 1 165 ? 8.173 11.246 -11.327 1.00 92.75 165 LEU A O 1
ATOM 1333 N N . SER A 1 166 ? 7.539 12.816 -9.849 1.00 85.94 166 SER A N 1
ATOM 1334 C CA . SER A 1 166 ? 8.427 13.842 -10.395 1.00 85.94 166 SER A CA 1
ATOM 1335 C C . SER A 1 166 ? 9.891 13.527 -10.081 1.00 85.94 166 SER A C 1
ATOM 1337 O O . SER A 1 166 ? 10.295 13.466 -8.920 1.00 85.94 166 SER A O 1
ATOM 1339 N N . GLY A 1 167 ? 10.716 13.409 -11.121 1.00 71.94 167 GLY A N 1
ATOM 1340 C CA . GLY A 1 167 ? 12.162 13.203 -11.008 1.00 71.94 167 GLY A CA 1
ATOM 1341 C C . GLY A 1 167 ? 12.938 14.435 -10.520 1.00 71.94 167 GLY A C 1
ATOM 1342 O O . GLY A 1 167 ? 14.139 14.343 -10.270 1.00 71.94 167 GLY A O 1
ATOM 1343 N N . ASN A 1 168 ? 12.270 15.580 -10.332 1.00 71.00 168 ASN A N 1
ATOM 1344 C CA . ASN A 1 168 ? 12.859 16.781 -9.725 1.00 71.00 168 ASN A CA 1
ATOM 1345 C C . ASN A 1 168 ? 13.016 16.677 -8.206 1.00 71.00 168 ASN A C 1
ATOM 1347 O O . ASN A 1 168 ? 13.672 17.515 -7.588 1.00 71.00 168 ASN A O 1
ATOM 1351 N N . GLN A 1 169 ? 12.403 15.671 -7.590 1.00 78.44 169 GLN A N 1
ATOM 1352 C CA . GLN A 1 169 ? 12.445 15.491 -6.152 1.00 78.44 169 GLN A CA 1
ATOM 1353 C C . GLN A 1 169 ? 13.670 14.683 -5.720 1.00 78.44 169 GLN A C 1
ATOM 1355 O O . GLN A 1 169 ? 14.201 13.846 -6.452 1.00 78.44 169 GLN A O 1
ATOM 1360 N N . ALA A 1 170 ? 14.115 14.933 -4.490 1.00 78.69 170 ALA A N 1
ATOM 1361 C CA . ALA A 1 170 ? 15.119 14.100 -3.853 1.00 78.69 170 ALA A CA 1
ATOM 1362 C C . ALA A 1 170 ? 14.586 12.660 -3.703 1.00 78.69 170 ALA A C 1
ATOM 1364 O O . ALA A 1 170 ? 13.387 12.440 -3.523 1.00 78.69 170 ALA A O 1
ATOM 1365 N N . VAL A 1 171 ? 15.468 11.666 -3.846 1.00 79.62 171 VAL A N 1
ATOM 1366 C CA . VAL A 1 171 ? 15.044 10.259 -3.984 1.00 79.62 171 VAL A CA 1
ATOM 1367 C C . VAL A 1 171 ? 14.388 9.722 -2.712 1.00 79.62 171 VAL A C 1
ATOM 1369 O O . VAL A 1 171 ? 13.476 8.914 -2.808 1.00 79.62 171 VAL A O 1
ATOM 1372 N N . ASP A 1 172 ? 14.774 10.227 -1.543 1.00 80.88 172 ASP A N 1
ATOM 1373 C CA . ASP A 1 172 ? 14.106 9.978 -0.260 1.00 80.88 172 ASP A CA 1
ATOM 1374 C C . ASP A 1 172 ? 12.634 10.424 -0.259 1.00 80.88 172 ASP A C 1
ATOM 1376 O O . ASP A 1 172 ? 11.766 9.714 0.243 1.00 80.88 172 ASP A O 1
ATOM 1380 N N . LYS A 1 173 ? 12.313 11.564 -0.883 1.00 86.44 173 LYS A N 1
ATOM 1381 C CA . LYS A 1 173 ? 10.918 12.007 -1.039 1.00 86.44 173 LYS A CA 1
ATOM 1382 C C . LYS A 1 173 ? 10.133 11.110 -1.990 1.00 86.44 173 LYS A C 1
ATOM 1384 O O . LYS A 1 173 ? 8.947 10.878 -1.760 1.00 86.44 173 LYS A O 1
ATOM 1389 N N . ILE A 1 174 ? 10.775 10.627 -3.053 1.00 88.88 174 ILE A N 1
ATOM 1390 C CA . ILE A 1 174 ? 10.156 9.704 -4.014 1.00 88.88 174 ILE A CA 1
ATOM 1391 C C . ILE A 1 174 ? 9.894 8.351 -3.344 1.00 88.88 174 ILE A C 1
ATOM 1393 O O . ILE A 1 174 ? 8.800 7.813 -3.465 1.00 88.88 174 ILE A O 1
ATOM 1397 N N . GLU A 1 175 ? 10.866 7.829 -2.596 1.00 90.44 175 GLU A N 1
ATOM 1398 C CA . GLU A 1 175 ? 10.739 6.601 -1.809 1.00 90.44 175 GLU A CA 1
ATOM 1399 C C . GLU A 1 175 ? 9.540 6.676 -0.857 1.00 90.44 175 GLU A C 1
ATOM 1401 O O . GLU A 1 175 ? 8.670 5.810 -0.899 1.00 90.44 175 GLU A O 1
ATOM 1406 N N . ARG A 1 176 ? 9.443 7.752 -0.065 1.00 90.50 176 ARG A N 1
ATOM 1407 C CA . ARG A 1 176 ? 8.320 7.978 0.857 1.00 90.50 176 ARG A CA 1
ATOM 1408 C C . ARG A 1 176 ? 6.966 7.981 0.140 1.00 90.50 176 ARG A C 1
ATOM 1410 O O . ARG A 1 176 ? 6.040 7.338 0.617 1.00 90.50 176 ARG A O 1
ATOM 1417 N N . GLN A 1 177 ? 6.861 8.637 -1.017 1.00 91.81 177 GLN A N 1
ATOM 1418 C CA . GLN A 1 177 ? 5.633 8.631 -1.825 1.00 91.81 177 GLN A CA 1
ATOM 1419 C C . GLN A 1 177 ? 5.292 7.247 -2.376 1.00 91.81 177 GLN A C 1
ATOM 1421 O O . GLN A 1 177 ? 4.128 6.859 -2.361 1.00 91.81 177 GLN A O 1
ATOM 1426 N N . VAL A 1 178 ? 6.283 6.493 -2.860 1.00 92.81 178 VAL A N 1
ATOM 1427 C CA . VAL 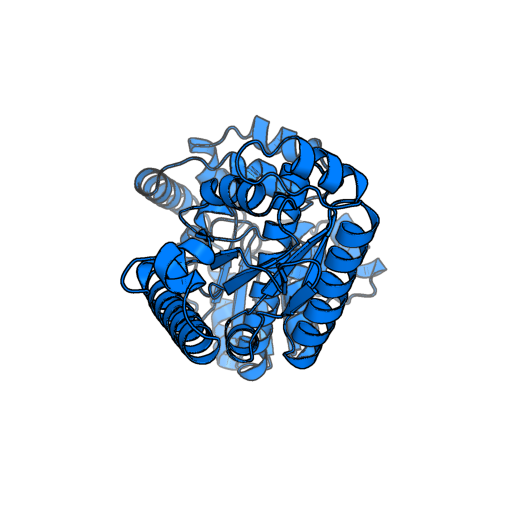A 1 178 ? 6.068 5.115 -3.329 1.00 92.81 178 VAL A CA 1
ATOM 1428 C C . VAL A 1 178 ? 5.495 4.271 -2.200 1.00 92.81 178 VAL A C 1
ATOM 1430 O O . VAL A 1 178 ? 4.454 3.641 -2.364 1.00 92.81 178 VAL A O 1
ATOM 1433 N N . ILE A 1 179 ? 6.150 4.318 -1.044 1.00 92.06 179 ILE A N 1
ATOM 1434 C CA . ILE A 1 179 ? 5.762 3.593 0.161 1.00 92.06 179 ILE A CA 1
ATOM 1435 C C . ILE A 1 179 ? 4.334 3.961 0.584 1.00 92.06 179 ILE A C 1
ATOM 1437 O O . ILE A 1 179 ? 3.487 3.086 0.739 1.00 92.06 179 ILE A O 1
ATOM 1441 N N . GLU A 1 180 ? 4.035 5.253 0.694 1.00 92.25 180 GLU A N 1
ATOM 1442 C CA . GLU A 1 180 ? 2.704 5.749 1.043 1.00 92.25 180 GLU A CA 1
ATOM 1443 C C . GLU A 1 180 ? 1.623 5.242 0.071 1.00 92.25 180 GLU A C 1
ATOM 1445 O O . GLU A 1 180 ? 0.579 4.736 0.489 1.00 92.25 180 GLU A O 1
ATOM 1450 N N . LYS A 1 181 ? 1.875 5.320 -1.241 1.00 93.81 181 LYS A N 1
ATOM 1451 C CA . LYS A 1 181 ? 0.903 4.919 -2.271 1.00 93.81 181 LYS A CA 1
ATOM 1452 C C . LYS A 1 181 ? 0.680 3.412 -2.336 1.00 93.81 181 LYS A C 1
ATOM 1454 O O . LYS A 1 181 ? -0.448 2.997 -2.596 1.00 93.81 181 LYS A O 1
ATOM 1459 N N . ILE A 1 182 ? 1.703 2.607 -2.041 1.00 93.00 182 ILE A N 1
ATOM 1460 C CA . ILE A 1 182 ? 1.557 1.154 -1.865 1.00 93.00 182 ILE A CA 1
ATOM 1461 C C . ILE A 1 182 ? 0.512 0.866 -0.782 1.00 93.00 182 ILE A C 1
ATOM 1463 O O . ILE A 1 182 ? -0.359 0.026 -0.994 1.00 93.00 182 ILE A O 1
ATOM 1467 N N . TYR A 1 183 ? 0.535 1.588 0.343 1.00 89.25 183 TYR A N 1
ATOM 1468 C CA . TYR A 1 183 ? -0.388 1.338 1.457 1.00 89.25 183 TYR A CA 1
ATOM 1469 C C . TYR A 1 183 ? -1.822 1.671 1.119 1.00 89.25 183 TYR A C 1
ATOM 1471 O O . TYR A 1 183 ? -2.708 0.860 1.372 1.00 89.25 183 TYR A O 1
ATOM 1479 N N . PHE A 1 184 ? -2.043 2.860 0.556 1.00 93.38 184 PHE A N 1
ATOM 1480 C CA . PHE A 1 184 ? -3.377 3.294 0.167 1.00 93.38 184 PHE A CA 1
ATOM 1481 C C . PHE A 1 184 ? -3.987 2.297 -0.817 1.00 93.38 184 PHE A C 1
ATOM 1483 O O . PHE A 1 184 ? -5.104 1.831 -0.613 1.00 93.38 184 PHE A O 1
ATOM 1490 N N . HIS A 1 185 ? -3.214 1.866 -1.815 1.00 95.25 185 HIS A N 1
ATOM 1491 C CA . HIS A 1 185 ? -3.704 0.891 -2.778 1.00 95.25 185 HIS A CA 1
ATOM 1492 C C . HIS A 1 185 ? -3.963 -0.492 -2.157 1.00 95.25 185 HIS A C 1
ATOM 1494 O O . HIS A 1 185 ? -5.009 -1.097 -2.395 1.00 95.25 185 HIS A O 1
ATOM 1500 N N . ALA A 1 186 ? -3.060 -0.977 -1.301 1.00 93.56 186 ALA A N 1
ATOM 1501 C CA . ALA A 1 186 ? -3.239 -2.256 -0.621 1.00 93.56 186 ALA A CA 1
ATOM 1502 C C . ALA A 1 186 ? -4.461 -2.246 0.325 1.00 93.56 186 ALA A C 1
ATOM 1504 O O . ALA A 1 186 ? -5.174 -3.247 0.442 1.00 93.56 186 ALA A O 1
ATOM 1505 N N . ILE A 1 187 ? -4.745 -1.102 0.957 1.00 94.75 187 ILE A N 1
ATOM 1506 C CA . ILE A 1 187 ? -5.942 -0.871 1.775 1.00 94.75 187 ILE A CA 1
ATOM 1507 C C . ILE A 1 187 ? -7.204 -0.846 0.922 1.00 94.75 187 ILE A C 1
ATOM 1509 O O . ILE A 1 187 ? -8.183 -1.472 1.317 1.00 94.75 187 ILE A O 1
ATOM 1513 N N . ALA A 1 188 ? -7.186 -0.204 -0.246 1.00 95.19 188 ALA A N 1
ATOM 1514 C CA . ALA A 1 188 ? -8.324 -0.202 -1.162 1.00 95.19 188 ALA A CA 1
ATOM 1515 C C . ALA A 1 188 ? -8.674 -1.623 -1.642 1.00 95.19 188 ALA A C 1
ATOM 1517 O O . ALA A 1 188 ? -9.840 -2.021 -1.610 1.00 95.19 188 ALA A O 1
ATOM 1518 N N . ILE A 1 189 ? -7.670 -2.440 -1.991 1.00 94.69 189 ILE A N 1
ATOM 1519 C CA . ILE A 1 189 ? -7.875 -3.856 -2.349 1.00 94.69 189 ILE A CA 1
ATOM 1520 C C . ILE A 1 189 ? -8.460 -4.641 -1.170 1.00 94.69 189 ILE A C 1
ATOM 1522 O O . ILE A 1 189 ? -9.414 -5.409 -1.333 1.00 94.69 189 ILE A O 1
ATOM 1526 N N . TYR A 1 190 ? -7.914 -4.444 0.034 1.00 95.38 190 TYR A N 1
ATOM 1527 C CA . TYR A 1 190 ? -8.447 -5.070 1.239 1.00 95.38 190 TYR A CA 1
ATOM 1528 C C . TYR A 1 190 ? -9.910 -4.662 1.482 1.00 95.38 190 TYR A C 1
ATOM 1530 O O . TYR A 1 190 ? -10.753 -5.530 1.723 1.00 95.38 190 TYR A O 1
ATOM 1538 N N . ALA A 1 191 ? -10.213 -3.366 1.389 1.00 96.44 191 ALA A N 1
ATOM 1539 C CA . ALA A 1 191 ? -11.539 -2.803 1.599 1.00 96.44 191 ALA A CA 1
ATOM 1540 C C . ALA A 1 191 ? -12.547 -3.377 0.605 1.00 96.44 191 ALA A C 1
ATOM 1542 O O . ALA A 1 191 ? -13.597 -3.850 1.029 1.00 96.44 191 ALA A O 1
ATOM 1543 N N . LYS A 1 192 ? -12.193 -3.444 -0.685 1.00 95.44 192 LYS A N 1
ATOM 1544 C CA . LYS A 1 192 ? -13.006 -4.090 -1.722 1.00 95.44 192 LYS A CA 1
ATOM 1545 C C . LYS A 1 192 ? -13.346 -5.531 -1.348 1.00 95.44 192 LYS A C 1
ATOM 1547 O O . LYS A 1 192 ? -14.515 -5.891 -1.244 1.00 95.44 192 LYS A O 1
ATOM 1552 N N . ARG A 1 193 ? -12.327 -6.345 -1.056 1.00 94.69 193 ARG A N 1
ATOM 1553 C CA . ARG A 1 193 ? -12.495 -7.773 -0.740 1.00 94.69 193 ARG A CA 1
ATOM 1554 C C . ARG A 1 193 ? -13.375 -8.009 0.487 1.00 94.69 193 ARG A C 1
ATOM 1556 O O . ARG A 1 193 ? -14.129 -8.980 0.526 1.00 94.69 193 ARG A O 1
ATOM 1563 N N . ILE A 1 194 ? -13.233 -7.179 1.520 1.00 94.94 194 ILE A N 1
ATOM 1564 C CA . ILE A 1 194 ? -14.054 -7.285 2.729 1.00 94.94 194 ILE A CA 1
ATOM 1565 C C . ILE A 1 194 ? -15.458 -6.736 2.479 1.00 94.94 194 ILE A C 1
ATOM 1567 O O . ILE A 1 194 ? -16.419 -7.382 2.882 1.00 94.94 194 ILE A O 1
ATOM 1571 N N . GLY A 1 195 ? -15.596 -5.608 1.784 1.00 95.38 195 GLY A N 1
ATOM 1572 C CA . GLY A 1 195 ? -16.880 -4.969 1.504 1.00 95.38 195 GLY A CA 1
ATOM 1573 C C . GLY A 1 195 ? -17.767 -5.735 0.520 1.00 95.38 195 GLY A C 1
ATOM 1574 O O . GLY A 1 195 ? -18.992 -5.624 0.570 1.00 95.38 195 GLY A O 1
ATOM 1575 N N . GLU A 1 196 ? -17.183 -6.569 -0.340 1.00 95.00 196 GLU A N 1
ATOM 1576 C CA . GLU A 1 196 ? -17.919 -7.539 -1.162 1.00 95.00 196 GLU A CA 1
ATOM 1577 C C . GLU A 1 196 ? -18.512 -8.683 -0.321 1.00 95.00 196 GLU A C 1
ATOM 1579 O O . GLU A 1 196 ? -19.565 -9.215 -0.665 1.00 95.00 196 GLU A O 1
ATOM 1584 N N . LYS A 1 197 ? -17.869 -9.046 0.798 1.00 94.44 197 LYS A N 1
ATOM 1585 C CA . LYS A 1 197 ? -18.268 -10.177 1.658 1.00 94.44 197 LYS A CA 1
ATOM 1586 C C . LYS A 1 197 ? -19.124 -9.773 2.855 1.00 94.44 197 LYS A C 1
ATOM 1588 O O . LYS A 1 197 ? -19.971 -10.544 3.294 1.00 94.44 197 LYS A O 1
ATOM 1593 N N . HIS A 1 198 ? -18.887 -8.587 3.402 1.00 95.38 198 HIS A N 1
ATOM 1594 C CA . HIS A 1 198 ? -19.483 -8.118 4.644 1.00 95.38 198 HIS A CA 1
ATOM 1595 C C . HIS A 1 198 ? -20.014 -6.703 4.457 1.00 95.38 198 HIS A C 1
ATOM 1597 O O . HIS A 1 198 ? -19.283 -5.817 4.026 1.00 95.38 198 HIS A O 1
ATOM 1603 N N . LYS A 1 199 ? -21.283 -6.484 4.817 1.00 95.50 199 LYS A N 1
ATOM 1604 C CA . LYS A 1 199 ? -21.917 -5.160 4.734 1.00 95.50 199 LYS A CA 1
ATOM 1605 C C . LYS A 1 199 ? -21.962 -4.411 6.056 1.00 95.50 199 LYS A C 1
ATOM 1607 O O . LYS A 1 199 ? -21.976 -3.190 6.025 1.00 95.50 199 LYS A O 1
ATOM 1612 N N . ASN A 1 200 ? -21.911 -5.103 7.191 1.00 97.12 200 ASN A N 1
ATOM 1613 C CA . ASN A 1 200 ? -21.835 -4.472 8.508 1.00 97.12 200 ASN A CA 1
ATOM 1614 C C . ASN A 1 200 ? -20.440 -4.699 9.085 1.00 97.12 200 ASN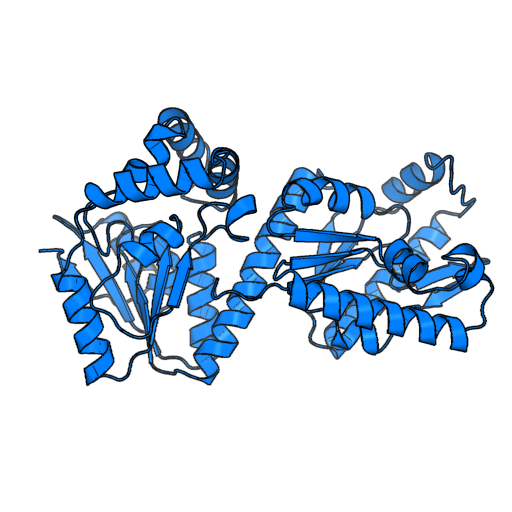 A C 1
ATOM 1616 O O . ASN A 1 200 ? -20.059 -5.840 9.356 1.00 97.12 200 ASN A O 1
ATOM 1620 N N . ILE A 1 201 ? -19.666 -3.626 9.236 1.00 97.81 201 ILE A N 1
ATOM 1621 C CA . ILE A 1 201 ? -18.259 -3.702 9.633 1.00 97.81 201 ILE A CA 1
ATOM 1622 C C . ILE A 1 201 ? -18.023 -2.821 10.855 1.00 97.81 201 ILE A C 1
ATOM 1624 O O . ILE A 1 201 ? -18.424 -1.660 10.883 1.00 97.81 201 ILE A O 1
ATOM 1628 N N . VAL A 1 202 ? -17.326 -3.366 11.848 1.00 97.94 202 VAL A N 1
ATOM 1629 C CA . VAL A 1 202 ? -16.795 -2.609 12.981 1.00 97.94 202 VAL A CA 1
ATOM 1630 C C . VAL A 1 202 ? -15.301 -2.414 12.761 1.00 97.94 202 VAL A C 1
ATOM 1632 O O . VAL A 1 202 ? -14.550 -3.389 12.737 1.00 97.94 202 VAL A O 1
ATOM 1635 N N . LEU A 1 203 ? -14.870 -1.162 12.611 1.00 97.88 203 LEU A N 1
ATOM 1636 C CA . LEU A 1 203 ? -13.462 -0.789 12.689 1.00 97.88 203 LEU A CA 1
ATOM 1637 C C . LEU A 1 203 ? -13.150 -0.364 14.118 1.00 97.88 203 LEU A C 1
ATOM 1639 O O . LEU A 1 203 ? -13.728 0.599 14.616 1.00 97.88 203 LEU A O 1
ATOM 1643 N N . CYS A 1 204 ? -12.238 -1.067 14.776 1.00 96.94 204 CYS A N 1
ATOM 1644 C CA . CYS A 1 204 ? -11.865 -0.770 16.152 1.00 96.94 204 CYS A CA 1
ATOM 1645 C C . CYS A 1 204 ? -10.378 -0.452 16.234 1.00 96.94 204 CYS A C 1
ATOM 1647 O O . CYS A 1 204 ? -9.543 -1.275 15.860 1.00 96.94 204 CYS A O 1
ATOM 1649 N N . ASP A 1 205 ? -10.045 0.723 16.754 1.00 95.75 205 ASP A N 1
ATOM 1650 C CA . ASP A 1 205 ? -8.683 0.991 17.187 1.00 95.75 205 ASP A CA 1
ATOM 1651 C C . ASP A 1 205 ? -8.301 0.097 18.380 1.00 95.75 205 ASP A C 1
ATOM 1653 O O . ASP A 1 205 ? -9.159 -0.458 19.074 1.00 95.75 205 ASP A O 1
ATOM 1657 N N . CYS A 1 206 ? -6.998 -0.075 18.593 1.00 93.31 206 CYS A N 1
ATOM 1658 C CA . CYS A 1 206 ? -6.468 -0.880 19.683 1.00 93.31 206 CYS A CA 1
ATOM 1659 C C . CYS A 1 206 ? -5.956 -0.041 20.864 1.00 93.31 206 CYS A C 1
ATOM 1661 O O . CYS A 1 206 ? -6.370 -0.274 22.005 1.00 93.31 206 CYS A O 1
ATOM 1663 N N . ASP A 1 207 ? -5.039 0.899 20.619 1.00 89.56 207 ASP A N 1
ATOM 1664 C CA . ASP A 1 207 ? -4.265 1.570 21.672 1.00 89.56 207 ASP A CA 1
ATOM 1665 C C . ASP A 1 207 ? -5.093 2.622 22.406 1.00 89.56 207 ASP A C 1
ATOM 1667 O O . ASP A 1 207 ? -5.606 3.573 21.827 1.00 89.56 207 ASP A O 1
ATOM 1671 N N . GLY A 1 208 ? -5.251 2.456 23.719 1.00 88.00 208 GLY A N 1
ATOM 1672 C CA . GLY A 1 208 ? -6.145 3.297 24.511 1.00 88.00 208 GLY A CA 1
ATOM 1673 C C . GLY A 1 208 ? -7.644 3.151 24.157 1.00 88.00 208 GLY A C 1
ATOM 1674 O O . GLY A 1 208 ? -8.457 3.931 24.661 1.00 88.00 208 GLY A O 1
ATOM 1675 N N . THR A 1 209 ? -7.999 2.184 23.299 1.00 90.06 209 THR A N 1
ATOM 1676 C CA . THR A 1 209 ? -9.375 1.825 22.910 1.00 90.06 209 THR A CA 1
ATOM 1677 C C . THR A 1 209 ? -9.761 0.449 23.463 1.00 90.06 209 THR A C 1
ATOM 1679 O O . THR A 1 209 ? -10.816 0.302 24.075 1.00 90.06 209 THR A O 1
ATOM 1682 N N . LEU A 1 210 ? -8.898 -0.562 23.308 1.00 91.81 210 LEU A N 1
ATOM 1683 C CA . LEU A 1 210 ? -9.061 -1.901 23.901 1.00 91.81 210 LEU A CA 1
ATOM 1684 C C . LEU A 1 210 ? -8.355 -2.054 25.247 1.00 91.81 210 LEU A C 1
ATOM 1686 O O . LEU A 1 210 ? -8.514 -3.066 25.921 1.00 91.81 210 LEU A O 1
ATOM 1690 N N . ASN A 1 211 ? -7.538 -1.080 25.618 1.00 89.06 211 ASN A N 1
ATOM 1691 C CA . ASN A 1 211 ? -6.737 -1.067 26.831 1.00 89.06 211 ASN A CA 1
ATOM 1692 C C . ASN A 1 211 ? -6.589 0.391 27.302 1.00 89.06 211 ASN A C 1
ATOM 1694 O O . ASN A 1 211 ? -7.076 1.296 26.625 1.00 89.06 211 ASN A O 1
ATOM 1698 N N . ARG A 1 212 ? -5.981 0.635 28.466 1.00 85.00 212 ARG A N 1
ATOM 1699 C CA . ARG A 1 212 ? -5.726 2.005 28.966 1.00 85.00 212 ARG A CA 1
ATOM 1700 C C . ARG A 1 212 ? -4.278 2.461 28.791 1.00 85.00 212 ARG A C 1
ATOM 1702 O O . ARG A 1 212 ? -3.991 3.634 29.016 1.00 85.00 212 ARG A O 1
ATOM 1709 N N . ASP A 1 213 ? -3.399 1.543 28.428 1.00 83.81 213 ASP A N 1
ATOM 1710 C CA . ASP A 1 213 ? -1.972 1.773 28.311 1.00 83.81 213 ASP A CA 1
ATOM 1711 C C . ASP A 1 213 ? -1.605 2.219 26.887 1.00 83.81 213 ASP A C 1
ATOM 1713 O O . ASP A 1 213 ? -2.416 2.206 25.957 1.00 83.81 213 ASP A O 1
ATOM 1717 N N . ASP A 1 214 ? -0.353 2.635 26.723 1.00 82.12 214 ASP A N 1
ATOM 1718 C CA . ASP A 1 214 ? 0.265 2.818 25.414 1.00 82.12 214 ASP A CA 1
ATOM 1719 C C . ASP A 1 214 ? 1.099 1.564 25.126 1.00 82.12 214 ASP A C 1
ATOM 1721 O O . ASP A 1 214 ? 2.192 1.389 25.684 1.00 82.12 214 ASP A O 1
ATOM 1725 N N . ALA A 1 215 ? 0.564 0.652 24.307 1.00 82.12 215 ALA A N 1
ATOM 1726 C CA . ALA A 1 215 ? 1.236 -0.608 24.015 1.00 82.12 215 ALA A CA 1
ATOM 1727 C C . ALA A 1 215 ? 2.550 -0.378 23.267 1.00 82.12 215 ALA A C 1
ATOM 1729 O O . ALA A 1 215 ? 3.505 -1.129 23.479 1.00 82.12 215 ALA A O 1
ATOM 1730 N N . PHE A 1 216 ? 2.637 0.669 22.437 1.00 81.50 216 PHE A N 1
ATOM 1731 C CA . PHE A 1 216 ? 3.893 1.031 21.794 1.00 81.50 216 PHE A CA 1
ATOM 1732 C C . PHE A 1 216 ? 4.944 1.379 22.843 1.00 81.50 216 PHE A C 1
ATOM 1734 O O . PHE A 1 216 ? 6.032 0.829 22.771 1.00 81.50 216 PHE A O 1
ATOM 1741 N N . ASN A 1 217 ? 4.629 2.171 23.868 1.00 81.38 217 ASN A N 1
ATOM 1742 C CA . ASN A 1 217 ? 5.588 2.442 24.944 1.00 81.38 217 ASN A CA 1
ATOM 1743 C C . ASN A 1 217 ? 5.929 1.179 25.755 1.00 81.38 217 ASN A C 1
ATOM 1745 O O . ASN A 1 217 ? 7.088 0.925 26.076 1.00 81.38 217 ASN A O 1
ATOM 1749 N N . LEU A 1 218 ? 4.952 0.329 26.078 1.00 80.81 218 LEU A N 1
ATOM 1750 C CA . LEU A 1 218 ? 5.233 -0.903 26.830 1.00 80.81 218 LEU A CA 1
ATOM 1751 C C . LEU A 1 218 ? 6.170 -1.867 26.083 1.00 80.81 218 LEU A C 1
ATOM 1753 O O . LEU A 1 218 ? 6.893 -2.632 26.724 1.00 80.81 218 LEU A O 1
ATOM 1757 N N . ILE A 1 219 ? 6.161 -1.822 24.750 1.00 77.31 219 ILE A N 1
ATOM 1758 C CA . ILE A 1 219 ? 6.945 -2.702 23.881 1.00 77.31 219 ILE A CA 1
ATOM 1759 C C . ILE A 1 219 ? 8.242 -2.002 23.438 1.00 77.31 219 ILE A C 1
ATOM 1761 O O . ILE A 1 219 ? 9.338 -2.490 23.687 1.00 77.31 219 ILE A O 1
ATOM 1765 N N . ALA A 1 220 ? 8.153 -0.831 22.817 1.00 72.38 220 ALA A N 1
ATOM 1766 C CA . ALA A 1 220 ? 9.261 -0.167 22.139 1.00 72.38 220 ALA A CA 1
ATOM 1767 C C . ALA A 1 220 ? 10.281 0.505 23.071 1.00 72.38 220 ALA A C 1
ATOM 1769 O O . ALA A 1 220 ? 11.427 0.653 22.650 1.00 72.38 220 ALA A O 1
ATOM 1770 N N . ASN A 1 221 ? 9.941 0.846 24.325 1.00 69.56 221 ASN A N 1
ATOM 1771 C CA . ASN A 1 221 ? 10.857 1.544 25.251 1.00 69.56 221 ASN A CA 1
ATOM 1772 C C . ASN A 1 221 ? 12.175 0.798 25.509 1.00 69.56 221 ASN A C 1
ATOM 1774 O O . ASN A 1 221 ? 13.146 1.391 25.974 1.00 69.56 221 ASN A O 1
ATOM 1778 N N . LYS A 1 222 ? 12.207 -0.518 25.268 1.00 69.31 222 LYS A N 1
ATOM 1779 C CA . LYS A 1 222 ? 13.412 -1.339 25.444 1.00 69.31 222 LYS A CA 1
ATOM 1780 C C . LYS A 1 222 ? 14.392 -1.246 24.280 1.00 69.31 222 LYS A C 1
ATOM 1782 O O . LYS A 1 222 ? 15.566 -1.543 24.457 1.00 69.31 222 LYS A O 1
ATOM 1787 N N . THR A 1 223 ? 13.907 -0.843 23.114 1.00 68.44 223 THR A N 1
ATOM 1788 C CA . THR A 1 223 ? 14.668 -0.814 21.856 1.00 68.44 223 THR A CA 1
ATOM 1789 C C . THR A 1 223 ? 14.793 0.572 21.264 1.00 68.44 223 THR A C 1
ATOM 1791 O O . THR A 1 223 ? 15.682 0.818 20.456 1.00 68.44 223 THR A O 1
ATOM 1794 N N . ILE A 1 224 ? 13.897 1.480 21.640 1.00 74.94 224 ILE A N 1
ATOM 1795 C CA . ILE A 1 224 ? 13.774 2.802 21.050 1.00 74.94 224 ILE A CA 1
ATOM 1796 C C . ILE A 1 224 ? 13.788 3.829 22.168 1.00 74.94 224 ILE A C 1
ATOM 1798 O O . ILE A 1 224 ? 13.097 3.700 23.177 1.00 74.94 224 ILE A O 1
ATOM 1802 N N . ASN A 1 225 ? 14.587 4.872 21.969 1.00 79.56 225 ASN A N 1
ATOM 1803 C CA . ASN A 1 225 ? 14.623 6.002 22.877 1.00 79.56 225 ASN A CA 1
ATOM 1804 C C . ASN A 1 225 ? 13.328 6.826 22.745 1.00 79.56 225 ASN A C 1
ATOM 1806 O O . ASN A 1 225 ? 13.091 7.463 21.715 1.00 79.56 225 ASN A O 1
ATOM 1810 N N . ASN A 1 226 ? 12.522 6.864 23.806 1.00 79.31 226 ASN A N 1
ATOM 1811 C CA . ASN A 1 226 ? 11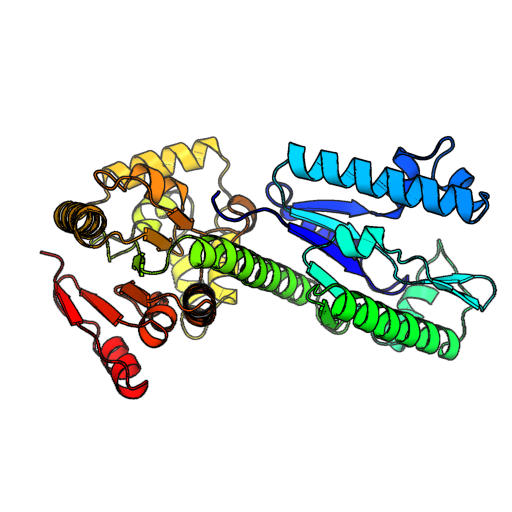.279 7.639 23.853 1.00 79.31 226 ASN A CA 1
ATOM 1812 C C . ASN A 1 226 ? 11.459 9.135 23.645 1.00 79.31 226 ASN A C 1
ATOM 1814 O O . ASN A 1 226 ? 10.568 9.780 23.088 1.00 79.31 226 ASN A O 1
ATOM 1818 N N . ASP A 1 227 ? 12.597 9.695 24.047 1.00 83.88 227 ASP A N 1
ATOM 1819 C CA . ASP A 1 227 ? 12.883 11.105 23.807 1.00 83.88 227 ASP A CA 1
ATOM 1820 C C . ASP A 1 227 ? 13.042 11.365 22.309 1.00 83.88 227 ASP A C 1
ATOM 1822 O O . ASP A 1 227 ? 12.588 12.395 21.811 1.00 83.88 227 ASP A O 1
ATOM 1826 N N . ALA A 1 228 ? 13.610 10.409 21.565 1.00 85.94 228 ALA A N 1
ATOM 1827 C CA . ALA A 1 228 ? 13.716 10.497 20.113 1.00 85.94 228 ALA A CA 1
ATOM 1828 C C . ALA A 1 228 ? 12.332 10.428 19.450 1.00 85.94 228 ALA A C 1
ATOM 1830 O O . ALA A 1 228 ? 12.017 11.284 18.625 1.00 85.94 228 ALA A O 1
ATOM 1831 N N . VAL A 1 229 ? 11.478 9.484 19.860 1.00 86.62 229 VAL A N 1
ATOM 1832 C CA . VAL A 1 229 ? 10.092 9.367 19.359 1.00 86.62 229 VAL A CA 1
ATOM 1833 C C . VAL A 1 229 ? 9.298 10.641 19.651 1.00 86.62 229 VAL A C 1
ATOM 1835 O O . VAL A 1 229 ? 8.673 11.217 18.760 1.00 86.62 229 VAL A O 1
ATOM 1838 N N . THR A 1 230 ? 9.381 11.135 20.887 1.00 86.31 230 THR A N 1
ATOM 1839 C CA . THR A 1 230 ? 8.715 12.370 21.316 1.00 86.31 230 THR A CA 1
ATOM 1840 C C . THR A 1 230 ? 9.210 13.569 20.516 1.00 86.31 230 THR A C 1
ATOM 1842 O O . THR A 1 230 ? 8.413 14.405 20.088 1.00 86.31 230 THR A O 1
ATOM 1845 N N . LYS A 1 231 ? 10.524 13.668 20.290 1.00 89.75 231 LYS A N 1
ATOM 1846 C CA . LYS A 1 231 ? 11.123 14.737 19.490 1.00 89.75 231 LYS A CA 1
ATOM 1847 C C . LYS A 1 231 ? 10.647 14.685 18.040 1.00 89.75 231 LYS A C 1
ATOM 1849 O O . LYS A 1 231 ? 10.328 15.742 17.502 1.00 89.75 231 LYS A O 1
ATOM 1854 N N . ILE A 1 232 ? 10.549 13.499 17.433 1.00 90.56 232 ILE A N 1
ATOM 1855 C CA . ILE A 1 232 ? 10.021 13.331 16.071 1.00 90.56 232 ILE A CA 1
ATOM 1856 C C . ILE A 1 232 ? 8.590 13.862 16.005 1.00 90.56 232 ILE A C 1
ATOM 1858 O O . ILE A 1 232 ? 8.338 14.802 15.259 1.00 90.56 232 ILE A O 1
ATOM 1862 N N . PHE A 1 233 ? 7.669 13.365 16.836 1.00 88.19 233 PHE A N 1
ATOM 1863 C CA . PHE A 1 233 ? 6.274 13.820 16.780 1.00 88.19 233 PHE A CA 1
ATOM 1864 C C . PHE A 1 233 ? 6.101 15.311 17.097 1.00 88.19 233 PHE A C 1
ATOM 1866 O O . PHE A 1 233 ? 5.222 15.942 16.524 1.00 88.19 233 PHE A O 1
ATOM 1873 N N . LYS A 1 234 ? 6.953 15.903 17.945 1.00 88.50 234 LYS A N 1
ATOM 1874 C CA . LYS A 1 234 ? 6.967 17.359 18.183 1.00 88.50 234 LYS A CA 1
ATOM 1875 C C . LYS A 1 234 ? 7.523 18.172 17.011 1.00 88.50 234 LYS A C 1
ATOM 1877 O O . LYS A 1 234 ? 7.225 19.357 16.914 1.00 88.50 234 LYS A O 1
ATOM 1882 N N . SER A 1 235 ? 8.348 17.568 16.156 1.00 89.81 235 SER A N 1
ATOM 1883 C CA . SER A 1 235 ? 8.962 18.243 15.003 1.00 89.81 235 SER A CA 1
ATOM 1884 C C . SER A 1 235 ? 8.032 18.308 13.789 1.00 89.81 235 SER A C 1
ATOM 1886 O O . SER A 1 235 ? 8.324 19.022 12.833 1.00 89.81 235 SER A O 1
ATOM 1888 N N . TYR A 1 236 ? 6.914 17.583 13.826 1.00 85.62 236 TYR A N 1
ATOM 1889 C CA . TYR A 1 236 ? 5.929 17.535 12.757 1.00 85.62 236 TYR A CA 1
ATOM 1890 C C . TYR A 1 236 ? 4.590 18.121 13.218 1.00 85.62 236 TYR A C 1
ATOM 1892 O O . TYR A 1 236 ? 4.194 17.926 14.368 1.00 85.62 236 TYR A O 1
ATOM 1900 N N . PRO A 1 237 ? 3.849 18.808 12.333 1.00 71.44 237 PRO A N 1
ATOM 1901 C CA . PRO A 1 237 ? 2.444 19.089 12.590 1.00 71.44 237 PRO A CA 1
ATOM 1902 C C . PRO A 1 237 ? 1.671 17.763 12.678 1.00 71.44 237 PRO A C 1
ATOM 1904 O O . PRO A 1 237 ? 1.937 16.856 11.890 1.00 71.44 237 PRO A O 1
ATOM 1907 N N . GLU A 1 238 ? 0.778 17.671 13.673 1.00 70.31 238 GLU A N 1
ATOM 1908 C CA . GLU A 1 238 ? -0.186 16.588 13.965 1.00 70.31 238 GLU A CA 1
ATOM 1909 C C . GLU A 1 238 ? 0.069 15.231 13.266 1.00 70.31 238 GLU A C 1
ATOM 1911 O O . GLU A 1 238 ? -0.225 15.108 12.087 1.00 70.31 238 GLU A O 1
ATOM 1916 N N . TYR A 1 239 ? 0.529 14.198 13.995 1.00 74.56 239 TYR A N 1
ATOM 1917 C CA . TYR A 1 239 ? 0.487 12.755 13.636 1.00 74.56 239 TYR A CA 1
ATOM 1918 C C . TYR A 1 239 ? 0.504 12.390 12.126 1.00 74.56 239 TYR A C 1
ATOM 1920 O O . TYR A 1 239 ? -0.247 11.526 11.673 1.00 74.56 239 TYR A O 1
ATOM 1928 N N . CYS A 1 240 ? 1.369 13.032 11.335 1.00 84.88 240 CYS A N 1
ATOM 1929 C CA . CYS A 1 240 ? 1.393 12.866 9.883 1.00 84.88 240 CYS A CA 1
ATOM 1930 C C . CYS A 1 240 ? 2.243 11.666 9.440 1.00 84.88 240 CYS A C 1
ATOM 1932 O O . CYS A 1 240 ? 3.062 11.141 10.201 1.00 84.88 240 CYS A O 1
ATOM 1934 N N . PHE A 1 241 ? 2.104 11.272 8.168 1.00 88.69 241 PHE A N 1
ATOM 1935 C CA . PHE A 1 241 ? 2.877 10.181 7.562 1.00 88.69 241 PHE A CA 1
ATOM 1936 C C . PHE A 1 241 ? 4.383 10.288 7.821 1.00 88.69 241 PHE A C 1
ATOM 1938 O O . PHE A 1 241 ? 5.004 9.312 8.235 1.00 88.69 241 PHE A O 1
ATOM 1945 N N . ASN A 1 242 ? 4.974 11.472 7.635 1.00 89.44 242 ASN A N 1
ATOM 1946 C CA . ASN A 1 242 ? 6.417 11.655 7.799 1.00 89.44 242 ASN A CA 1
ATOM 1947 C C . ASN A 1 242 ? 6.892 11.395 9.235 1.00 89.44 242 ASN A C 1
ATOM 1949 O O . ASN A 1 242 ? 7.969 10.831 9.415 1.00 89.44 242 ASN A O 1
ATOM 1953 N N . ALA A 1 243 ? 6.087 11.749 10.241 1.00 90.19 243 ALA A N 1
ATOM 1954 C CA . ALA A 1 243 ? 6.418 11.480 11.636 1.00 90.19 243 ALA A CA 1
ATOM 1955 C C . ALA A 1 243 ? 6.422 9.971 11.918 1.00 90.19 243 ALA A C 1
ATOM 1957 O O . ALA A 1 243 ? 7.393 9.438 12.453 1.00 90.19 243 ALA A O 1
ATOM 1958 N N . PHE A 1 244 ? 5.370 9.262 11.495 1.00 90.25 244 PHE A N 1
ATOM 1959 C CA . PHE A 1 244 ? 5.298 7.807 11.650 1.00 90.25 244 PHE A CA 1
ATOM 1960 C C . PHE A 1 244 ? 6.375 7.076 10.843 1.00 90.25 244 PHE A C 1
ATOM 1962 O O . PHE A 1 244 ? 6.928 6.087 11.316 1.00 90.25 244 PHE A O 1
ATOM 1969 N N . TYR A 1 245 ? 6.710 7.577 9.655 1.00 90.50 245 TYR A N 1
ATOM 1970 C CA . TYR A 1 245 ? 7.810 7.063 8.853 1.00 90.50 245 TYR A CA 1
ATOM 1971 C C . TYR A 1 245 ? 9.146 7.175 9.589 1.00 90.50 245 TYR A C 1
ATOM 1973 O O . TYR A 1 245 ? 9.864 6.186 9.701 1.00 90.50 245 TYR A O 1
ATOM 1981 N N . GLU A 1 246 ? 9.470 8.328 10.167 1.00 89.62 246 GLU A N 1
ATOM 1982 C CA . GLU A 1 246 ? 10.722 8.474 10.916 1.00 89.62 246 GLU A CA 1
ATOM 1983 C C . GLU A 1 246 ? 10.770 7.602 12.169 1.00 89.62 246 GLU A C 1
ATOM 1985 O O . GLU A 1 246 ? 11.793 6.969 12.425 1.00 89.62 246 GLU A O 1
ATOM 1990 N N . VAL A 1 247 ? 9.659 7.487 12.903 1.00 88.31 247 VAL A N 1
ATOM 1991 C CA . VAL A 1 247 ? 9.563 6.542 14.026 1.00 88.31 247 VAL A CA 1
ATOM 1992 C C . VAL A 1 247 ? 9.752 5.104 13.543 1.00 88.31 247 VAL A C 1
ATOM 1994 O O . VAL A 1 247 ? 10.454 4.329 14.192 1.00 88.31 247 VAL A O 1
ATOM 1997 N N . SER A 1 248 ? 9.207 4.749 12.377 1.00 87.00 248 SER A N 1
ATOM 1998 C CA . SER A 1 248 ? 9.378 3.410 11.815 1.00 87.00 248 SER A CA 1
ATOM 1999 C C . SER A 1 248 ? 10.832 3.055 11.526 1.00 87.00 248 SER A C 1
ATOM 2001 O O . SER A 1 248 ? 11.229 1.905 11.715 1.00 87.00 248 SER A O 1
ATOM 2003 N N . CYS A 1 249 ? 11.637 4.043 11.121 1.00 85.38 249 CYS A N 1
ATOM 2004 C CA . CYS A 1 249 ? 13.063 3.872 10.869 1.00 85.38 249 CYS A CA 1
ATOM 2005 C C . CYS A 1 249 ? 13.873 3.644 12.154 1.00 85.38 249 CYS A C 1
ATOM 2007 O O . CYS A 1 249 ? 14.996 3.146 12.063 1.00 85.38 249 CYS A O 1
ATOM 2009 N N . LEU A 1 250 ? 13.328 3.989 13.330 1.00 83.44 250 LEU A N 1
ATOM 2010 C CA . LEU A 1 250 ? 13.947 3.704 14.629 1.00 83.44 250 LEU A CA 1
ATOM 2011 C C . LEU A 1 250 ? 13.715 2.260 15.095 1.00 83.44 250 LEU A C 1
ATOM 2013 O O . LEU A 1 250 ? 14.465 1.766 15.933 1.00 83.44 250 LEU A O 1
ATOM 2017 N N . ILE A 1 251 ? 12.703 1.569 14.560 1.00 77.56 251 ILE A N 1
ATOM 2018 C CA . ILE A 1 251 ? 12.419 0.165 14.883 1.00 77.56 251 ILE A CA 1
ATOM 2019 C C . ILE A 1 251 ? 13.421 -0.722 14.119 1.00 77.56 251 ILE A C 1
ATOM 2021 O O . ILE A 1 251 ? 13.096 -1.288 13.078 1.00 77.56 251 ILE A O 1
ATOM 2025 N N . GLN A 1 252 ? 14.657 -0.823 14.623 1.00 67.50 252 GLN A N 1
ATOM 2026 C CA . GLN A 1 252 ? 15.759 -1.596 14.017 1.00 67.50 252 GLN A CA 1
ATOM 2027 C C . GLN A 1 252 ? 16.136 -2.848 14.820 1.00 67.50 252 GLN A C 1
ATOM 2029 O O . GLN A 1 252 ? 17.307 -3.184 14.981 1.00 67.50 252 GLN A O 1
ATOM 2034 N N . THR A 1 253 ? 15.141 -3.547 15.352 1.00 65.69 253 THR A N 1
ATOM 2035 C CA . THR A 1 253 ? 15.355 -4.758 16.151 1.00 65.69 253 THR A CA 1
ATOM 2036 C C . THR A 1 253 ? 15.217 -5.999 15.279 1.00 65.69 253 THR A C 1
ATOM 2038 O O . THR A 1 253 ? 14.285 -6.090 14.472 1.00 65.69 253 THR A O 1
ATOM 2041 N N . ASN A 1 254 ? 16.105 -6.981 15.461 1.00 73.94 254 ASN A N 1
ATOM 2042 C CA . ASN A 1 254 ? 15.983 -8.274 14.784 1.00 73.94 254 ASN A CA 1
ATOM 2043 C C . ASN A 1 254 ? 14.680 -9.002 15.193 1.00 73.94 254 ASN A C 1
ATOM 2045 O O . ASN A 1 254 ? 13.913 -8.550 16.055 1.00 73.94 254 ASN A O 1
ATOM 2049 N N . ARG A 1 255 ? 14.367 -10.116 14.521 1.00 72.94 255 ARG A N 1
ATOM 2050 C CA . ARG A 1 255 ? 13.063 -10.765 14.690 1.00 72.94 255 ARG A CA 1
ATOM 2051 C C . ARG A 1 255 ? 12.848 -11.329 16.093 1.00 72.94 255 ARG A C 1
ATOM 2053 O O . ARG A 1 255 ? 11.835 -11.002 16.708 1.00 72.94 255 ARG A O 1
ATOM 2060 N N . GLU A 1 256 ? 13.804 -12.124 16.558 1.00 76.06 256 GLU A N 1
ATOM 2061 C CA . GLU A 1 256 ? 13.758 -12.865 17.822 1.00 76.06 256 GLU A CA 1
ATOM 2062 C C . GLU A 1 256 ? 13.714 -11.928 19.029 1.00 76.06 256 GLU A C 1
ATOM 2064 O O . GLU A 1 256 ? 12.900 -12.099 19.938 1.00 76.06 256 GLU A O 1
ATOM 2069 N N . GLU A 1 257 ? 14.543 -10.887 19.005 1.00 80.56 257 GLU A N 1
ATOM 2070 C CA . GLU A 1 257 ? 14.593 -9.888 20.063 1.00 80.56 257 GLU A CA 1
ATOM 2071 C C . GLU A 1 257 ? 13.272 -9.114 20.153 1.00 80.56 257 GLU A C 1
ATOM 2073 O O . GLU A 1 257 ? 12.735 -8.952 21.250 1.00 80.56 257 GLU A O 1
ATOM 2078 N N . LEU A 1 258 ? 12.674 -8.721 19.019 1.00 79.12 258 LEU A N 1
ATOM 2079 C CA . LEU A 1 258 ? 11.372 -8.054 19.057 1.00 79.12 258 LEU A CA 1
ATOM 2080 C C . LEU A 1 258 ? 10.267 -8.982 19.577 1.00 79.12 258 LEU A C 1
ATOM 2082 O O . LEU A 1 258 ? 9.429 -8.523 20.345 1.00 79.12 258 LEU A O 1
ATOM 2086 N N . ASP A 1 259 ? 10.246 -10.261 19.195 1.00 82.12 259 ASP A N 1
ATOM 2087 C CA . ASP A 1 259 ? 9.232 -11.200 19.693 1.00 82.12 259 ASP A CA 1
ATOM 2088 C C . ASP A 1 259 ? 9.337 -11.355 21.222 1.00 82.12 259 ASP A C 1
ATOM 2090 O O . ASP A 1 259 ? 8.323 -11.321 21.924 1.00 82.12 259 ASP A O 1
ATOM 2094 N N . SER A 1 260 ? 10.560 -11.424 21.762 1.00 84.56 260 SER A N 1
ATOM 2095 C CA . SER A 1 260 ? 10.798 -11.412 23.211 1.00 84.56 260 SER A CA 1
ATOM 2096 C C . SER A 1 260 ? 10.286 -10.125 23.871 1.00 84.56 260 SER A C 1
ATOM 2098 O O . SER A 1 260 ? 9.612 -10.175 24.903 1.00 84.56 260 SER A O 1
ATOM 2100 N N . ILE A 1 261 ? 10.564 -8.969 23.266 1.00 84.75 261 ILE A N 1
ATOM 2101 C CA . ILE A 1 261 ? 10.142 -7.660 23.778 1.00 84.75 261 ILE A CA 1
ATOM 2102 C C . ILE A 1 261 ? 8.620 -7.507 23.743 1.00 84.75 261 ILE A C 1
ATOM 2104 O O . ILE A 1 261 ? 8.032 -7.043 24.719 1.00 84.75 261 ILE A O 1
ATOM 2108 N N . ILE A 1 262 ? 7.971 -7.936 22.657 1.00 86.75 262 ILE A N 1
ATOM 2109 C CA . ILE A 1 262 ? 6.510 -7.965 22.541 1.00 86.75 262 ILE A CA 1
ATOM 2110 C C . ILE A 1 262 ? 5.930 -8.820 23.662 1.00 86.75 262 ILE A C 1
ATOM 2112 O O . ILE A 1 262 ? 5.060 -8.348 24.389 1.00 86.75 262 ILE A O 1
ATOM 2116 N N . ASN A 1 263 ? 6.434 -10.041 23.849 1.00 87.31 263 ASN A N 1
ATOM 2117 C CA . ASN A 1 263 ? 5.931 -10.946 24.881 1.00 87.31 263 ASN A CA 1
ATOM 2118 C C . ASN A 1 263 ? 6.052 -10.344 26.286 1.00 87.31 263 ASN A C 1
ATOM 2120 O O . ASN A 1 263 ? 5.174 -10.541 27.125 1.00 87.31 263 ASN A O 1
ATOM 2124 N N . GLU A 1 264 ? 7.126 -9.607 26.569 1.00 86.69 264 GLU A N 1
ATOM 2125 C CA . GLU A 1 264 ? 7.277 -8.933 27.855 1.00 86.69 264 GLU A CA 1
ATOM 2126 C C . GLU A 1 264 ? 6.359 -7.713 28.002 1.00 86.69 264 GLU A C 1
ATOM 2128 O O . GLU A 1 264 ? 5.748 -7.545 29.059 1.00 86.69 264 GLU A O 1
ATOM 2133 N N . GLY A 1 265 ? 6.229 -6.890 26.959 1.00 86.25 265 GLY A N 1
ATOM 2134 C CA . GLY A 1 265 ? 5.321 -5.742 26.949 1.00 86.25 265 GLY A CA 1
ATOM 2135 C C . GLY A 1 265 ? 3.864 -6.170 27.135 1.00 86.25 265 GLY A C 1
ATOM 2136 O O . GLY A 1 265 ? 3.148 -5.600 27.955 1.00 86.25 265 GLY A O 1
ATOM 2137 N N . LEU A 1 266 ? 3.451 -7.251 26.467 1.00 87.56 266 LEU A N 1
ATOM 2138 C CA . LEU A 1 266 ? 2.104 -7.813 26.570 1.00 87.56 266 LEU A CA 1
ATOM 2139 C C . LEU A 1 266 ? 1.757 -8.324 27.973 1.00 87.56 266 LEU A C 1
ATOM 2141 O O . LEU A 1 266 ? 0.607 -8.208 28.378 1.00 87.56 266 LEU A O 1
ATOM 2145 N N . LYS A 1 267 ? 2.726 -8.826 28.752 1.00 87.50 267 LYS A N 1
ATOM 2146 C CA . LYS A 1 267 ? 2.488 -9.215 30.160 1.00 87.50 267 LYS A CA 1
ATOM 2147 C C . LYS A 1 267 ? 2.080 -8.035 31.044 1.00 87.50 267 LYS A C 1
ATOM 2149 O O . LYS A 1 267 ? 1.510 -8.246 32.109 1.00 87.50 267 LYS A O 1
ATOM 2154 N N . ARG A 1 268 ? 2.425 -6.812 30.636 1.00 87.81 268 ARG A N 1
ATOM 2155 C CA . ARG A 1 268 ? 2.128 -5.572 31.363 1.00 87.81 268 ARG A CA 1
ATOM 2156 C C . ARG A 1 268 ? 0.902 -4.849 30.806 1.00 87.81 268 ARG A C 1
ATOM 2158 O O . ARG A 1 268 ? 0.430 -3.920 31.448 1.00 87.81 268 ARG A O 1
ATOM 2165 N N . LEU A 1 269 ? 0.417 -5.260 29.634 1.00 88.50 269 LEU A N 1
ATOM 2166 C CA . LEU A 1 269 ? -0.699 -4.629 28.943 1.00 88.50 269 LEU A CA 1
ATOM 2167 C C . LEU A 1 269 ? -2.020 -4.971 29.639 1.00 88.50 269 LEU A C 1
ATOM 2169 O O . LEU A 1 269 ? -2.421 -6.135 29.702 1.00 88.50 269 LEU A O 1
ATOM 2173 N N . ASN A 1 270 ? -2.726 -3.955 30.129 1.00 88.56 270 ASN A N 1
ATOM 2174 C CA . ASN A 1 270 ? -4.001 -4.128 30.808 1.00 88.56 270 ASN A CA 1
ATOM 2175 C C . ASN A 1 270 ? -5.171 -4.074 29.815 1.00 88.56 270 ASN A C 1
ATOM 2177 O O . ASN A 1 270 ? -5.771 -3.024 29.562 1.00 88.56 270 ASN A O 1
ATOM 2181 N N . MET A 1 271 ? -5.484 -5.233 29.235 1.00 90.38 271 MET A N 1
ATOM 2182 C CA . MET A 1 271 ? -6.587 -5.385 28.287 1.00 90.38 271 MET A CA 1
ATOM 2183 C C . MET A 1 271 ? -7.954 -5.205 28.957 1.00 90.38 271 MET A C 1
ATOM 2185 O O . MET A 1 271 ? -8.269 -5.831 29.969 1.00 90.38 271 MET A O 1
ATOM 2189 N N . ASN A 1 272 ? -8.826 -4.417 28.328 1.00 88.69 272 ASN A N 1
ATOM 2190 C CA . ASN A 1 272 ? -10.220 -4.286 28.727 1.00 88.69 272 ASN A CA 1
ATOM 2191 C C . ASN A 1 272 ? -11.032 -5.475 28.190 1.00 88.69 272 ASN A C 1
ATOM 2193 O O . ASN A 1 272 ? -11.607 -5.435 27.100 1.00 88.69 272 ASN A O 1
ATOM 2197 N N . THR A 1 273 ? -11.098 -6.544 28.980 1.00 87.12 273 THR A N 1
ATOM 2198 C CA . THR A 1 273 ? -11.824 -7.775 28.624 1.00 87.12 273 THR A CA 1
ATOM 2199 C C . THR A 1 273 ? -13.327 -7.559 28.444 1.00 87.12 273 THR A C 1
ATOM 2201 O O . THR A 1 273 ? -13.976 -8.279 27.689 1.00 87.12 273 THR A O 1
ATOM 2204 N N . ARG A 1 274 ? -13.907 -6.534 29.081 1.00 88.62 274 ARG A N 1
ATOM 2205 C CA . ARG A 1 274 ? -15.315 -6.172 28.879 1.00 88.62 274 ARG A CA 1
ATOM 2206 C C . ARG A 1 274 ? -15.556 -5.626 27.473 1.00 88.62 274 ARG A C 1
ATOM 2208 O O . ARG A 1 274 ? -16.597 -5.915 26.888 1.00 88.62 274 ARG A O 1
ATOM 2215 N N . MET A 1 275 ? -14.618 -4.849 26.933 1.00 90.19 275 MET A N 1
ATOM 2216 C CA . MET A 1 275 ? -14.693 -4.354 25.559 1.00 90.19 275 MET A CA 1
ATOM 2217 C C . MET A 1 275 ? -14.634 -5.514 24.563 1.00 90.19 275 MET A C 1
ATOM 2219 O O . MET A 1 275 ? -15.489 -5.603 23.684 1.00 90.19 275 MET A O 1
ATOM 2223 N N . THR A 1 276 ? -13.687 -6.442 24.726 1.00 90.62 276 THR A N 1
ATOM 2224 C CA . THR A 1 276 ? -13.587 -7.606 23.832 1.00 90.62 276 THR A CA 1
ATOM 2225 C C . THR A 1 276 ? -14.804 -8.527 23.946 1.00 90.62 276 THR A C 1
ATOM 2227 O O . THR A 1 276 ? -15.304 -8.985 22.922 1.00 90.62 276 THR A O 1
ATOM 2230 N N . ALA A 1 277 ? -15.360 -8.720 25.147 1.00 90.81 277 ALA A N 1
ATOM 2231 C CA . ALA A 1 2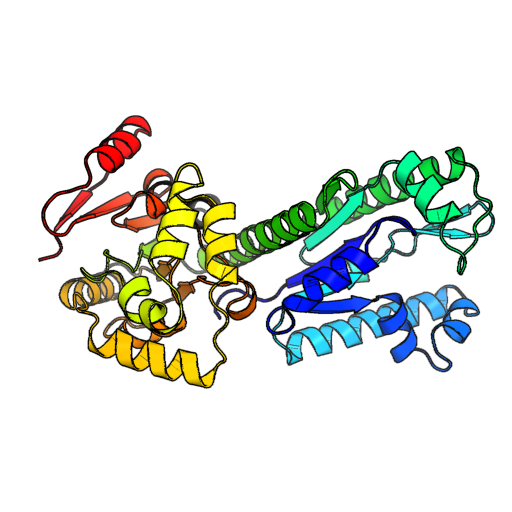77 ? -16.608 -9.462 25.338 1.00 90.81 277 ALA A CA 1
ATOM 2232 C C . ALA A 1 277 ? -17.798 -8.806 24.616 1.00 90.81 277 ALA A C 1
ATOM 2234 O O . ALA A 1 277 ? -18.538 -9.488 23.914 1.00 90.81 277 ALA A O 1
ATOM 2235 N N . LYS A 1 278 ? -17.948 -7.477 24.717 1.00 91.38 278 LYS A N 1
ATOM 2236 C CA . LYS A 1 278 ? -18.990 -6.733 23.987 1.00 91.38 278 LYS A CA 1
ATOM 2237 C C . LYS A 1 278 ? -18.825 -6.833 22.474 1.00 91.38 278 LYS A C 1
ATOM 2239 O O . LYS A 1 278 ? -19.810 -6.984 21.765 1.00 91.38 278 LYS A O 1
ATOM 2244 N N . LEU A 1 279 ? -17.595 -6.739 21.974 1.00 93.06 279 LEU A N 1
ATOM 2245 C CA . LEU A 1 279 ? -17.308 -6.912 20.550 1.00 93.06 279 LEU A CA 1
ATOM 2246 C C . LEU A 1 279 ? -17.705 -8.315 20.071 1.00 93.06 279 LEU A C 1
ATOM 2248 O O . LEU A 1 279 ? -18.323 -8.448 19.018 1.00 93.06 279 LEU A O 1
ATOM 2252 N N . SER A 1 280 ? -17.412 -9.342 20.870 1.00 92.50 280 SER A N 1
ATOM 2253 C CA . SER A 1 280 ? -17.830 -10.719 20.593 1.00 92.50 280 SER A CA 1
ATOM 2254 C C . SER A 1 280 ? -19.358 -10.857 20.557 1.00 92.50 280 SER A C 1
ATOM 2256 O O . SER A 1 280 ? -19.915 -11.358 19.584 1.00 92.50 280 SER A O 1
ATOM 2258 N N . GLU A 1 281 ? -20.055 -10.289 21.545 1.00 91.31 281 GLU A N 1
ATOM 2259 C CA . GLU A 1 281 ? -21.521 -10.271 21.583 1.00 91.31 281 GLU A CA 1
ATOM 2260 C C . GLU A 1 281 ? -22.121 -9.547 20.362 1.00 91.31 281 GLU A C 1
ATOM 2262 O O . GLU A 1 281 ? -23.070 -10.032 19.746 1.00 91.31 281 GLU A O 1
ATOM 2267 N N . LEU A 1 282 ? -21.561 -8.395 19.975 1.00 89.56 282 LEU A N 1
ATOM 2268 C CA . LEU A 1 282 ? -22.003 -7.644 18.796 1.00 89.56 282 LEU A CA 1
ATOM 2269 C C . LEU A 1 282 ? -21.852 -8.469 17.517 1.00 89.56 282 LEU A C 1
ATOM 2271 O O . LEU A 1 282 ? -22.762 -8.476 16.688 1.00 89.56 282 LEU A O 1
ATOM 2275 N N . LYS A 1 283 ? -20.728 -9.179 17.365 1.00 90.94 283 LYS A N 1
ATOM 2276 C CA . LYS A 1 283 ? -20.489 -10.087 16.238 1.00 90.94 283 LYS A CA 1
ATOM 2277 C C . LYS A 1 283 ? -21.586 -11.144 16.143 1.00 90.94 283 LYS A C 1
ATOM 2279 O O . LYS A 1 283 ? -22.173 -11.295 15.075 1.00 90.94 283 LYS A O 1
ATOM 2284 N N . GLU A 1 284 ? -21.886 -11.826 17.245 1.00 89.31 284 GLU A N 1
ATOM 2285 C CA . GLU A 1 284 ? -22.880 -12.905 17.284 1.00 89.31 284 GLU A CA 1
ATOM 2286 C C . GLU A 1 284 ? -24.310 -12.398 17.056 1.00 89.31 284 GLU A C 1
ATOM 2288 O O . GLU A 1 284 ? -25.075 -13.007 16.311 1.00 89.31 284 GLU A O 1
ATOM 2293 N N . ARG A 1 285 ? -24.677 -11.262 17.662 1.00 91.25 285 ARG A N 1
ATOM 2294 C CA . ARG A 1 285 ? -26.055 -10.747 17.624 1.00 91.25 285 ARG A CA 1
ATOM 2295 C C . ARG A 1 285 ? -26.392 -9.974 16.354 1.00 91.25 285 ARG A C 1
ATOM 2297 O O . ARG A 1 285 ? -27.540 -10.008 15.921 1.00 91.25 285 ARG A O 1
ATOM 2304 N N . LEU A 1 286 ? -25.431 -9.238 15.796 1.00 88.50 286 LEU A N 1
ATOM 2305 C CA . LEU A 1 286 ? -25.658 -8.302 14.687 1.00 88.50 286 LEU A CA 1
ATOM 2306 C C . LEU A 1 286 ? -24.971 -8.728 13.383 1.00 88.50 286 LEU A C 1
ATOM 2308 O O . LEU A 1 286 ? -25.037 -7.992 12.398 1.00 88.50 286 LEU A O 1
ATOM 2312 N N . ASN A 1 287 ? -24.325 -9.900 13.366 1.00 89.19 287 ASN A N 1
ATOM 2313 C CA . ASN A 1 287 ? -23.593 -10.426 12.213 1.00 89.19 287 ASN A CA 1
ATOM 2314 C C . ASN A 1 287 ? -22.621 -9.386 11.620 1.00 89.19 287 ASN A C 1
ATOM 2316 O O . ASN A 1 287 ? -22.631 -9.094 10.420 1.00 89.19 287 ASN A O 1
ATOM 2320 N N . VAL A 1 288 ? -21.821 -8.765 12.490 1.00 94.62 288 VAL A N 1
ATOM 2321 C CA . VAL A 1 288 ? -20.817 -7.774 12.086 1.00 94.62 288 VAL A CA 1
ATOM 2322 C C . VAL A 1 288 ? -19.464 -8.429 11.844 1.00 94.62 288 VAL A C 1
ATOM 2324 O O . VAL A 1 288 ? -19.067 -9.364 12.541 1.00 94.62 288 VAL A O 1
ATOM 2327 N N . TYR A 1 289 ? -18.714 -7.900 10.881 1.00 96.44 289 TYR A N 1
ATOM 2328 C CA . TYR A 1 289 ? -17.310 -8.249 10.701 1.00 96.44 289 TYR A CA 1
ATOM 2329 C C . TYR A 1 289 ? -16.417 -7.263 11.450 1.00 96.44 289 TYR A C 1
ATOM 2331 O O . TYR A 1 289 ? -16.542 -6.052 11.273 1.00 96.44 289 TYR A O 1
ATOM 2339 N N . ILE A 1 290 ? -15.509 -7.771 12.282 1.00 96.88 290 ILE A N 1
ATOM 2340 C CA . ILE A 1 290 ? -14.641 -6.934 13.115 1.00 96.88 290 ILE A CA 1
ATOM 2341 C C . ILE A 1 290 ? -13.262 -6.828 12.474 1.00 96.88 290 ILE A C 1
ATOM 2343 O O . ILE A 1 290 ? -12.605 -7.834 12.189 1.00 96.88 290 ILE A O 1
ATOM 2347 N N . VAL A 1 291 ? -12.809 -5.591 12.292 1.00 96.94 291 VAL A N 1
ATOM 2348 C CA . VAL A 1 291 ? -11.461 -5.259 11.844 1.00 96.94 291 VAL A CA 1
ATOM 2349 C C . VAL A 1 291 ? -10.813 -4.375 12.898 1.00 96.94 291 VAL A C 1
ATOM 2351 O O . VAL A 1 291 ? -11.214 -3.233 13.114 1.00 96.94 291 VAL A O 1
ATOM 2354 N N . PHE A 1 292 ? -9.776 -4.892 13.537 1.00 96.56 292 PHE A N 1
ATOM 2355 C CA . PHE A 1 292 ? -8.908 -4.095 14.383 1.00 96.56 292 PHE A CA 1
ATOM 2356 C C . PHE A 1 292 ? -7.899 -3.351 13.513 1.00 96.56 292 PHE A C 1
ATOM 2358 O O . PHE A 1 292 ? -7.228 -3.975 12.686 1.00 96.56 292 PHE A O 1
ATOM 2365 N N . ILE A 1 293 ? -7.785 -2.035 13.684 1.00 95.56 293 ILE A N 1
ATOM 2366 C CA . ILE A 1 293 ? -6.856 -1.199 12.919 1.00 95.56 293 ILE A CA 1
ATOM 2367 C C . ILE A 1 293 ? -6.007 -0.327 13.841 1.00 95.56 293 ILE A C 1
ATOM 2369 O O . ILE A 1 293 ? -6.529 0.463 14.614 1.00 95.56 293 ILE A O 1
ATOM 2373 N N . SER A 1 294 ? -4.681 -0.436 13.754 1.00 93.44 294 SER A N 1
ATOM 2374 C CA . SER A 1 294 ? -3.774 0.249 14.682 1.00 93.44 294 SER A CA 1
ATOM 2375 C C . SER A 1 294 ? -2.475 0.699 14.014 1.00 93.44 294 SER A C 1
ATOM 2377 O O . SER A 1 294 ? -1.916 0.001 13.172 1.00 93.44 294 SER A O 1
ATOM 2379 N N . SER A 1 295 ? -1.950 1.848 14.445 1.00 91.25 295 SER A N 1
ATOM 2380 C CA . SER A 1 295 ? -0.576 2.294 14.148 1.00 91.25 295 SER A CA 1
ATOM 2381 C C . SER A 1 295 ? 0.491 1.497 14.902 1.00 91.25 295 SER A C 1
ATOM 2383 O O . SER A 1 295 ? 1.679 1.639 14.629 1.00 91.25 295 SER A O 1
ATOM 2385 N N . GLY A 1 296 ? 0.076 0.665 15.857 1.00 89.00 296 GLY A N 1
ATOM 2386 C CA . GLY A 1 296 ? 0.952 -0.173 16.656 1.00 89.00 296 GLY A CA 1
ATOM 2387 C C . GLY A 1 296 ? 1.391 -1.456 15.949 1.00 89.00 296 GLY A C 1
ATOM 2388 O O . GLY A 1 296 ? 1.236 -1.654 14.740 1.00 89.00 296 GLY A O 1
ATOM 2389 N N . ILE A 1 297 ? 1.963 -2.358 16.743 1.00 87.44 297 ILE A N 1
ATOM 2390 C CA . ILE A 1 297 ? 2.587 -3.595 16.273 1.00 87.44 297 ILE A CA 1
ATOM 2391 C C . ILE A 1 297 ? 1.517 -4.692 16.072 1.00 87.44 297 ILE A C 1
ATOM 2393 O O . ILE A 1 297 ? 0.949 -5.175 17.054 1.00 87.44 297 ILE A O 1
ATOM 2397 N N . PRO A 1 298 ? 1.233 -5.147 14.833 1.00 88.12 298 PRO A N 1
ATOM 2398 C CA . PRO A 1 298 ? 0.125 -6.075 14.571 1.00 88.12 298 PRO A CA 1
ATOM 2399 C C . PRO A 1 298 ? 0.242 -7.428 15.284 1.00 88.12 298 PRO A C 1
ATOM 2401 O O . PRO A 1 298 ? -0.769 -7.985 15.712 1.00 88.12 298 PRO A O 1
ATOM 2404 N N . CYS A 1 299 ? 1.450 -7.982 15.427 1.00 87.00 299 CYS A N 1
ATOM 2405 C CA . CYS A 1 299 ? 1.636 -9.254 16.129 1.00 87.00 299 CYS A CA 1
ATOM 2406 C C . CYS A 1 299 ? 1.366 -9.145 17.635 1.00 87.00 299 CYS A C 1
ATOM 2408 O O . CYS A 1 299 ? 0.876 -10.114 18.210 1.00 87.00 299 CYS A O 1
ATOM 2410 N N . ALA A 1 300 ? 1.597 -7.979 18.247 1.00 89.06 300 ALA A N 1
ATOM 2411 C CA . ALA A 1 300 ? 1.237 -7.739 19.639 1.00 89.06 300 ALA A CA 1
ATOM 2412 C C . ALA A 1 300 ? -0.287 -7.799 19.815 1.00 89.06 300 ALA A C 1
ATOM 2414 O O . ALA A 1 300 ? -0.788 -8.546 20.652 1.00 89.06 300 ALA A O 1
ATOM 2415 N N . TRP A 1 301 ? -1.037 -7.119 18.942 1.00 91.75 301 TRP A N 1
ATOM 2416 C CA . TRP A 1 301 ? -2.503 -7.144 18.971 1.00 91.75 301 TRP A CA 1
ATOM 2417 C C . TRP A 1 301 ? -3.091 -8.521 18.704 1.00 91.75 301 TRP A C 1
ATOM 2419 O O . TRP A 1 301 ? -4.047 -8.914 19.366 1.00 91.75 301 TRP A O 1
ATOM 2429 N N . LYS A 1 302 ? -2.487 -9.289 17.793 1.00 90.62 302 LYS A N 1
ATOM 2430 C CA . LYS A 1 302 ? -2.913 -10.668 17.533 1.00 90.62 302 LYS A CA 1
ATOM 2431 C C . LYS A 1 302 ? -2.803 -11.559 18.774 1.00 90.62 302 LYS A C 1
ATOM 2433 O O . LYS A 1 302 ? -3.615 -12.462 18.932 1.00 90.62 302 LYS A O 1
ATOM 2438 N N . GLN A 1 303 ? -1.808 -11.326 19.628 1.00 90.12 303 GLN A N 1
ATOM 2439 C CA . GLN A 1 303 ? -1.640 -12.068 20.879 1.00 90.12 303 GLN A CA 1
ATOM 2440 C C . GLN A 1 303 ? -2.517 -11.516 22.015 1.00 90.12 303 GLN A C 1
ATOM 2442 O O . GLN A 1 303 ? -3.031 -12.288 22.822 1.00 90.12 303 GLN A O 1
ATOM 2447 N N . ALA A 1 304 ? -2.692 -10.192 22.078 1.00 91.25 304 ALA A N 1
ATOM 2448 C CA . ALA A 1 304 ? -3.442 -9.517 23.136 1.00 91.25 304 ALA A CA 1
ATOM 2449 C C . ALA A 1 304 ? -4.962 -9.718 23.029 1.00 91.25 304 ALA A C 1
ATOM 2451 O O . ALA A 1 304 ? -5.655 -9.808 24.041 1.00 91.25 304 ALA A O 1
ATOM 2452 N N . ILE A 1 305 ? -5.497 -9.763 21.806 1.00 92.00 305 ILE A N 1
ATOM 2453 C CA . ILE A 1 305 ? -6.937 -9.863 21.565 1.00 92.00 305 ILE A CA 1
ATOM 2454 C C . ILE A 1 305 ? -7.389 -11.310 21.763 1.00 92.00 305 ILE A C 1
ATOM 2456 O O . ILE A 1 305 ? -7.096 -12.196 20.960 1.00 92.00 305 ILE A O 1
ATOM 2460 N N . GLN A 1 306 ? -8.155 -11.527 22.829 1.00 89.81 306 GLN A N 1
ATOM 2461 C CA . GLN A 1 306 ? -8.747 -12.812 23.188 1.00 89.81 306 GLN A CA 1
ATOM 2462 C C . GLN A 1 306 ? -10.272 -12.691 23.302 1.00 89.81 306 GLN A C 1
ATOM 2464 O O . GLN A 1 306 ? -10.805 -11.616 23.584 1.00 89.81 306 GLN A O 1
ATOM 2469 N N . GLY A 1 307 ? -10.978 -13.804 23.087 1.00 86.81 307 GLY A N 1
ATOM 2470 C CA . GLY A 1 307 ? -12.435 -13.886 23.259 1.00 86.81 307 GLY A CA 1
ATOM 2471 C C . GLY A 1 307 ? -13.275 -13.351 22.094 1.00 86.81 307 GLY A C 1
ATOM 2472 O O . GLY A 1 307 ? -14.498 -13.391 22.176 1.00 86.81 307 GLY A O 1
ATOM 2473 N N . VAL A 1 308 ? -12.647 -12.894 21.006 1.00 89.75 308 VAL A N 1
ATOM 2474 C CA . VAL A 1 308 ? -13.321 -12.511 19.755 1.00 89.75 308 VAL A CA 1
ATOM 2475 C C . VAL A 1 308 ? -12.950 -13.530 18.681 1.00 89.75 308 VAL A C 1
ATOM 2477 O O . VAL A 1 308 ? -11.767 -13.727 18.405 1.00 89.75 308 VAL A O 1
ATOM 2480 N N . SER A 1 309 ? -13.936 -14.196 18.084 1.00 88.06 309 SER A N 1
ATOM 2481 C CA . SER A 1 309 ? -13.717 -15.130 16.974 1.00 88.06 309 SER A CA 1
ATOM 2482 C C . SER A 1 309 ? -13.713 -14.394 15.630 1.00 88.06 309 SER A C 1
ATOM 2484 O O . SER A 1 309 ? -14.355 -13.356 15.481 1.00 88.06 309 SER A O 1
ATOM 2486 N N . GLU A 1 310 ? -12.992 -14.936 14.641 1.00 87.69 310 GLU A N 1
ATOM 2487 C CA . GLU A 1 310 ? -13.037 -14.504 13.232 1.00 87.69 310 GLU A CA 1
ATOM 2488 C C . GLU A 1 310 ? -13.017 -12.974 13.029 1.00 87.69 310 GLU A C 1
ATOM 2490 O O . GLU A 1 310 ? -14.028 -12.341 12.704 1.00 87.69 310 GLU A O 1
ATOM 2495 N N . TYR A 1 311 ? -11.840 -12.385 13.210 1.00 93.06 311 TYR A N 1
ATOM 2496 C CA . TYR A 1 311 ? -11.590 -10.962 13.010 1.00 93.06 311 TYR A CA 1
ATOM 2497 C C . TYR A 1 311 ? -10.405 -10.744 12.069 1.00 93.06 311 TYR A C 1
ATOM 2499 O O . TYR A 1 311 ? -9.611 -11.650 11.799 1.00 93.06 311 TYR A O 1
ATOM 2507 N N . SER A 1 312 ? -10.262 -9.504 11.617 1.00 94.62 312 SER A N 1
ATOM 2508 C CA . SER A 1 312 ? -9.065 -9.031 10.932 1.00 94.62 312 SER A CA 1
ATOM 2509 C C . SER A 1 312 ? -8.241 -8.089 11.802 1.00 94.62 312 SER A C 1
ATOM 2511 O O . SER A 1 312 ? -8.798 -7.336 12.591 1.00 94.62 312 SER A O 1
ATOM 2513 N N . ILE A 1 313 ? -6.915 -8.109 11.643 1.00 94.00 313 ILE A N 1
ATOM 2514 C CA . ILE A 1 313 ? 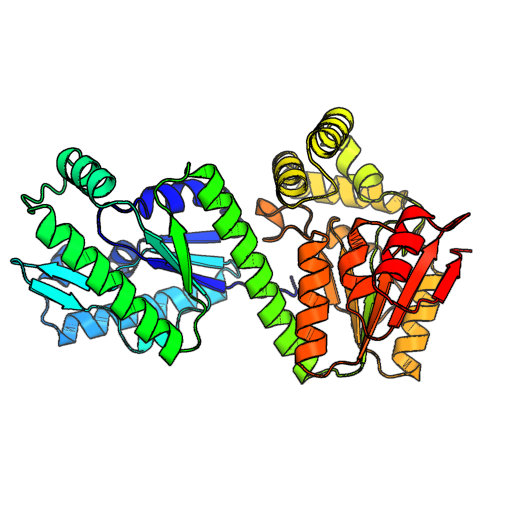-6.004 -7.106 12.211 1.00 94.00 313 ILE A CA 1
ATOM 2515 C C . ILE A 1 313 ? -5.218 -6.461 11.076 1.00 94.00 313 ILE A C 1
ATOM 2517 O O . ILE A 1 313 ? -4.516 -7.144 10.323 1.00 94.00 313 ILE A O 1
ATOM 2521 N N . ILE A 1 314 ? -5.302 -5.138 11.010 1.00 93.38 314 ILE A N 1
ATOM 2522 C CA . ILE A 1 314 ? -4.481 -4.270 10.177 1.00 93.38 314 ILE A CA 1
ATOM 2523 C C . ILE A 1 314 ? -3.617 -3.442 11.123 1.00 93.38 314 ILE A C 1
ATOM 2525 O O . ILE A 1 314 ? -4.088 -2.512 11.769 1.00 93.38 314 ILE A O 1
ATOM 2529 N N . GLY A 1 315 ? -2.347 -3.807 11.235 1.00 89.25 315 GLY A N 1
ATOM 2530 C CA . GLY A 1 315 ? -1.378 -3.040 12.010 1.00 89.25 315 GLY A CA 1
ATOM 2531 C C . GLY A 1 315 ? -0.186 -2.661 11.154 1.00 89.25 315 GLY A C 1
ATOM 2532 O O . GLY A 1 315 ? 0.117 -3.350 10.179 1.00 89.25 315 GLY A O 1
ATOM 2533 N N . GLY A 1 316 ? 0.506 -1.595 11.535 1.00 86.94 316 GLY A N 1
ATOM 2534 C CA . GLY A 1 316 ? 1.679 -1.135 10.808 1.00 86.94 316 GLY A CA 1
ATOM 2535 C C . GLY A 1 316 ? 2.418 -0.053 11.570 1.00 86.94 316 GLY A C 1
ATOM 2536 O O . GLY A 1 316 ? 2.133 1.126 11.395 1.00 86.94 316 GLY A O 1
ATOM 2537 N N . ALA A 1 317 ? 3.382 -0.474 12.387 1.00 86.44 317 ALA A N 1
ATOM 2538 C CA . ALA A 1 317 ? 4.336 0.422 13.039 1.00 86.44 317 ALA A CA 1
ATOM 2539 C C . ALA A 1 317 ? 5.623 0.602 12.216 1.00 86.44 317 ALA A C 1
ATOM 2541 O O . ALA A 1 317 ? 6.407 1.507 12.480 1.00 86.44 317 ALA A O 1
ATOM 2542 N N . SER A 1 318 ? 5.871 -0.278 11.236 1.00 87.00 318 SER A N 1
ATOM 2543 C CA . SER A 1 318 ? 7.090 -0.254 10.433 1.00 87.00 318 SER A CA 1
ATOM 2544 C C . SER A 1 318 ? 6.901 -0.810 9.036 1.00 87.00 318 SER A C 1
ATOM 2546 O O . SER A 1 318 ? 6.490 -1.962 8.880 1.00 87.00 318 SER A O 1
ATOM 2548 N N . PHE A 1 319 ? 7.288 -0.015 8.031 1.00 86.62 319 PHE A N 1
ATOM 2549 C CA . PHE A 1 319 ? 7.273 -0.473 6.648 1.00 86.62 319 PHE A CA 1
ATOM 2550 C C . PHE A 1 319 ? 8.179 -1.676 6.455 1.00 86.62 319 PHE A C 1
ATOM 2552 O O . PHE A 1 319 ? 7.732 -2.709 5.975 1.00 86.62 319 PHE A O 1
ATOM 2559 N N . GLY A 1 320 ? 9.439 -1.555 6.876 1.00 84.81 320 GLY A N 1
ATOM 2560 C CA . GLY A 1 320 ? 10.451 -2.565 6.601 1.00 84.81 320 GLY A CA 1
ATOM 2561 C C . GLY A 1 320 ? 10.113 -3.936 7.160 1.00 84.81 320 GLY A C 1
ATOM 2562 O O . GLY A 1 320 ? 10.578 -4.914 6.604 1.00 84.81 320 GLY A O 1
ATOM 2563 N N . ARG A 1 321 ? 9.264 -4.011 8.191 1.00 83.50 321 ARG A N 1
ATOM 2564 C CA . ARG A 1 321 ? 8.911 -5.264 8.863 1.00 83.50 321 ARG A CA 1
ATOM 2565 C C . ARG A 1 321 ? 7.487 -5.745 8.595 1.00 83.50 321 ARG A C 1
ATOM 2567 O O . ARG A 1 321 ? 7.240 -6.945 8.510 1.00 83.50 321 ARG A O 1
ATOM 2574 N N . TYR A 1 322 ? 6.534 -4.820 8.501 1.00 84.94 322 TYR A N 1
ATOM 2575 C CA . TYR A 1 322 ? 5.109 -5.138 8.349 1.00 84.94 322 TYR A CA 1
ATOM 2576 C C . TYR A 1 322 ? 4.552 -4.765 6.976 1.00 84.94 322 TYR A C 1
ATOM 2578 O O . TYR A 1 322 ? 3.364 -4.937 6.732 1.00 84.94 322 TYR A O 1
ATOM 2586 N N . GLY A 1 323 ? 5.381 -4.213 6.093 1.00 86.12 323 GLY A N 1
ATOM 2587 C CA . GLY A 1 323 ? 4.984 -3.767 4.763 1.00 86.12 323 GLY A CA 1
ATOM 2588 C C . GLY A 1 323 ? 4.063 -2.555 4.789 1.00 86.12 323 GLY A C 1
ATOM 2589 O O . GLY A 1 323 ? 3.581 -2.157 3.736 1.00 86.12 323 GLY A O 1
ATOM 2590 N N . MET A 1 324 ? 3.808 -1.963 5.966 1.00 89.00 324 MET A N 1
ATOM 2591 C CA . MET A 1 324 ? 2.849 -0.877 6.148 1.00 89.00 324 MET A CA 1
ATOM 2592 C C . MET A 1 324 ? 3.147 0.015 7.346 1.00 89.00 324 MET A C 1
ATOM 2594 O O . MET A 1 324 ? 3.674 -0.426 8.371 1.00 89.00 324 MET A O 1
ATOM 2598 N N . ILE A 1 325 ? 2.703 1.266 7.224 1.00 91.00 325 ILE A N 1
ATOM 2599 C CA . ILE A 1 325 ? 2.604 2.231 8.314 1.00 91.00 325 ILE A CA 1
ATOM 2600 C C . ILE A 1 325 ? 1.158 2.717 8.351 1.00 91.00 325 ILE A C 1
ATOM 2602 O O . ILE A 1 325 ? 0.677 3.300 7.381 1.00 91.00 325 ILE A O 1
ATOM 2606 N N . ILE A 1 326 ? 0.453 2.452 9.447 1.00 92.06 326 ILE A N 1
ATOM 2607 C CA . ILE A 1 326 ? -0.935 2.887 9.612 1.00 92.06 326 ILE A CA 1
ATOM 2608 C C . ILE A 1 326 ? -0.931 4.263 10.268 1.00 92.06 326 ILE A C 1
ATOM 2610 O O . ILE A 1 326 ? -0.380 4.443 11.351 1.00 92.06 326 ILE A O 1
ATOM 2614 N N . THR A 1 327 ? -1.567 5.227 9.619 1.00 92.50 327 THR A N 1
ATOM 2615 C CA . THR A 1 327 ? -1.743 6.606 10.092 1.00 92.50 327 THR A CA 1
ATOM 2616 C C . THR A 1 327 ? -3.231 6.946 10.154 1.00 92.50 327 THR A C 1
ATOM 2618 O O . THR A 1 327 ? -4.068 6.156 9.700 1.00 92.50 327 THR A O 1
ATOM 2621 N N . ASN A 1 328 ? -3.567 8.134 10.662 1.00 93.19 328 ASN A N 1
ATOM 2622 C CA . ASN A 1 328 ? -4.920 8.683 10.569 1.00 93.19 328 ASN A CA 1
ATOM 2623 C C . ASN A 1 328 ? -5.467 8.632 9.135 1.00 93.19 328 ASN A C 1
ATOM 2625 O O . ASN A 1 328 ? -6.577 8.156 8.922 1.00 93.19 328 ASN A O 1
ATOM 2629 N N . ASP A 1 329 ? -4.668 9.047 8.152 1.00 93.81 329 ASP A N 1
ATOM 2630 C CA . ASP A 1 329 ? -5.101 9.125 6.753 1.00 93.81 329 ASP A CA 1
ATOM 2631 C C . ASP A 1 329 ? -5.346 7.733 6.157 1.00 93.81 329 ASP A C 1
ATOM 2633 O O . ASP A 1 329 ? -6.269 7.534 5.369 1.00 93.81 329 ASP A O 1
ATOM 2637 N N . VAL A 1 330 ? -4.566 6.731 6.574 1.00 94.19 330 VAL A N 1
ATOM 2638 C CA . VAL A 1 330 ? -4.787 5.336 6.166 1.00 94.19 330 VAL A CA 1
ATOM 2639 C C . VAL A 1 330 ? -6.071 4.778 6.789 1.00 94.19 330 VAL A C 1
ATOM 2641 O O . VAL A 1 330 ? -6.852 4.118 6.100 1.00 94.19 330 VAL A O 1
ATOM 2644 N N . LYS A 1 331 ? -6.318 5.061 8.076 1.00 96.00 331 LYS A N 1
ATOM 2645 C CA . LYS A 1 331 ? -7.566 4.698 8.769 1.00 96.00 331 LYS A CA 1
ATOM 2646 C C . LYS A 1 331 ? -8.778 5.361 8.107 1.00 96.00 331 LYS A C 1
ATOM 2648 O O . LYS A 1 331 ? -9.790 4.704 7.869 1.00 96.00 331 LYS A O 1
ATOM 2653 N N . GLU A 1 332 ? -8.657 6.640 7.765 1.00 96.94 332 GLU A N 1
ATOM 2654 C CA . GLU A 1 332 ? -9.661 7.403 7.026 1.00 96.94 332 GLU A CA 1
ATOM 2655 C C . GLU A 1 332 ? -9.961 6.787 5.661 1.00 96.94 332 GLU A C 1
ATOM 2657 O O . GLU A 1 332 ? -11.122 6.558 5.318 1.00 96.94 332 GLU A O 1
ATOM 2662 N N . HIS A 1 333 ? -8.911 6.496 4.892 1.00 97.19 333 HIS A N 1
ATOM 2663 C CA . HIS A 1 333 ? -9.049 5.924 3.563 1.00 97.19 333 HIS A CA 1
ATOM 2664 C C . HIS A 1 333 ? -9.744 4.564 3.605 1.00 97.19 333 HIS A C 1
ATOM 2666 O O . HIS A 1 333 ? -10.666 4.343 2.826 1.00 97.19 333 HIS A O 1
ATOM 2672 N N . LEU A 1 334 ? -9.392 3.694 4.560 1.00 97.56 334 LEU A N 1
ATOM 2673 C CA . LEU A 1 334 ? -10.078 2.413 4.736 1.00 97.56 334 LEU A CA 1
ATOM 2674 C C . LEU A 1 334 ? -11.591 2.596 4.919 1.00 97.56 334 LEU A C 1
ATOM 2676 O O . LEU A 1 334 ? -12.372 1.889 4.286 1.00 97.56 334 LEU A O 1
ATOM 2680 N N . VAL A 1 335 ? -12.018 3.541 5.762 1.00 98.19 335 VAL A N 1
ATOM 2681 C CA . VAL A 1 335 ? -13.450 3.800 5.965 1.00 98.19 335 VAL A CA 1
ATOM 2682 C C . VAL A 1 335 ? -14.112 4.311 4.695 1.00 98.19 335 VAL A C 1
ATOM 2684 O O . VAL A 1 335 ? -15.171 3.807 4.329 1.00 98.19 335 VAL A O 1
ATOM 2687 N N . LYS A 1 336 ? -13.494 5.281 4.012 1.00 98.25 336 LYS A N 1
ATOM 2688 C CA . LYS A 1 336 ? -14.030 5.845 2.766 1.00 98.25 336 LYS A CA 1
ATOM 2689 C C . LYS A 1 336 ? -14.227 4.772 1.698 1.00 98.25 336 LYS A C 1
ATOM 2691 O O . LYS A 1 336 ? -15.286 4.736 1.079 1.00 98.25 336 LYS A O 1
ATOM 2696 N N . GLU A 1 337 ? -13.253 3.881 1.532 1.00 97.94 337 GLU A N 1
ATOM 2697 C CA . GLU A 1 337 ? -13.350 2.750 0.606 1.00 97.94 337 GLU A CA 1
ATOM 2698 C C . GLU A 1 337 ? -14.462 1.779 1.023 1.00 97.94 337 GLU A C 1
ATOM 2700 O O . GLU A 1 337 ? -15.313 1.424 0.219 1.00 97.94 337 GLU A O 1
ATOM 2705 N N . LEU A 1 338 ? -14.540 1.379 2.296 1.00 98.31 338 LEU A N 1
ATOM 2706 C CA . LEU A 1 338 ? -15.615 0.486 2.749 1.00 98.31 338 LEU A CA 1
ATOM 2707 C C . LEU A 1 338 ? -17.010 1.092 2.522 1.00 98.31 338 LEU A C 1
ATOM 2709 O O . LEU A 1 338 ? -17.916 0.401 2.056 1.00 98.31 338 LEU A O 1
ATOM 2713 N N . VAL A 1 339 ? -17.181 2.382 2.813 1.00 97.69 339 VAL A N 1
ATOM 2714 C CA . VAL A 1 339 ? -18.443 3.098 2.582 1.00 97.69 339 VAL A CA 1
ATOM 2715 C C . VAL A 1 339 ? -18.755 3.208 1.086 1.00 97.69 339 VAL A C 1
ATOM 2717 O O . VAL A 1 339 ? -19.914 3.044 0.708 1.00 97.69 339 VAL A O 1
ATOM 2720 N N . SER A 1 340 ? -17.755 3.414 0.218 1.00 96.62 340 SER A N 1
ATOM 2721 C CA . SER A 1 340 ? -17.965 3.460 -1.239 1.00 96.62 340 SER A CA 1
ATOM 2722 C C . SER A 1 340 ? -18.447 2.116 -1.807 1.00 96.62 340 SER A C 1
ATOM 2724 O O . SER A 1 340 ? -19.244 2.099 -2.744 1.00 96.62 340 SER A O 1
ATOM 2726 N N . TYR A 1 341 ? -18.080 0.993 -1.174 1.00 96.44 341 TYR A N 1
ATOM 2727 C CA . TYR A 1 341 ? -18.626 -0.345 -1.457 1.00 96.44 341 TYR A CA 1
ATOM 2728 C C . TYR A 1 341 ? -19.986 -0.632 -0.784 1.00 96.44 341 TYR A C 1
ATOM 2730 O O . TYR A 1 341 ? -20.473 -1.773 -0.790 1.00 96.44 341 TYR A O 1
ATOM 2738 N N . GLY A 1 342 ? -20.626 0.392 -0.215 1.00 96.88 342 GLY A N 1
ATOM 2739 C CA . GLY A 1 342 ? -21.953 0.311 0.394 1.00 96.88 342 GLY A CA 1
ATOM 2740 C C . GLY A 1 342 ? -21.971 -0.380 1.757 1.00 96.88 342 GLY A C 1
ATOM 2741 O O . GLY A 1 342 ? -23.005 -0.922 2.146 1.00 96.88 342 GLY A O 1
ATOM 2742 N N . CYS A 1 343 ? -20.843 -0.421 2.468 1.00 98.06 343 CYS A N 1
ATOM 2743 C CA . CYS A 1 343 ? -20.801 -0.968 3.819 1.00 98.06 343 CYS A CA 1
ATOM 2744 C C . CYS A 1 343 ? -21.305 0.049 4.845 1.00 98.06 343 CYS A C 1
ATOM 2746 O O . CYS A 1 343 ? -20.968 1.232 4.802 1.00 98.06 343 CYS A O 1
ATOM 2748 N N . HIS A 1 344 ? -22.041 -0.448 5.833 1.00 97.75 344 HIS A N 1
ATOM 2749 C CA . HIS A 1 344 ? -22.311 0.253 7.072 1.00 97.75 344 HIS A CA 1
ATOM 2750 C C . HIS A 1 344 ? -21.129 0.064 8.029 1.00 97.75 344 HIS A C 1
ATOM 2752 O O . HIS A 1 344 ? -20.872 -1.046 8.511 1.00 97.75 344 HIS A O 1
ATOM 2758 N N . VAL A 1 345 ? -20.401 1.147 8.305 1.00 98.19 345 VAL A N 1
ATOM 2759 C CA . VAL A 1 345 ? -19.164 1.113 9.095 1.00 98.19 345 VAL A CA 1
ATOM 2760 C C . VAL A 1 345 ? -19.377 1.772 10.453 1.00 98.19 345 VAL A C 1
ATOM 2762 O O . VAL A 1 345 ? -19.698 2.957 10.531 1.00 98.19 345 VAL A O 1
ATOM 2765 N N . VAL A 1 346 ? -19.138 1.027 11.530 1.00 97.81 346 VAL A N 1
ATOM 2766 C CA . VAL A 1 346 ? -19.036 1.570 12.890 1.00 97.81 346 VAL A CA 1
ATOM 2767 C C . VAL A 1 346 ? -17.560 1.721 13.236 1.00 97.81 346 VAL A C 1
ATOM 2769 O O . VAL A 1 346 ? -16.844 0.725 13.288 1.00 97.81 346 VAL A O 1
ATOM 2772 N N . ALA A 1 347 ? -17.092 2.946 13.464 1.00 98.19 347 ALA A N 1
ATOM 2773 C CA . ALA A 1 347 ? -15.718 3.214 13.882 1.00 98.19 347 ALA A CA 1
ATOM 2774 C C . ALA A 1 347 ? -15.645 3.456 15.395 1.00 98.19 347 ALA A C 1
ATOM 2776 O O . ALA A 1 347 ? -16.422 4.240 15.940 1.00 98.19 347 ALA A O 1
ATOM 2777 N N . ILE A 1 348 ? -14.696 2.801 16.060 1.00 97.38 348 ILE A N 1
ATOM 2778 C CA . ILE A 1 348 ? -14.448 2.895 17.501 1.00 97.38 348 ILE A CA 1
ATOM 2779 C C . ILE A 1 348 ? -13.003 3.344 17.707 1.00 97.38 348 ILE A C 1
ATOM 2781 O O . ILE A 1 348 ? -12.085 2.663 17.253 1.00 97.38 348 ILE A O 1
ATOM 2785 N N . GLY A 1 349 ? -12.793 4.468 18.387 1.00 95.38 349 GLY A N 1
ATOM 2786 C CA . GLY A 1 349 ? -11.455 5.015 18.625 1.00 95.38 349 GLY A CA 1
ATOM 2787 C C . GLY A 1 349 ? -11.420 6.023 19.767 1.00 95.38 349 GLY A C 1
ATOM 2788 O O . GLY A 1 349 ? -12.462 6.416 20.295 1.00 95.38 349 GLY A O 1
ATOM 2789 N N . ASN A 1 350 ? -10.224 6.443 20.164 1.00 91.50 350 ASN A N 1
ATOM 2790 C CA . ASN A 1 350 ? -10.001 7.243 21.373 1.00 91.50 350 ASN A CA 1
ATOM 2791 C C . ASN A 1 350 ? -9.155 8.511 21.139 1.00 91.50 350 ASN A C 1
ATOM 2793 O O . ASN A 1 350 ? -8.943 9.313 22.063 1.00 91.50 350 ASN A O 1
ATOM 2797 N N . GLY A 1 351 ? -8.578 8.666 19.946 1.00 85.88 351 GLY A N 1
ATOM 2798 C CA . GLY A 1 351 ? -7.506 9.621 19.706 1.00 85.88 351 GLY A CA 1
ATOM 2799 C C . GLY A 1 351 ? -7.640 10.413 18.417 1.00 85.88 351 GLY A C 1
ATOM 2800 O O . GLY A 1 351 ? -8.382 10.077 17.503 1.00 85.88 351 GLY A O 1
ATOM 2801 N N . SER A 1 352 ? -6.839 11.474 18.320 1.00 85.31 352 SER A N 1
ATOM 2802 C CA . SER A 1 352 ? -6.707 12.282 17.102 1.00 85.31 352 SER A CA 1
ATOM 2803 C C . SER A 1 352 ? -6.254 11.462 15.893 1.00 85.31 352 SER A C 1
ATOM 2805 O O . SER A 1 352 ? -6.593 11.812 14.772 1.00 85.31 352 SER A O 1
ATOM 2807 N N . ASN A 1 353 ? -5.525 10.366 16.120 1.00 88.75 353 ASN A N 1
ATOM 2808 C CA . ASN A 1 353 ? -5.099 9.438 15.075 1.00 88.75 353 ASN A CA 1
ATOM 2809 C C . ASN A 1 353 ? -6.243 8.544 14.542 1.00 88.75 353 ASN A C 1
ATOM 2811 O O . ASN A 1 353 ? -6.045 7.801 13.589 1.00 88.75 353 ASN A O 1
ATOM 2815 N N . ASP A 1 354 ? -7.427 8.605 15.155 1.00 94.38 354 ASP A N 1
ATOM 2816 C CA . ASP A 1 354 ? -8.641 7.907 14.714 1.00 94.38 354 ASP A CA 1
ATOM 2817 C C . ASP A 1 354 ? -9.652 8.854 14.071 1.00 94.38 354 ASP A C 1
ATOM 2819 O O . ASP A 1 354 ? -10.708 8.422 13.606 1.00 94.38 354 ASP A O 1
ATOM 2823 N N . LEU A 1 355 ? -9.367 10.157 14.078 1.00 94.38 355 LEU A N 1
ATOM 2824 C CA . LEU A 1 355 ? -10.338 11.182 13.738 1.00 94.38 355 LEU A CA 1
ATOM 2825 C C . LEU A 1 355 ? -10.900 10.977 12.330 1.00 94.38 355 LEU A C 1
ATOM 2827 O O . LEU A 1 355 ? -12.112 11.048 12.149 1.00 94.38 355 LEU A O 1
ATOM 2831 N N . GLY A 1 356 ? -10.043 10.663 11.360 1.00 95.25 356 GLY A N 1
ATOM 2832 C CA . GLY A 1 356 ? -10.459 10.425 9.984 1.00 95.25 356 GLY A CA 1
ATOM 2833 C C . GLY A 1 356 ? -11.410 9.230 9.850 1.00 95.25 356 GLY A C 1
ATOM 2834 O O . GLY A 1 356 ? -12.463 9.349 9.221 1.00 95.25 356 GLY A O 1
ATOM 2835 N N . MET A 1 357 ? -11.121 8.098 10.511 1.00 97.00 357 MET A N 1
ATOM 2836 C CA . MET A 1 357 ? -12.044 6.952 10.489 1.00 97.00 357 MET A CA 1
ATOM 2837 C C . MET A 1 357 ? -13.354 7.236 11.229 1.00 97.00 357 MET A C 1
ATOM 2839 O O . MET A 1 357 ? -14.419 6.804 10.787 1.00 97.00 357 MET A O 1
ATOM 2843 N N . LEU A 1 358 ? -13.303 7.994 12.328 1.00 97.69 358 LEU A N 1
ATOM 2844 C CA . LEU A 1 358 ? -14.492 8.375 13.083 1.00 97.69 358 LEU A CA 1
ATOM 2845 C C . LEU A 1 358 ? -15.383 9.309 12.259 1.00 97.69 358 LEU A C 1
ATOM 2847 O O . LEU A 1 358 ? -16.571 9.023 12.126 1.00 97.69 358 LEU A O 1
ATOM 2851 N N . ILE A 1 359 ? -14.829 10.361 11.648 1.00 97.44 359 ILE A N 1
ATOM 2852 C CA . ILE A 1 359 ? -15.573 11.323 10.818 1.00 97.44 359 ILE A CA 1
ATOM 2853 C C . ILE A 1 359 ? -16.291 10.619 9.665 1.00 97.44 359 ILE A C 1
ATOM 2855 O O . ILE A 1 359 ? -17.481 10.845 9.454 1.00 97.44 359 ILE A O 1
ATOM 2859 N N . HIS A 1 360 ? -15.592 9.749 8.938 1.00 98.00 360 HIS A N 1
ATOM 2860 C CA . HIS A 1 360 ? -16.103 9.196 7.681 1.00 98.00 360 HIS A CA 1
ATOM 2861 C C . HIS A 1 360 ? -16.935 7.915 7.827 1.00 98.00 360 HIS A C 1
ATOM 2863 O O . HIS A 1 360 ? -17.475 7.423 6.840 1.00 98.00 360 HIS A O 1
ATOM 2869 N N . SER A 1 361 ? -17.056 7.374 9.041 1.00 97.94 361 SER A N 1
ATOM 2870 C CA . SER A 1 361 ? -17.859 6.176 9.324 1.00 97.94 361 SER A CA 1
ATOM 2871 C C . SER A 1 361 ? -19.361 6.416 9.126 1.00 97.94 361 SER A C 1
ATOM 2873 O O . SER A 1 361 ? -19.808 7.557 9.011 1.00 97.94 361 SER A O 1
ATOM 2875 N N . SER A 1 362 ? -20.178 5.364 9.191 1.00 97.06 362 SER A N 1
ATOM 2876 C CA . SER A 1 362 ? -21.635 5.484 9.363 1.00 97.06 362 SER A CA 1
ATOM 2877 C C . SER A 1 362 ? -21.960 5.903 10.800 1.00 97.06 362 SER A C 1
ATOM 2879 O O . SER A 1 362 ? -22.587 6.939 11.022 1.00 97.06 362 SER A O 1
ATOM 2881 N N . ASN A 1 363 ? -21.373 5.221 11.789 1.00 96.38 363 ASN A N 1
ATOM 2882 C CA . ASN A 1 363 ? -21.488 5.561 13.211 1.00 96.38 363 ASN A CA 1
ATOM 2883 C C . ASN A 1 363 ? -20.112 5.637 13.866 1.00 96.38 363 ASN A C 1
ATOM 2885 O O . ASN A 1 363 ? -19.250 4.801 13.609 1.00 96.38 363 ASN A O 1
ATOM 2889 N N . ALA A 1 364 ? -19.930 6.622 14.741 1.00 97.69 364 ALA A N 1
ATOM 2890 C CA . ALA A 1 364 ? -18.698 6.806 15.496 1.00 97.69 364 ALA A CA 1
ATOM 2891 C C . ALA A 1 364 ? -18.940 6.558 16.986 1.00 97.69 364 ALA A C 1
ATOM 2893 O O . ALA A 1 364 ? -19.907 7.068 17.553 1.00 97.69 364 ALA A O 1
ATOM 2894 N N . ILE A 1 365 ? -18.032 5.824 17.621 1.00 96.38 365 ILE A N 1
ATOM 2895 C CA . ILE A 1 365 ? -17.990 5.612 19.066 1.00 96.38 365 ILE A CA 1
ATOM 2896 C C . ILE A 1 365 ? -16.642 6.115 19.568 1.00 96.38 365 ILE A C 1
ATOM 2898 O O . ILE A 1 365 ? -15.584 5.608 19.193 1.00 96.38 365 ILE A O 1
ATOM 2902 N N . VAL A 1 366 ? -16.691 7.119 20.435 1.00 96.06 366 VAL A N 1
ATOM 2903 C CA . VAL A 1 366 ? -15.515 7.689 21.080 1.00 96.06 366 VAL A CA 1
ATOM 2904 C C . VAL A 1 366 ? -15.313 7.029 22.429 1.00 96.06 366 VAL A C 1
ATOM 2906 O O . VAL A 1 366 ? 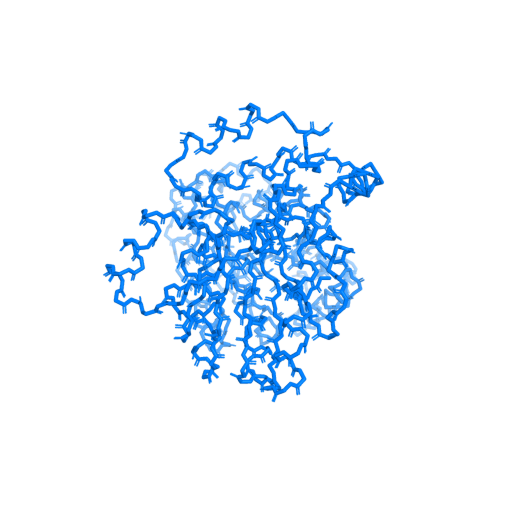-16.149 7.135 23.331 1.00 96.06 366 VAL A O 1
ATOM 2909 N N . VAL A 1 367 ? -14.166 6.381 22.570 1.00 93.50 367 VAL A N 1
ATOM 2910 C CA . VAL A 1 367 ? -13.764 5.682 23.780 1.00 93.50 367 VAL A CA 1
ATOM 2911 C C . VAL A 1 367 ? -12.874 6.578 24.637 1.00 93.50 367 VAL A C 1
ATOM 2913 O O . VAL A 1 367 ? -11.997 7.276 24.130 1.00 93.50 367 VAL A O 1
ATOM 2916 N N . PHE A 1 368 ? -13.093 6.582 25.951 1.00 90.25 368 PHE A N 1
ATOM 2917 C CA . PHE A 1 368 ? -12.288 7.372 26.886 1.00 90.25 368 PHE A CA 1
ATOM 2918 C C . PHE A 1 368 ? -12.140 6.679 28.241 1.00 90.25 368 PHE A C 1
ATOM 2920 O O . PHE A 1 368 ? -13.048 5.994 28.697 1.00 90.25 368 PHE A O 1
ATOM 2927 N N . ALA A 1 369 ? -11.006 6.873 28.919 1.00 83.50 369 ALA A N 1
ATOM 2928 C CA . ALA A 1 369 ? -10.781 6.293 30.247 1.00 83.50 369 ALA A CA 1
ATOM 2929 C C . ALA A 1 369 ? -11.477 7.095 31.360 1.00 83.50 369 ALA A C 1
ATOM 2931 O O . ALA A 1 369 ? -12.345 6.584 32.065 1.00 83.50 369 ALA A O 1
ATOM 2932 N N . GLN A 1 370 ? -11.111 8.371 31.510 1.00 83.31 370 GLN A N 1
ATOM 2933 C CA . GLN A 1 370 ? -11.675 9.252 32.542 1.00 83.31 370 GLN A CA 1
ATOM 2934 C C . GLN A 1 370 ? -12.566 10.335 31.942 1.00 83.31 370 GLN A C 1
ATOM 2936 O O . GLN A 1 370 ? -13.720 10.474 32.334 1.00 83.31 370 GLN A O 1
ATOM 2941 N N . LYS A 1 371 ? -12.036 11.089 30.971 1.00 86.19 371 LYS A N 1
ATOM 2942 C CA . LYS A 1 371 ? -12.763 12.140 30.253 1.00 86.19 371 LYS A CA 1
ATOM 2943 C C . LYS A 1 371 ? -12.455 12.084 28.754 1.00 86.19 371 LYS A C 1
ATOM 2945 O O . LYS A 1 371 ? -11.321 11.756 28.397 1.00 86.19 371 LYS A O 1
ATOM 2950 N N . PRO A 1 372 ? -13.425 12.406 27.884 1.00 85.25 372 PRO A N 1
ATOM 2951 C CA . PRO A 1 372 ? -13.174 12.551 26.455 1.00 85.25 372 PRO A CA 1
ATOM 2952 C C . PRO A 1 372 ? -12.185 13.684 26.159 1.00 85.25 372 PRO A C 1
ATOM 2954 O O . PRO A 1 372 ? -12.141 14.685 26.872 1.00 85.25 372 PRO A O 1
ATOM 2957 N N . LYS A 1 373 ? -11.428 13.559 25.065 1.00 87.81 373 LYS A N 1
ATOM 2958 C CA . LYS A 1 373 ? -10.557 14.633 24.567 1.00 87.81 373 LYS A CA 1
ATOM 2959 C C . LYS A 1 373 ? -11.409 15.707 23.884 1.00 87.81 373 LYS A C 1
ATOM 2961 O O . LYS A 1 373 ? -11.881 15.487 22.771 1.00 87.81 373 LYS A O 1
ATOM 2966 N N . GLU A 1 374 ? -11.589 16.861 24.528 1.00 88.44 374 GLU A N 1
ATOM 2967 C CA . GLU A 1 374 ? -12.464 17.947 24.043 1.00 88.44 374 GLU A CA 1
ATOM 2968 C C . GLU A 1 374 ? -12.143 18.380 22.609 1.00 88.44 374 GLU A C 1
ATOM 2970 O O . GLU A 1 374 ? -13.046 18.439 21.781 1.00 88.44 374 GLU A O 1
ATOM 2975 N N . GLN A 1 375 ? -10.858 18.555 22.282 1.00 87.81 375 GLN A N 1
ATOM 2976 C CA . GLN A 1 375 ? -10.413 18.917 20.932 1.00 87.81 375 GLN A CA 1
ATOM 2977 C C . GLN A 1 375 ? -10.875 17.906 19.867 1.00 87.81 375 GLN A C 1
ATOM 2979 O O . GLN A 1 375 ? -11.228 18.280 18.752 1.00 87.81 375 GLN A O 1
ATOM 2984 N N . MET A 1 376 ? -10.894 16.611 20.197 1.00 89.12 376 MET A N 1
ATOM 2985 C CA . MET A 1 376 ? -11.370 15.575 19.278 1.00 89.12 376 MET A CA 1
ATOM 2986 C C . MET A 1 376 ? -12.887 15.656 19.095 1.00 89.12 376 MET A C 1
ATOM 2988 O O . MET A 1 376 ? -13.375 15.557 17.971 1.00 89.12 376 MET A O 1
ATOM 2992 N N . LEU A 1 377 ? -13.628 15.874 20.186 1.00 93.06 377 LEU A N 1
ATOM 2993 C CA . LEU A 1 377 ? -15.080 16.047 20.130 1.00 93.06 377 LEU A CA 1
ATOM 2994 C C . LEU A 1 377 ? -15.469 17.289 19.324 1.00 93.06 377 LEU A C 1
ATOM 2996 O O . LEU A 1 377 ? -16.439 17.248 18.573 1.00 93.06 377 LEU A O 1
ATOM 3000 N N . GLU A 1 378 ? -14.720 18.380 19.466 1.00 93.50 378 GLU A N 1
ATOM 3001 C CA . GLU A 1 378 ? -14.913 19.603 18.690 1.00 93.50 378 GLU A CA 1
ATOM 3002 C C . GLU A 1 378 ? -14.668 19.355 17.199 1.00 93.50 378 GLU A C 1
ATOM 3004 O O . GLU A 1 378 ? -15.527 19.679 16.383 1.00 93.50 378 GLU A O 1
ATOM 3009 N N . LYS A 1 379 ? -13.563 18.687 16.837 1.00 93.19 379 LYS A N 1
ATOM 3010 C CA . LYS A 1 379 ? -13.291 18.314 15.439 1.00 93.19 379 LYS A CA 1
ATOM 3011 C C . LYS A 1 379 ? -14.404 17.425 14.852 1.00 93.19 379 LYS A C 1
ATOM 3013 O O . LYS A 1 379 ? -14.815 17.655 13.718 1.00 93.19 379 LYS A O 1
ATOM 3018 N N . LEU A 1 380 ? -14.948 16.473 15.619 1.00 94.44 380 LEU A N 1
ATOM 3019 C CA . LEU A 1 380 ? -16.088 15.646 15.187 1.00 94.44 380 LEU A CA 1
ATOM 3020 C C . LEU A 1 380 ? -17.368 16.470 14.980 1.00 94.44 380 LEU A C 1
ATOM 3022 O O . LEU A 1 380 ? -18.036 16.318 13.958 1.00 94.44 380 LEU A O 1
ATOM 3026 N N . LYS A 1 381 ? -17.695 17.370 15.917 1.00 95.12 381 LYS A N 1
ATOM 3027 C CA . LYS A 1 381 ? -18.857 18.268 15.806 1.00 95.12 381 LYS A CA 1
ATOM 3028 C C . LYS A 1 381 ? -18.738 19.205 14.607 1.00 95.12 381 LYS A C 1
ATOM 3030 O O . LYS A 1 381 ? -19.699 19.347 13.858 1.00 95.12 381 LYS A O 1
ATOM 3035 N N . ASN A 1 382 ? -17.561 19.793 14.396 1.00 95.62 382 ASN A N 1
ATOM 3036 C CA . ASN A 1 382 ? -17.288 20.687 13.269 1.00 95.62 382 ASN A CA 1
ATOM 3037 C C . ASN A 1 382 ? -17.387 19.958 11.922 1.00 95.62 382 ASN A C 1
ATOM 3039 O O . ASN A 1 382 ? -17.793 20.555 10.931 1.00 95.62 382 ASN A O 1
ATOM 3043 N N . ALA A 1 383 ? -17.081 18.659 11.894 1.00 94.56 383 ALA A N 1
ATOM 3044 C CA . ALA A 1 383 ? -17.294 17.799 10.733 1.00 94.56 383 ALA A CA 1
ATOM 3045 C C . ALA A 1 383 ? -18.759 17.336 10.561 1.00 94.56 383 ALA A C 1
ATOM 3047 O O . ALA A 1 383 ? -19.046 16.544 9.666 1.00 94.56 383 ALA A O 1
ATOM 3048 N N . GLY A 1 384 ? -19.687 17.780 11.418 1.00 93.50 384 GLY A N 1
ATOM 3049 C CA . GLY A 1 384 ? -21.096 17.377 11.385 1.00 93.50 384 GLY A CA 1
ATOM 3050 C C . GLY A 1 384 ? -21.338 15.920 11.792 1.00 93.50 384 GLY A C 1
ATOM 3051 O O . GLY A 1 384 ? -22.395 15.365 11.496 1.00 93.50 384 GLY A O 1
ATOM 3052 N N . LYS A 1 385 ? -20.370 15.273 12.453 1.00 95.25 385 LYS A N 1
ATOM 3053 C CA . LYS A 1 385 ? -20.445 13.852 12.788 1.00 95.25 385 LYS A CA 1
ATOM 3054 C C . LYS A 1 385 ? -21.180 13.629 14.109 1.00 95.25 385 LYS A C 1
ATOM 3056 O O . LYS A 1 385 ? -20.738 14.089 15.160 1.00 95.25 385 LYS A O 1
ATOM 3061 N N . SER A 1 386 ? -22.258 12.845 14.079 1.00 92.50 386 SER A N 1
ATOM 3062 C CA . SER A 1 386 ? -22.863 12.281 15.291 1.00 92.50 386 SER A CA 1
ATOM 3063 C C . SER A 1 386 ? -22.000 11.146 15.845 1.00 92.50 386 SER A C 1
ATOM 3065 O O . SER A 1 386 ? -21.556 10.275 15.089 1.00 92.50 386 SER A O 1
ATOM 3067 N N . PHE A 1 387 ? -21.800 11.124 17.161 1.00 95.31 387 PHE A N 1
ATOM 3068 C CA . PHE A 1 387 ? -21.017 10.093 17.837 1.00 95.31 387 PHE A CA 1
ATOM 3069 C C . PHE A 1 387 ? -21.602 9.736 19.203 1.00 95.31 387 PHE A C 1
ATOM 3071 O O . PHE A 1 387 ? -22.266 10.549 19.847 1.00 95.31 387 PHE A O 1
ATOM 3078 N N . GLU A 1 388 ? -21.295 8.525 19.653 1.00 95.50 388 GLU A N 1
ATOM 3079 C CA . GLU A 1 388 ? -21.570 8.054 21.006 1.00 95.50 388 GLU A CA 1
ATOM 3080 C C . GLU A 1 388 ? -20.308 8.110 21.866 1.00 95.50 388 GLU A C 1
ATOM 3082 O O . GLU A 1 388 ? -19.183 8.041 21.367 1.00 95.50 388 GLU A O 1
ATOM 3087 N N . LEU A 1 389 ? -20.499 8.236 23.176 1.00 94.25 389 LEU A N 1
ATOM 3088 C CA . LEU A 1 389 ? -19.423 8.248 24.158 1.00 94.25 389 LEU A CA 1
ATOM 3089 C C . LEU A 1 389 ? -19.443 6.938 24.946 1.00 94.25 389 LEU A C 1
ATOM 3091 O O . LEU A 1 389 ? -20.458 6.586 25.545 1.00 94.25 389 LEU A O 1
ATOM 3095 N N . LEU A 1 390 ? -18.307 6.245 24.990 1.00 91.50 390 LEU A N 1
ATOM 3096 C CA . LEU A 1 390 ? -18.141 5.006 25.740 1.00 91.50 390 LEU A CA 1
ATOM 3097 C C . LEU A 1 390 ? -16.970 5.121 26.716 1.00 91.50 390 LEU A C 1
ATOM 3099 O O . LEU A 1 390 ? -15.812 5.239 26.321 1.00 91.50 390 LEU A O 1
ATOM 3103 N N . GLN A 1 391 ? -17.267 5.043 28.010 1.00 87.62 391 GLN A N 1
ATOM 3104 C CA . GLN A 1 391 ? -16.228 5.024 29.031 1.00 87.62 391 GLN A CA 1
ATOM 3105 C C . GLN A 1 391 ? -15.622 3.619 29.159 1.00 87.62 391 GLN A C 1
ATOM 3107 O O . GLN A 1 391 ? -16.345 2.638 29.359 1.00 87.62 391 GLN A O 1
ATOM 3112 N N . LEU A 1 392 ? -14.292 3.524 29.090 1.00 80.00 392 LEU A N 1
ATOM 3113 C CA . LEU A 1 392 ? -13.539 2.340 29.500 1.00 80.00 392 LEU A CA 1
ATOM 3114 C C . LEU A 1 392 ? -13.679 2.215 31.013 1.00 80.00 392 LEU A C 1
ATOM 3116 O O . LEU A 1 392 ? -12.999 2.934 31.743 1.00 80.00 392 LEU A O 1
ATOM 3120 N N . ALA A 1 393 ? -14.582 1.341 31.460 1.00 62.78 393 ALA A N 1
ATOM 3121 C CA . ALA A 1 393 ? -14.753 0.978 32.869 1.00 62.78 393 ALA A CA 1
ATOM 3122 C C . ALA A 1 393 ? -13.468 0.384 33.454 1.00 62.78 393 ALA A C 1
ATOM 3124 O O . ALA A 1 393 ? -12.786 -0.362 32.713 1.00 62.78 393 ALA A O 1
#

Foldseek 3Di:
DLQFAFAEEEEEAPLLCLVVLLVVCVLLVLAEDEEELQQLLQVQDDVGSVVLVVDDPVVVLVSSLVSLVVQVVVCVVNRHHYYYYDYQWDQDPLDTGGPDDVSNLVRGQAYEYRDEDLVSSVVRLVPPPPRNDPDDSVSVVVRRVCRVVVVVVSCVVSVHYYHYDYSVDDSVVSSLVVLVVSLLSSLLVSLLVVLVVFQAAEEEEDACQQFNHGLCCLQCVVQAPVVVLVVLCVVDPPFDSSSLAVQQVSPPDDDVVSVVSLVRSLVVTGGLVVVLQVVQVCCVPVVYAYEYEYQDDQVSVVVNRPDHPHHHYHYHSHCSNRVDGQFLVSLLSSQVSNVVSNHQYEYTEADPRVLSNQLSHNEYEHEHAPDHDVVSVVSSVVSVHDYHYDYSD